Protein AF-A0A7I7KTQ0-F1 (afdb_monomer)

pLDDT: mean 82.55, std 17.94, range [18.66, 97.69]

Nearest PDB structures (foldseek):
  4uv2-assembly2_O  TM=4.092E-01  e=7.998E+00  Escherichia coli str. K-12 substr. MC4100

Secondary structure (DSSP, 8-state):
------------HHHHEEEEE-TT---EEEEEE-SS--TTS-TTEEEEEEEEEEEETTTTEEEEEEEEEEEEEE-TTS-EEEEEEEEEEEES-BSSSTTPBPPTT-EEEEEE-STT-EEEEEEE--TT--EEEEEEEETTEEEEEE-S--TTTT-STT-S----EE-TTSEEEEEPTT---EEEEEES-TTSEEEEEEEEEEEEEETTTTEEEEEEEEEEEEEEETTS-EEEEEEEEEEEES-BSSSTTPBPPTT-EEEEEE-SSTTSEEEEEEE--TTS-EEEEEEE-TT--EE------GGGGG----EE-TTT--EEEEEEEEEEEEEES-TTS--EEEEEEEEEEE-TTS-EEEEEEEEEEEEEPTTS-S--EEEEEEEEEEESSBSSSTTSBPPTT-EEEEEEETTTEEEEEEEE--SSS--EEEEEEE-TT--EEEP----STHHHHT-S-S---S-----S---

Organism: NCBI:txid1775

Radius of gyration: 23.76 Å; Cα contacts (8 Å, |Δi|>4): 1286; chains: 1; bounding box: 65×55×83 Å

Mean predicted aligned error: 8.61 Å

Solvent-accessible surface area (backbone atoms only — not comparable to full-atom values): 24990 Å² total; per-residue (Å²): 136,84,85,83,80,82,71,78,80,77,59,57,50,79,86,41,36,44,81,41,74,31,93,87,57,65,74,45,76,66,47,54,33,37,60,74,62,41,59,50,52,47,61,48,22,38,19,20,37,38,43,32,25,38,32,31,68,81,79,71,43,76,57,24,33,30,37,26,27,24,22,41,27,73,42,99,78,59,25,34,37,41,33,36,36,29,71,38,79,73,44,60,51,70,33,78,52,68,84,32,31,68,22,56,25,13,30,38,26,40,39,38,59,41,92,55,32,32,38,38,33,34,16,29,37,46,99,90,58,63,53,34,35,32,36,44,38,36,84,90,49,73,48,76,45,80,44,90,50,54,71,25,68,48,40,44,101,67,48,56,77,68,69,62,50,77,45,98,73,54,25,29,38,30,61,31,88,95,54,77,70,48,73,69,35,36,42,36,57,58,67,55,26,37,31,41,28,27,37,38,50,32,28,32,26,40,62,89,75,75,41,76,56,22,25,34,34,25,32,33,22,42,34,41,37,62,80,53,34,36,35,43,34,35,38,28,73,38,75,72,43,58,50,69,48,87,55,80,70,36,25,69,34,60,65,18,37,36,21,39,40,29,43,73,50,80,69,34,31,37,44,29,36,40,38,66,48,102,89,49,71,48,63,49,35,32,41,40,36,94,87,53,74,43,78,49,97,59,92,61,62,61,71,60,22,74,63,84,70,67,51,64,44,88,88,74,46,33,31,47,33,74,54,87,75,70,48,75,67,45,48,47,42,52,53,83,36,22,22,29,38,26,27,40,39,40,30,31,39,20,42,78,85,73,48,73,73,44,48,34,33,24,43,32,20,21,17,27,34,85,63,52,69,76,58,34,34,26,43,17,37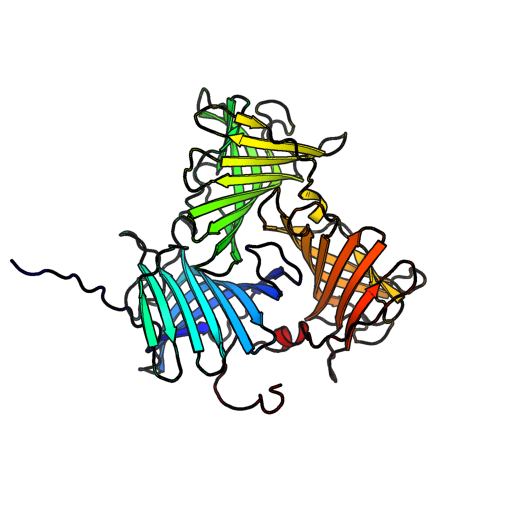,39,29,69,41,64,58,80,62,63,33,75,51,90,90,34,43,60,28,62,50,12,35,37,26,32,37,43,37,60,91,65,29,33,38,42,38,38,26,28,37,42,98,87,61,76,58,54,65,49,32,30,42,40,39,88,86,56,72,42,80,47,95,71,88,75,66,73,37,64,67,66,74,51,89,52,82,86,71,88,78,71,90,85,88,85,82,81,81,95,127

Sequence (471 aa):
MLVAACLPTAVSVADSYQILPEPGSVEQITGFFGSPVTPPAVVNSFQGQQVFELFDKTTGQVVGTFDADESTNSSLYGAANQLLLVTNDLTGTAGTGSGDVPPVGSIINIADFGHGYQTIYAALASTDGDVVTKYLTTPFGTSSSPGYFDAALGHGILSADTQPVQLADGYYWAPATGIDENITSVGGLPPADIAIEGNQLFNVYDAANDHATGAFQALVTNTSDLVFNTTEEIYVTQDISGTAGTAAGDTPPVGTLMNVFYFADPQIYNLYEVTPTSSGNVISDTLVTPYGDFNIPLPYDATSAMDVHSFTLPTNGESIVPVGTEVLAGVNGVPPVDSSFHGYQEFALEDASGHTIGTFDGDVATTTGLFGNFGNSSEAILVTADSGNVGTAAGELPPVGSEFDVVYHPFGFETIYSDIVSTTGANVISETLVTPWGDFSMPTSMDLAAHLADSVLLVPGGLGELISNLF

Foldseek 3Di:
DDDDDPDPDPQPCPPFKDKFFDVPKFWAFQAFADPDDFPQFDHGKTWTKGKIFIAGPVVRDTQAIFIWTKIKHQDPQRKIKIKTQTAGGDDHADDPHHSHDADHLKIWMWIGNDPFWIKIWIFGDDPVHTFTKIWTTHPVGIDIDGDDARQSVLGGQNHVQQDWADDPLQKTKGFDPPWTWAWDTKGGHPPAKIKTKTKTKMFMARNVPRDTQFIFIWIWIWMAGPQGKIKIKTATQGGDDHADDDDRRHDQDHGKIWMWIAHNPNQWIWIWIWGQDPVGTDTWIWTGHPVGIDTDDDPFDQSCLLDDDWDADPVARKIKAWDDHFDWSHKDHHPPQKIKTKGKTKIFIAHNVRHTLAIFIWIKMKMQDGRRPQPKIKIKTATQGGDDAAADDPSHHQDHLKMWMWIDGPPGWIWIWTWGDHPPDHTDTWIWIDDPVGIDTDDDPDRSSVVVVCSPDDDCPDDDDDDDDDD

Structure (mmCIF, N/CA/C/O backbone):
data_AF-A0A7I7KTQ0-F1
#
_entry.id   AF-A0A7I7KTQ0-F1
#
loop_
_atom_site.group_PDB
_atom_site.id
_atom_site.type_symbol
_atom_site.label_atom_id
_atom_site.label_alt_id
_atom_site.label_comp_id
_atom_site.label_asym_id
_atom_site.label_entity_id
_atom_site.label_seq_id
_atom_site.pdbx_PDB_ins_code
_atom_site.Cartn_x
_atom_site.Cartn_y
_atom_site.Cartn_z
_atom_site.occupancy
_atom_site.B_iso_or_equiv
_atom_site.auth_seq_id
_atom_site.auth_comp_id
_atom_site.auth_asym_id
_atom_site.auth_atom_id
_atom_site.pdbx_PDB_model_num
ATOM 1 N N . MET A 1 1 ? -20.240 -7.163 -50.492 1.00 25.62 1 MET A N 1
ATOM 2 C CA . MET A 1 1 ? -20.286 -8.575 -50.049 1.00 25.62 1 MET A CA 1
ATOM 3 C C . MET A 1 1 ? -19.777 -8.568 -48.622 1.00 25.62 1 MET A C 1
ATOM 5 O O . MET A 1 1 ? -18.613 -8.277 -48.431 1.00 25.62 1 MET A O 1
ATOM 9 N N . LEU A 1 2 ? -20.663 -8.369 -47.651 1.00 18.66 2 LEU A N 1
ATOM 10 C CA . LEU A 1 2 ? -21.432 -9.395 -46.935 1.00 18.66 2 LEU A CA 1
ATOM 11 C C . LEU A 1 2 ? -20.542 -10.288 -46.043 1.00 18.66 2 LEU A C 1
ATOM 13 O O . LEU A 1 2 ? -20.050 -11.311 -46.496 1.00 18.66 2 LEU A O 1
ATOM 17 N N . VAL A 1 3 ? -20.444 -9.837 -44.784 1.00 21.47 3 VAL A N 1
ATOM 18 C CA . VAL A 1 3 ? -20.531 -10.597 -43.521 1.00 21.47 3 VAL A CA 1
ATOM 19 C C . VAL A 1 3 ? -19.391 -11.556 -43.164 1.00 21.47 3 VAL A C 1
ATOM 21 O O . VAL A 1 3 ? -19.311 -12.665 -43.673 1.00 21.47 3 VAL A O 1
ATOM 24 N N . ALA A 1 4 ? -18.648 -11.169 -42.125 1.00 19.64 4 ALA A N 1
ATOM 25 C CA . ALA A 1 4 ? -18.563 -11.944 -40.888 1.00 19.64 4 ALA A CA 1
ATOM 26 C C . ALA A 1 4 ? -18.383 -10.953 -39.727 1.00 19.64 4 ALA A C 1
ATOM 28 O O . ALA A 1 4 ? -17.303 -10.413 -39.512 1.00 19.64 4 ALA A O 1
ATOM 29 N N . ALA A 1 5 ? -19.487 -10.642 -39.048 1.00 21.38 5 ALA A N 1
ATOM 30 C CA . ALA A 1 5 ? -19.444 -10.058 -37.720 1.00 21.38 5 ALA A CA 1
ATOM 31 C C . ALA A 1 5 ? -19.053 -11.191 -36.766 1.00 21.38 5 ALA A C 1
ATOM 33 O O . ALA A 1 5 ? -19.834 -12.127 -36.591 1.00 21.38 5 ALA A O 1
ATOM 34 N N . CYS A 1 6 ? -17.856 -11.132 -36.186 1.00 20.50 6 CYS A N 1
ATOM 35 C CA . CYS A 1 6 ? -17.601 -11.855 -34.949 1.00 20.50 6 CYS A CA 1
ATOM 36 C C . CYS A 1 6 ? -18.302 -11.063 -33.847 1.00 20.50 6 CYS A C 1
ATOM 38 O O . CYS A 1 6 ? -17.839 -10.008 -33.425 1.00 20.50 6 CYS A O 1
ATOM 40 N N . LEU A 1 7 ? -19.491 -11.535 -33.479 1.00 19.56 7 LEU A N 1
ATOM 41 C CA . LEU A 1 7 ? -20.137 -11.178 -32.225 1.00 19.56 7 LEU A CA 1
ATOM 42 C C . LEU A 1 7 ? -19.191 -11.618 -31.098 1.00 19.56 7 LEU A C 1
ATOM 44 O O . LEU A 1 7 ? -18.823 -12.795 -31.097 1.00 19.56 7 LEU A O 1
ATOM 48 N N . PRO A 1 8 ? -18.801 -10.750 -30.153 1.00 22.62 8 PRO A N 1
ATOM 49 C CA . PRO A 1 8 ? -18.236 -11.249 -28.915 1.00 22.62 8 PRO A CA 1
ATOM 50 C C . PRO A 1 8 ? -19.346 -12.021 -28.197 1.00 22.62 8 PRO A C 1
ATOM 52 O O . PRO A 1 8 ? -20.457 -11.520 -28.001 1.00 22.62 8 PRO A O 1
ATOM 55 N N . THR A 1 9 ? -19.068 -13.280 -27.880 1.00 23.34 9 THR A N 1
ATOM 56 C CA . THR A 1 9 ? -19.845 -14.053 -26.918 1.00 23.34 9 THR A CA 1
ATOM 57 C C . THR A 1 9 ? -19.865 -13.262 -25.620 1.00 23.34 9 THR A C 1
ATOM 59 O O . THR A 1 9 ? -18.828 -13.074 -24.994 1.00 23.34 9 THR A O 1
ATOM 62 N N . ALA A 1 10 ? -21.037 -12.746 -25.255 1.00 26.39 10 ALA A N 1
ATOM 63 C CA . ALA A 1 10 ? -21.260 -12.181 -23.939 1.00 26.39 10 ALA A CA 1
ATOM 64 C C . ALA A 1 10 ? -20.951 -13.273 -22.909 1.00 26.39 10 ALA A C 1
ATOM 66 O O . ALA A 1 10 ? -21.632 -14.299 -22.881 1.00 26.39 10 ALA A O 1
ATOM 67 N N . VAL A 1 11 ? -19.914 -13.075 -22.102 1.00 31.36 11 VAL A N 1
ATOM 68 C CA . VAL A 1 11 ? -19.717 -13.868 -20.893 1.00 31.36 11 VAL A CA 1
ATOM 69 C C . VAL A 1 11 ? -20.801 -13.388 -19.930 1.00 31.36 11 VAL A C 1
ATOM 71 O O . VAL A 1 11 ? -20.840 -12.224 -19.552 1.00 31.36 11 VAL A O 1
ATOM 74 N N . SER A 1 12 ? -21.788 -14.223 -19.615 1.00 30.86 12 SER A N 1
ATOM 75 C CA . SER A 1 12 ? -22.864 -13.843 -18.694 1.00 30.86 12 SER A CA 1
ATOM 76 C C . SER A 1 12 ? -22.416 -14.076 -17.252 1.00 30.86 12 SER A C 1
ATOM 78 O O . SER A 1 12 ? -22.997 -14.908 -16.559 1.00 30.86 12 SER A O 1
ATOM 80 N N . VAL A 1 13 ? -21.368 -13.388 -16.793 1.00 47.91 13 VAL A N 1
ATOM 81 C CA . VAL A 1 13 ? -20.944 -13.525 -15.387 1.00 47.91 13 VAL A CA 1
ATOM 82 C C . VAL A 1 13 ? -22.004 -12.914 -14.465 1.00 47.91 13 VAL A C 1
ATOM 84 O O . VAL A 1 13 ? -22.374 -13.523 -13.474 1.00 47.91 13 VAL A O 1
ATOM 87 N N . ALA A 1 14 ? -22.602 -11.779 -14.838 1.00 50.62 14 ALA A N 1
ATOM 88 C CA . ALA A 1 14 ? -23.425 -11.003 -13.908 1.00 50.62 14 ALA A CA 1
ATOM 89 C C . ALA A 1 14 ? -24.837 -11.573 -13.615 1.00 50.62 14 ALA A C 1
ATOM 91 O O . ALA A 1 14 ? -25.316 -11.479 -12.484 1.00 50.62 14 ALA A O 1
ATOM 92 N N . ASP A 1 15 ? -25.518 -12.209 -14.578 1.00 59.28 15 ASP A N 1
ATOM 93 C CA . ASP A 1 15 ? -26.901 -12.682 -14.352 1.00 59.28 15 ASP A CA 1
ATOM 94 C C . ASP A 1 15 ? -26.978 -14.097 -13.761 1.00 59.28 15 ASP A C 1
ATOM 96 O O . ASP A 1 15 ? -27.865 -14.367 -12.950 1.00 59.28 15 ASP A O 1
ATOM 100 N N . SER A 1 16 ? -26.045 -14.985 -14.116 1.00 76.06 16 SER A N 1
ATOM 101 C CA . SER A 1 16 ? -26.091 -16.405 -13.732 1.00 76.06 16 SER A CA 1
ATOM 102 C C . SER A 1 16 ? -25.059 -16.803 -12.688 1.00 76.06 16 SER A C 1
ATOM 104 O O . SER A 1 16 ? -25.304 -17.778 -11.985 1.00 76.06 16 SER A O 1
ATOM 106 N N . TYR A 1 17 ? -23.965 -16.056 -12.542 1.00 82.69 17 TYR A N 1
ATOM 107 C CA . TYR A 1 17 ? -22.909 -16.362 -11.584 1.00 82.69 17 TYR A CA 1
ATOM 108 C C . TYR A 1 17 ? -22.744 -15.234 -10.565 1.00 82.69 17 TYR A C 1
ATOM 110 O O . TYR A 1 17 ? -23.240 -14.120 -10.751 1.00 82.69 17 TYR A O 1
ATOM 118 N N . GLN A 1 18 ? -22.121 -15.554 -9.442 1.00 83.31 18 GLN A N 1
ATOM 119 C CA . GLN A 1 18 ? -21.783 -14.614 -8.386 1.00 83.31 18 GLN A CA 1
ATOM 120 C C . GLN A 1 18 ? -20.453 -15.040 -7.773 1.00 83.31 18 GLN A C 1
ATOM 122 O O . GLN A 1 18 ? -20.225 -16.234 -7.600 1.00 83.31 18 GLN A O 1
ATOM 127 N N . ILE A 1 19 ? -19.593 -14.072 -7.471 1.00 87.12 19 ILE A N 1
ATOM 128 C CA . ILE A 1 19 ? -18.395 -14.295 -6.665 1.00 87.12 19 ILE A CA 1
ATOM 129 C C . ILE A 1 19 ? -18.791 -14.052 -5.211 1.00 87.12 19 ILE A C 1
ATOM 131 O O . ILE A 1 19 ? -19.467 -13.063 -4.918 1.00 87.12 19 ILE A O 1
ATOM 135 N N . LEU A 1 20 ? -18.445 -14.988 -4.337 1.00 84.00 20 LEU A N 1
ATOM 136 C CA . LEU A 1 20 ? -18.746 -14.953 -2.909 1.00 84.00 20 LEU A CA 1
ATOM 137 C C . LEU A 1 20 ? -17.504 -15.379 -2.126 1.00 84.00 20 LEU A C 1
ATOM 139 O O . LEU A 1 20 ? -16.760 -16.216 -2.631 1.00 84.00 20 LEU A O 1
ATOM 143 N N . PRO A 1 21 ? -17.300 -14.892 -0.896 1.00 84.06 21 PRO A N 1
ATOM 144 C CA . PRO A 1 21 ? -16.368 -15.524 0.031 1.00 84.06 21 PRO A CA 1
ATOM 145 C C . PRO A 1 21 ? -16.696 -17.013 0.199 1.00 84.06 21 PRO A C 1
ATOM 147 O O . PRO A 1 21 ? -17.864 -17.374 0.388 1.00 84.06 21 PRO A O 1
ATOM 150 N N . GLU A 1 22 ? -15.690 -17.889 0.144 1.00 83.25 22 GLU A N 1
ATOM 151 C CA . GLU A 1 22 ? -15.900 -19.315 0.406 1.00 83.25 22 GLU A CA 1
ATOM 152 C C . GLU A 1 22 ? -16.385 -19.505 1.860 1.00 83.25 22 GLU A C 1
ATOM 154 O O . GLU A 1 22 ? -15.807 -18.938 2.793 1.00 83.25 22 GLU A O 1
ATOM 159 N N . PRO A 1 23 ? -17.430 -20.315 2.117 1.00 81.88 23 PRO A N 1
ATOM 160 C CA . PRO A 1 23 ? -17.918 -20.553 3.469 1.00 81.88 23 PRO A CA 1
ATOM 161 C C . PRO A 1 23 ? -16.828 -21.043 4.438 1.00 81.88 23 PRO A C 1
ATOM 163 O O . PRO A 1 23 ? -16.339 -22.168 4.337 1.00 81.88 23 PRO A O 1
ATOM 166 N N . GLY A 1 24 ? -16.522 -20.228 5.452 1.00 76.38 24 GLY A N 1
ATOM 167 C CA . GLY A 1 24 ? -15.494 -20.518 6.460 1.00 76.38 24 GLY A CA 1
ATOM 168 C C . GLY A 1 24 ? -14.112 -19.945 6.139 1.00 76.38 24 GLY A C 1
ATOM 169 O O . GLY A 1 24 ? -13.218 -20.064 6.976 1.00 76.38 24 GLY A O 1
ATOM 170 N N . SER A 1 25 ? -13.959 -19.310 4.978 1.00 79.81 25 SER A N 1
ATOM 171 C CA . SER A 1 25 ? -12.850 -18.413 4.674 1.00 79.81 25 SER A CA 1
ATOM 172 C C . SER A 1 25 ? -12.981 -17.149 5.523 1.00 79.81 25 SER A C 1
ATOM 174 O O . SER A 1 25 ? -14.078 -16.615 5.693 1.00 79.81 25 SER A O 1
ATOM 176 N N . VAL A 1 26 ? -11.873 -16.712 6.111 1.00 77.31 26 VAL A N 1
ATOM 177 C CA . VAL A 1 26 ? -11.782 -15.474 6.890 1.00 77.31 26 VAL A CA 1
ATOM 178 C C . VAL A 1 26 ? -10.808 -14.586 6.141 1.00 77.31 26 VAL A C 1
ATOM 180 O O . VAL A 1 26 ? -9.730 -15.057 5.788 1.00 77.31 26 VAL A O 1
ATOM 183 N N . GLU A 1 27 ? -11.207 -13.345 5.875 1.00 80.56 27 GLU A N 1
ATOM 184 C CA . GLU A 1 27 ? -10.309 -12.355 5.285 1.00 80.56 27 GLU A CA 1
ATOM 185 C C . GLU A 1 27 ? -9.135 -12.115 6.238 1.00 80.56 27 GLU A C 1
ATOM 187 O O . GLU A 1 27 ? -9.319 -11.847 7.430 1.00 80.56 27 GLU A O 1
ATOM 192 N N . GLN A 1 28 ? -7.922 -12.265 5.720 1.00 82.38 28 GLN A N 1
ATOM 193 C CA . GLN A 1 28 ? -6.720 -11.853 6.421 1.00 82.38 28 GLN A CA 1
ATOM 194 C C . GLN A 1 28 ? -6.386 -10.432 5.984 1.00 82.38 28 GLN A C 1
ATOM 196 O O . GLN A 1 28 ? -5.909 -10.247 4.870 1.00 82.38 28 GLN A O 1
ATOM 201 N N . ILE A 1 29 ? -6.611 -9.456 6.863 1.00 81.25 29 ILE A N 1
ATOM 202 C CA . ILE A 1 29 ? -6.255 -8.058 6.608 1.00 81.25 29 ILE A CA 1
ATOM 203 C C . ILE A 1 29 ? -4.730 -7.927 6.536 1.00 81.25 29 ILE A C 1
ATOM 205 O O . ILE A 1 29 ? -4.010 -8.441 7.397 1.00 81.25 29 ILE A O 1
ATOM 209 N N . THR A 1 30 ? -4.254 -7.286 5.474 1.00 77.88 30 THR A N 1
ATOM 210 C CA . THR A 1 30 ? -2.836 -7.034 5.185 1.00 77.88 30 THR A CA 1
ATOM 211 C C . THR A 1 30 ? -2.513 -5.548 5.057 1.00 77.88 30 THR A C 1
ATOM 213 O O . THR A 1 30 ? -1.340 -5.192 5.134 1.00 77.88 30 THR A O 1
ATOM 216 N N . GLY A 1 31 ? -3.529 -4.693 4.915 1.00 81.00 31 GLY A N 1
ATOM 217 C CA . GLY A 1 31 ? -3.370 -3.247 4.832 1.00 81.00 31 GLY A CA 1
ATOM 218 C C . GLY A 1 31 ? -4.673 -2.504 5.111 1.00 81.00 31 GLY A C 1
ATOM 219 O O . GLY A 1 31 ? -5.769 -3.068 5.066 1.00 81.00 31 GLY A O 1
ATOM 220 N N . PHE A 1 32 ? -4.545 -1.217 5.408 1.00 85.38 32 PHE A N 1
ATOM 221 C CA . PHE A 1 32 ? -5.650 -0.317 5.715 1.00 85.38 32 PHE A CA 1
ATOM 222 C C . PHE A 1 32 ? -5.323 1.069 5.168 1.00 85.38 32 PHE A C 1
ATOM 224 O O . PHE A 1 32 ? -4.178 1.495 5.232 1.00 85.38 32 PHE A O 1
ATOM 231 N N . PHE A 1 33 ? -6.326 1.785 4.669 1.00 83.62 33 PHE A N 1
ATOM 232 C CA . PHE A 1 33 ? -6.227 3.196 4.321 1.00 83.62 33 PHE A CA 1
ATOM 233 C C . PHE A 1 33 ? -7.436 3.945 4.885 1.00 83.62 33 PHE A C 1
ATOM 235 O O . PHE A 1 33 ? -8.561 3.697 4.454 1.00 83.62 33 PHE A O 1
ATOM 242 N N . GLY A 1 34 ? -7.207 4.877 5.813 1.00 78.94 34 GLY A N 1
ATOM 243 C CA . GLY A 1 34 ? -8.257 5.713 6.413 1.00 78.94 34 GLY A CA 1
ATOM 244 C C . GLY A 1 34 ? -8.660 6.904 5.543 1.00 78.94 34 GLY A C 1
ATOM 245 O O . GLY A 1 34 ? -8.850 6.772 4.332 1.00 78.94 34 GLY A O 1
ATOM 246 N N . SER A 1 35 ? -8.801 8.088 6.141 1.00 77.31 35 SER A N 1
ATOM 247 C CA . SER A 1 35 ? -9.168 9.319 5.437 1.00 77.31 35 SER A CA 1
ATOM 248 C C . SER A 1 35 ? -8.389 10.548 5.937 1.00 77.31 35 SER A C 1
ATOM 250 O O . SER A 1 35 ? -8.386 10.842 7.130 1.00 77.31 35 SER A O 1
ATOM 252 N N . PRO A 1 36 ? -7.837 11.395 5.042 1.00 75.81 36 PRO A N 1
ATOM 253 C CA . PRO A 1 36 ? -7.770 11.267 3.586 1.00 75.81 36 PRO A CA 1
ATOM 254 C C . PRO A 1 36 ? -6.695 10.268 3.134 1.00 75.81 36 PRO A C 1
ATOM 256 O O . PRO A 1 36 ? -5.813 9.902 3.906 1.00 75.81 36 PRO A O 1
ATOM 259 N N . VAL A 1 37 ? -6.741 9.907 1.848 1.00 77.50 37 VAL A N 1
ATOM 260 C CA . VAL A 1 37 ? -5.762 9.027 1.186 1.00 77.50 37 VAL A CA 1
ATOM 261 C C . VAL A 1 37 ? -5.199 9.664 -0.079 1.00 77.50 37 VAL A C 1
ATOM 263 O O . VAL A 1 37 ? -5.774 10.616 -0.623 1.00 77.50 37 VAL A O 1
ATOM 266 N N . THR A 1 38 ? -4.108 9.093 -0.576 1.00 78.38 38 THR A N 1
ATOM 267 C CA . THR A 1 38 ? -3.472 9.450 -1.845 1.00 78.38 38 THR A CA 1
ATOM 268 C C . THR A 1 38 ? -3.838 8.422 -2.913 1.00 78.38 38 THR A C 1
ATOM 270 O O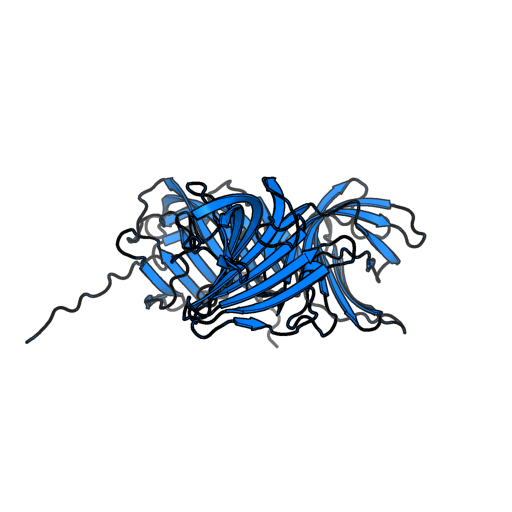 . THR A 1 38 ? -3.556 7.240 -2.724 1.00 78.38 38 THR A O 1
ATOM 273 N N . PRO A 1 39 ? -4.481 8.823 -4.026 1.00 78.19 39 PRO A N 1
ATOM 274 C CA . PRO A 1 39 ? -4.771 7.900 -5.116 1.00 78.19 39 PRO A CA 1
ATOM 275 C C . PRO A 1 39 ? -3.492 7.218 -5.628 1.00 78.19 39 PRO A C 1
ATOM 277 O O . PRO A 1 39 ? -2.449 7.869 -5.672 1.00 78.19 39 PRO A O 1
ATOM 280 N N . PRO A 1 40 ? -3.566 5.956 -6.073 1.00 77.25 40 PRO A N 1
ATOM 281 C CA . PRO A 1 40 ? -4.773 5.144 -6.266 1.00 77.25 40 PRO A CA 1
ATOM 282 C C . PRO A 1 40 ? -5.337 4.479 -4.998 1.00 77.25 40 PRO A C 1
ATOM 284 O O . PRO A 1 40 ? -6.335 3.769 -5.104 1.00 77.25 40 PRO A O 1
ATOM 287 N N . ALA A 1 41 ? -4.773 4.700 -3.804 1.00 83.00 41 ALA A N 1
ATOM 288 C CA . ALA A 1 41 ? -5.402 4.207 -2.580 1.00 83.00 41 ALA A CA 1
ATOM 289 C C . ALA A 1 41 ? -6.838 4.749 -2.443 1.00 83.00 41 ALA A C 1
ATOM 291 O O . ALA A 1 41 ? -7.157 5.872 -2.857 1.00 83.00 41 ALA A O 1
ATOM 292 N N . VAL A 1 42 ? -7.723 3.933 -1.870 1.00 81.00 42 VAL A N 1
ATOM 293 C CA . VAL A 1 42 ? -9.149 4.247 -1.742 1.00 81.00 42 VAL A CA 1
ATOM 294 C C . VAL A 1 42 ? -9.465 4.574 -0.289 1.00 81.00 42 VAL A C 1
ATOM 296 O O . VAL A 1 42 ? -9.007 3.899 0.626 1.00 81.00 42 VAL A O 1
ATOM 299 N N . VAL A 1 43 ? -10.243 5.636 -0.077 1.00 79.75 43 VAL A N 1
ATOM 300 C CA . VAL A 1 43 ? -10.619 6.097 1.267 1.00 79.75 43 VAL A CA 1
ATOM 301 C C . VAL A 1 43 ? -11.380 5.001 2.007 1.00 79.75 43 VAL A C 1
ATOM 303 O O . VAL A 1 43 ? -12.339 4.454 1.451 1.00 79.75 43 VAL A O 1
ATOM 306 N N . ASN A 1 44 ? -11.002 4.763 3.264 1.00 77.56 44 ASN A N 1
ATOM 307 C CA . ASN A 1 44 ? -11.583 3.750 4.150 1.00 77.56 44 ASN A CA 1
ATOM 308 C C . ASN A 1 44 ? -11.591 2.366 3.496 1.00 77.56 44 ASN A C 1
ATOM 310 O O . ASN A 1 44 ? -12.627 1.692 3.459 1.00 77.56 44 ASN A O 1
ATOM 314 N N . SER A 1 45 ? -10.459 2.004 2.893 1.00 81.81 45 SER A N 1
ATOM 315 C CA . SER A 1 45 ? -10.284 0.694 2.285 1.00 81.81 45 SER A CA 1
ATOM 316 C C . SER A 1 45 ? -9.458 -0.223 3.169 1.00 81.81 45 SER A C 1
ATOM 318 O O . SER A 1 45 ? -8.503 0.199 3.817 1.00 81.81 45 SER A O 1
ATOM 320 N N . PHE A 1 46 ? -9.836 -1.491 3.171 1.00 84.44 46 PHE A N 1
ATOM 321 C CA . PHE A 1 46 ? -9.071 -2.576 3.756 1.00 84.44 46 PHE A CA 1
ATOM 322 C C . PHE A 1 46 ? -8.497 -3.394 2.619 1.00 84.44 46 PHE A C 1
ATOM 324 O O . PHE A 1 46 ? -9.177 -3.629 1.620 1.00 84.44 46 PHE A O 1
ATOM 331 N N . GLN A 1 47 ? -7.246 -3.792 2.757 1.00 87.81 47 GLN A N 1
ATOM 332 C CA . GLN A 1 47 ? -6.611 -4.755 1.878 1.00 87.81 47 GLN A CA 1
ATOM 333 C C . GLN A 1 47 ? -6.486 -6.068 2.626 1.00 87.81 47 GLN A C 1
ATOM 335 O O . GLN A 1 47 ? -6.201 -6.087 3.827 1.00 87.81 47 GLN A O 1
ATOM 340 N N . GLY A 1 48 ? -6.669 -7.167 1.914 1.00 87.06 48 GLY A N 1
ATOM 341 C CA . GLY A 1 48 ? -6.595 -8.473 2.527 1.00 87.06 48 GLY A CA 1
ATOM 342 C C . GLY A 1 48 ? -6.486 -9.603 1.530 1.00 87.06 48 GLY A C 1
ATOM 343 O O . GLY A 1 48 ? -6.318 -9.408 0.328 1.00 87.06 48 GLY A O 1
ATOM 344 N N . GLN A 1 49 ? -6.557 -10.813 2.068 1.00 89.31 49 GLN A N 1
ATOM 345 C CA . GLN A 1 49 ? -6.496 -12.050 1.306 1.00 89.31 49 GLN A CA 1
ATOM 346 C C . GLN A 1 49 ? -7.631 -12.964 1.730 1.00 89.31 49 GLN A C 1
ATOM 348 O O . GLN A 1 49 ? -7.848 -13.195 2.926 1.00 89.31 49 GLN A O 1
ATOM 353 N N . GLN A 1 50 ? -8.329 -13.525 0.748 1.00 88.25 50 GLN A N 1
ATOM 354 C CA . GLN A 1 50 ? -9.447 -14.417 1.009 1.00 88.25 50 GLN A CA 1
ATOM 355 C C . GLN A 1 50 ? -9.635 -15.440 -0.116 1.00 88.25 50 GLN A C 1
ATOM 357 O O . GLN A 1 50 ? -9.324 -15.213 -1.285 1.00 88.25 50 GLN A O 1
ATOM 362 N N . VAL A 1 51 ? -10.176 -16.602 0.257 1.00 91.12 51 VAL A N 1
ATOM 363 C CA . VAL A 1 51 ? -10.679 -17.597 -0.699 1.00 91.12 51 VAL A CA 1
ATOM 364 C C . VAL A 1 51 ? -12.092 -17.242 -1.147 1.00 91.12 51 VAL A C 1
ATOM 366 O O . VAL A 1 51 ? -12.982 -17.073 -0.309 1.00 91.12 51 VAL A O 1
ATOM 369 N N . PHE A 1 52 ? -12.316 -17.241 -2.458 1.00 90.19 52 PHE A N 1
ATOM 370 C CA . PHE A 1 52 ? -13.605 -16.989 -3.089 1.00 90.19 52 PHE A CA 1
ATOM 371 C C . PHE A 1 52 ? -14.154 -18.224 -3.803 1.00 90.19 52 PHE A C 1
ATOM 373 O O . PHE A 1 52 ? -13.418 -19.066 -4.322 1.00 90.19 52 PHE A O 1
ATOM 380 N N . GLU A 1 53 ? -15.479 -18.306 -3.886 1.00 91.62 53 GLU A N 1
ATOM 381 C CA . GLU A 1 53 ? -16.222 -19.261 -4.695 1.00 91.62 53 GLU A CA 1
ATOM 382 C C . GLU A 1 53 ? -16.947 -18.572 -5.859 1.00 91.62 53 GLU A C 1
ATOM 384 O O . GLU A 1 53 ? -17.509 -17.482 -5.731 1.00 91.62 53 GLU A O 1
ATOM 389 N N . LEU A 1 54 ? -16.983 -19.250 -7.008 1.00 91.44 54 LEU A N 1
ATOM 390 C CA . LEU A 1 54 ? -17.866 -18.898 -8.113 1.00 91.44 54 LEU A CA 1
ATOM 391 C C . LEU A 1 54 ? -19.164 -19.702 -7.992 1.00 91.44 54 LEU A C 1
ATOM 393 O O . LEU A 1 54 ? -19.188 -20.914 -8.220 1.00 91.44 54 LEU A O 1
ATOM 397 N N . PHE A 1 55 ? -20.260 -19.027 -7.668 1.00 87.12 55 PHE A N 1
ATOM 398 C CA . PHE A 1 55 ? -21.565 -19.632 -7.424 1.00 87.12 55 PHE A CA 1
ATOM 399 C C . PHE A 1 55 ? -22.509 -19.469 -8.621 1.00 87.12 55 PHE A C 1
ATOM 401 O O . PHE A 1 55 ? -22.795 -18.354 -9.055 1.00 87.12 55 PHE A O 1
ATOM 408 N N . ASP A 1 56 ? -23.051 -20.571 -9.144 1.00 88.56 56 ASP A N 1
ATOM 409 C CA . ASP A 1 56 ? -24.080 -20.560 -10.188 1.00 88.56 56 ASP A CA 1
ATOM 410 C C . ASP A 1 56 ? -25.472 -20.383 -9.561 1.00 88.56 56 ASP A C 1
ATOM 412 O O . ASP A 1 56 ? -26.053 -21.314 -8.997 1.00 88.56 56 ASP A O 1
ATOM 416 N N . LYS A 1 57 ? -26.057 -19.193 -9.721 1.00 84.06 57 LYS A N 1
ATOM 417 C CA . LYS A 1 57 ? -27.397 -18.829 -9.229 1.00 84.06 57 LYS A CA 1
ATOM 418 C C . LYS A 1 57 ? -28.525 -19.629 -9.885 1.00 84.06 57 LYS A C 1
ATOM 420 O O . LYS A 1 57 ? -29.611 -19.743 -9.317 1.00 84.06 57 LYS A O 1
ATOM 425 N N . THR A 1 58 ? -28.301 -20.171 -11.080 1.00 86.94 58 THR A N 1
ATOM 426 C CA . THR A 1 58 ? -29.304 -20.939 -11.834 1.00 86.94 58 THR A CA 1
ATOM 427 C C . THR A 1 58 ? -29.445 -22.347 -11.273 1.00 86.94 58 THR A C 1
ATOM 429 O O . THR A 1 58 ? -30.554 -22.875 -11.168 1.00 86.94 58 THR A O 1
ATOM 432 N N . THR A 1 59 ? -28.317 -22.966 -10.928 1.00 89.81 59 THR A N 1
ATOM 433 C CA . THR A 1 59 ? -28.277 -24.329 -10.379 1.00 89.81 59 THR A CA 1
ATOM 434 C C . THR A 1 59 ? -28.249 -24.361 -8.851 1.00 89.81 59 THR A C 1
ATOM 436 O O . THR A 1 59 ? -28.617 -25.376 -8.258 1.00 89.81 59 THR A O 1
ATOM 439 N N . GLY A 1 60 ? -27.853 -23.257 -8.215 1.00 88.06 60 GLY A N 1
ATOM 440 C CA . GLY A 1 60 ? -27.621 -23.153 -6.780 1.00 88.06 60 GLY A CA 1
ATOM 441 C C . GLY A 1 60 ? -26.412 -23.967 -6.320 1.00 88.06 60 GLY A C 1
ATOM 442 O O . GLY A 1 60 ? -26.505 -24.631 -5.287 1.00 88.06 60 GLY A O 1
ATOM 443 N N . GLN A 1 61 ? -25.339 -24.019 -7.116 1.00 91.81 61 GLN A N 1
ATOM 444 C CA . GLN A 1 61 ? -24.140 -24.823 -6.849 1.00 91.81 61 GLN A CA 1
ATOM 445 C C . GLN A 1 61 ? -22.859 -24.014 -7.059 1.00 91.81 61 GLN A C 1
ATOM 447 O O . GLN A 1 61 ? -22.806 -23.138 -7.921 1.00 91.81 61 GLN A O 1
ATOM 452 N N . VAL A 1 62 ? -21.815 -24.373 -6.313 1.00 92.81 62 VAL A N 1
ATOM 453 C CA . VAL A 1 62 ? -20.454 -23.862 -6.510 1.00 92.81 62 VAL A CA 1
ATOM 454 C C . VAL A 1 62 ? -19.833 -24.518 -7.740 1.00 92.81 62 VAL A C 1
ATOM 456 O O . VAL A 1 62 ? -19.915 -25.736 -7.918 1.00 92.81 62 VAL A O 1
ATOM 459 N N . VAL A 1 63 ? -19.225 -23.699 -8.590 1.00 93.12 63 VAL A N 1
ATOM 460 C CA . VAL A 1 63 ? -18.577 -24.110 -9.840 1.00 93.12 63 VAL A CA 1
ATOM 461 C C . VAL A 1 63 ? -17.082 -24.349 -9.642 1.00 93.12 63 VAL A C 1
ATOM 463 O O . VAL A 1 63 ? -16.515 -25.270 -10.233 1.00 93.12 63 VAL A O 1
ATOM 466 N N . GLY A 1 64 ? -16.463 -23.547 -8.781 1.00 95.44 64 GLY A N 1
ATOM 467 C CA . GLY A 1 64 ? -15.062 -23.644 -8.404 1.00 95.44 64 GLY A CA 1
ATOM 468 C C . GLY A 1 64 ? -14.681 -22.564 -7.396 1.00 95.44 64 GLY A C 1
ATOM 469 O O . GLY A 1 64 ? -15.529 -21.761 -7.001 1.00 95.44 64 GLY A O 1
ATOM 470 N N . THR A 1 65 ? -13.417 -22.571 -6.989 1.00 95.88 65 THR A N 1
ATOM 471 C CA . THR A 1 65 ? -12.855 -21.692 -5.956 1.00 95.88 65 THR A CA 1
ATOM 472 C C . THR A 1 65 ? -11.472 -21.191 -6.363 1.00 95.88 65 THR A C 1
ATOM 474 O O . THR A 1 65 ? -10.782 -21.856 -7.145 1.00 95.88 65 THR A O 1
ATOM 477 N N . PHE A 1 66 ? -11.076 -20.032 -5.842 1.00 95.56 66 PHE A N 1
ATOM 478 C CA . PHE A 1 66 ? -9.796 -19.374 -6.120 1.00 95.56 66 PHE A CA 1
ATOM 479 C C . PHE A 1 66 ? -9.347 -18.514 -4.934 1.00 95.56 66 PHE A C 1
ATOM 481 O O . PHE A 1 66 ? -10.188 -18.039 -4.171 1.00 95.56 66 PHE A O 1
ATOM 488 N N . ASP A 1 67 ? -8.037 -18.317 -4.794 1.00 94.62 67 ASP A N 1
ATOM 489 C CA . ASP A 1 67 ? -7.471 -17.326 -3.875 1.00 94.62 67 ASP A CA 1
ATOM 490 C C . ASP A 1 67 ? -7.410 -15.965 -4.580 1.00 94.62 67 ASP A C 1
ATOM 492 O O . ASP A 1 67 ? -7.100 -15.892 -5.778 1.00 94.62 67 ASP A O 1
ATOM 496 N N . ALA A 1 68 ? -7.684 -14.893 -3.841 1.00 92.25 68 ALA A N 1
ATOM 497 C CA . ALA A 1 68 ? -7.466 -13.538 -4.318 1.00 92.25 68 ALA A CA 1
ATOM 498 C C . ALA A 1 68 ? -6.915 -12.632 -3.216 1.00 92.25 68 ALA A C 1
ATOM 500 O O . ALA A 1 68 ? -7.303 -12.752 -2.050 1.00 92.25 68 ALA A O 1
ATOM 501 N N . ASP A 1 69 ? -6.049 -11.706 -3.626 1.00 92.94 69 ASP A N 1
ATOM 502 C CA . ASP A 1 69 ? -5.863 -10.466 -2.880 1.00 92.94 69 ASP A CA 1
ATOM 503 C C . ASP A 1 69 ? -7.093 -9.593 -3.143 1.00 92.94 69 ASP A C 1
ATOM 505 O O . ASP A 1 69 ? -7.594 -9.530 -4.274 1.00 92.94 69 ASP A O 1
ATOM 509 N N . GLU A 1 70 ? -7.592 -8.929 -2.110 1.00 89.75 70 GLU A N 1
ATOM 510 C CA . GLU A 1 70 ? -8.750 -8.059 -2.199 1.00 89.75 70 GLU A CA 1
ATOM 511 C C . GLU A 1 70 ? -8.492 -6.679 -1.611 1.00 89.75 70 GLU A C 1
ATOM 513 O O . GLU A 1 70 ? -7.669 -6.502 -0.715 1.00 89.75 70 GLU A O 1
ATOM 518 N N . SER A 1 71 ? -9.230 -5.698 -2.123 1.00 88.44 71 SER A N 1
ATOM 519 C CA . SER A 1 71 ? -9.439 -4.433 -1.441 1.00 88.44 71 SER A CA 1
ATOM 520 C C . SER A 1 71 ? -10.923 -4.143 -1.360 1.00 88.44 71 SER A C 1
ATOM 522 O O . SER A 1 71 ? -11.639 -4.219 -2.363 1.00 88.44 71 SER A O 1
ATOM 524 N N . THR A 1 72 ? -11.392 -3.826 -0.162 1.00 83.56 72 THR A N 1
ATOM 525 C CA . THR A 1 72 ? -12.788 -3.510 0.099 1.00 83.56 72 THR A CA 1
ATOM 526 C C . THR A 1 72 ? -12.906 -2.118 0.669 1.00 83.56 72 THR A C 1
ATOM 528 O O . THR A 1 72 ? -12.142 -1.725 1.540 1.00 83.56 72 THR A O 1
ATOM 531 N N . ASN A 1 73 ? -13.885 -1.356 0.198 1.00 76.31 73 ASN A N 1
ATOM 532 C CA . ASN A 1 73 ? -14.240 -0.092 0.818 1.00 76.31 73 ASN A CA 1
ATOM 533 C C . ASN A 1 73 ? -15.754 0.050 0.878 1.00 76.31 73 ASN A C 1
ATOM 535 O O . ASN A 1 73 ? -16.486 0.012 -0.118 1.00 76.31 73 ASN A O 1
ATOM 539 N N . SER A 1 74 ? -16.240 0.234 2.088 1.00 64.25 74 SER A N 1
ATOM 540 C CA . SER A 1 74 ? -17.636 0.482 2.380 1.00 64.25 74 SER A CA 1
ATOM 541 C C . SER A 1 74 ? -17.902 1.985 2.351 1.00 64.25 74 SER A C 1
ATOM 543 O O . SER A 1 74 ? -17.256 2.778 3.031 1.00 64.25 74 SER A O 1
ATOM 545 N N . SER A 1 75 ? -18.854 2.423 1.529 1.00 53.94 75 SER A N 1
ATOM 546 C CA . SER A 1 75 ? -19.273 3.822 1.512 1.00 53.94 75 SER A CA 1
ATOM 547 C C . SER A 1 75 ? -20.363 4.070 2.546 1.00 53.94 75 SER A C 1
ATOM 549 O O . SER A 1 75 ? -21.353 3.341 2.633 1.00 53.94 75 SER A O 1
ATOM 551 N N . LEU A 1 76 ? -20.257 5.232 3.192 1.00 43.28 76 LEU A N 1
ATOM 552 C CA . LEU A 1 76 ? -21.214 5.831 4.128 1.00 43.28 76 LEU A CA 1
ATOM 553 C C . LEU A 1 76 ? -22.659 5.973 3.585 1.00 43.28 76 LEU A C 1
ATOM 555 O O . LEU A 1 76 ? -23.581 6.306 4.326 1.00 43.28 76 LEU A O 1
ATOM 559 N N . TYR A 1 77 ? -22.877 5.739 2.286 1.00 45.03 77 TYR A N 1
ATOM 560 C CA . TYR A 1 77 ? -24.170 5.882 1.605 1.00 45.03 77 TYR A CA 1
ATOM 561 C C . TYR A 1 77 ? -24.754 4.560 1.083 1.00 45.03 77 TYR A C 1
ATOM 563 O O . TYR A 1 77 ? -25.664 4.582 0.252 1.00 45.03 77 TYR A O 1
ATOM 571 N N . GLY A 1 78 ? -24.242 3.412 1.541 1.00 49.53 78 GLY A N 1
ATOM 572 C CA . GLY A 1 78 ? -24.692 2.088 1.095 1.00 49.53 78 GLY A CA 1
ATOM 573 C C . GLY A 1 78 ? -24.196 1.699 -0.301 1.00 49.53 78 GLY A C 1
ATOM 574 O O . GLY A 1 78 ? -24.661 0.706 -0.858 1.00 49.53 78 GLY A O 1
ATOM 575 N N . ALA A 1 79 ? -23.272 2.485 -0.863 1.00 56.06 79 ALA A N 1
ATOM 576 C CA . ALA A 1 79 ? -22.419 2.029 -1.946 1.00 56.06 79 ALA A CA 1
ATOM 577 C C . ALA A 1 79 ? -21.225 1.287 -1.340 1.00 56.06 79 ALA A C 1
ATOM 579 O O . ALA A 1 79 ? -20.790 1.619 -0.248 1.00 56.06 79 ALA A O 1
ATOM 580 N N . ALA A 1 80 ? -20.682 0.292 -2.008 1.00 73.31 80 ALA A N 1
ATOM 581 C CA . ALA A 1 80 ? -19.482 -0.368 -1.542 1.00 73.31 80 ALA A CA 1
ATOM 582 C C . ALA A 1 80 ? -18.748 -0.969 -2.724 1.00 73.31 80 ALA A C 1
ATOM 584 O O . ALA A 1 80 ? -19.345 -1.242 -3.771 1.00 73.31 80 ALA A O 1
ATOM 585 N N . ASN A 1 81 ? -17.445 -1.115 -2.576 1.00 80.25 81 ASN A N 1
ATOM 586 C CA . ASN A 1 81 ? -16.604 -1.578 -3.647 1.00 80.25 81 ASN A CA 1
ATOM 587 C C . ASN A 1 81 ? -15.670 -2.685 -3.162 1.00 80.25 81 ASN A C 1
ATOM 589 O O . ASN A 1 81 ? -15.236 -2.686 -2.015 1.00 80.25 81 ASN A O 1
ATOM 593 N N . GLN A 1 82 ? -15.483 -3.673 -4.030 1.00 86.50 82 GLN A N 1
ATOM 594 C CA . GLN A 1 82 ? -14.614 -4.814 -3.824 1.00 86.50 82 GLN A CA 1
ATOM 595 C C . GLN A 1 82 ? -13.807 -5.027 -5.096 1.00 86.50 82 GLN A C 1
ATOM 597 O O . GLN A 1 82 ? -14.363 -5.291 -6.167 1.00 86.50 82 GLN A O 1
ATOM 602 N N . LEU A 1 83 ? -12.502 -4.926 -4.951 1.00 90.56 83 LEU A N 1
ATOM 603 C CA . LEU A 1 83 ? -11.513 -5.198 -5.967 1.00 90.56 83 LEU A CA 1
ATOM 604 C C . LEU A 1 83 ? -10.831 -6.519 -5.642 1.00 90.56 83 LEU A C 1
ATOM 606 O O . LEU A 1 83 ? -10.470 -6.748 -4.499 1.00 90.56 83 LEU A O 1
ATOM 610 N N . LEU A 1 84 ? -10.651 -7.369 -6.647 1.00 92.62 84 LEU A N 1
ATOM 611 C CA . LEU A 1 84 ? -10.026 -8.678 -6.534 1.00 92.62 84 LEU A CA 1
ATOM 612 C C . LEU A 1 84 ? -8.901 -8.799 -7.558 1.00 92.62 84 LEU A C 1
ATOM 614 O O . LEU A 1 84 ? -9.122 -8.528 -8.744 1.00 92.62 84 LEU A O 1
ATOM 618 N N . LEU A 1 85 ? -7.749 -9.290 -7.114 1.00 93.56 85 LEU A N 1
ATOM 619 C CA . LEU A 1 85 ? -6.686 -9.839 -7.946 1.00 93.56 85 LEU A CA 1
ATOM 620 C C . LEU A 1 85 ? -6.612 -11.342 -7.697 1.00 93.56 85 LEU A C 1
ATOM 622 O O . LEU A 1 85 ? -6.276 -11.776 -6.600 1.00 93.56 85 LEU A O 1
ATOM 626 N N . VAL A 1 86 ? -6.906 -12.152 -8.713 1.00 93.56 86 VAL A N 1
ATOM 627 C CA . VAL A 1 86 ? -6.822 -13.611 -8.568 1.00 93.56 86 VAL A CA 1
ATOM 628 C C . VAL A 1 86 ? -5.366 -14.047 -8.506 1.00 93.56 86 VAL A C 1
ATOM 630 O O . VAL A 1 86 ? -4.616 -13.844 -9.462 1.00 93.56 86 VAL A O 1
ATOM 633 N N . THR A 1 87 ? -4.983 -14.694 -7.409 1.00 92.31 87 THR A N 1
ATOM 634 C CA . THR A 1 87 ? -3.600 -15.101 -7.128 1.00 92.31 87 THR A CA 1
ATOM 635 C C . THR A 1 87 ? -3.372 -16.594 -7.320 1.00 92.31 87 THR A C 1
ATOM 637 O O . THR A 1 87 ? -2.251 -17.006 -7.629 1.00 92.31 87 THR A O 1
ATOM 640 N N . ASN A 1 88 ? -4.415 -17.423 -7.202 1.00 92.62 88 ASN A N 1
ATOM 641 C CA . ASN A 1 88 ? -4.282 -18.866 -7.374 1.00 92.62 88 ASN A CA 1
ATOM 642 C C . ASN A 1 88 ? -5.611 -19.559 -7.719 1.00 92.62 88 ASN A C 1
ATOM 644 O O . ASN A 1 88 ? -6.656 -19.274 -7.138 1.00 92.62 88 ASN A O 1
ATOM 648 N N . ASP A 1 89 ? -5.552 -20.543 -8.617 1.00 92.25 89 ASP A N 1
ATOM 649 C CA . ASP A 1 89 ? -6.695 -21.388 -8.966 1.00 92.25 89 ASP A CA 1
ATOM 650 C C . ASP A 1 89 ? -6.754 -22.604 -8.026 1.00 92.25 89 ASP A C 1
ATOM 652 O O . ASP A 1 89 ? -5.818 -23.409 -7.977 1.00 92.25 89 ASP A O 1
ATOM 656 N N . LEU A 1 90 ? -7.870 -22.805 -7.318 1.00 95.00 90 LEU A N 1
ATOM 657 C CA . LEU A 1 90 ? -8.017 -23.936 -6.393 1.00 95.00 90 LEU A CA 1
ATOM 658 C C . LEU A 1 90 ? -8.817 -25.084 -7.007 1.00 95.00 90 LEU A C 1
ATOM 660 O O . LEU A 1 90 ? -8.364 -26.234 -7.045 1.00 95.00 90 LEU A O 1
ATOM 664 N N . THR A 1 91 ? -10.034 -24.795 -7.470 1.00 96.44 91 THR A N 1
ATOM 665 C CA . THR A 1 91 ? -10.946 -25.794 -8.040 1.00 96.44 91 THR A CA 1
ATOM 666 C C . THR A 1 91 ? -11.767 -25.220 -9.191 1.00 96.44 91 THR A C 1
ATOM 668 O O . THR A 1 91 ? -11.916 -24.013 -9.323 1.00 96.44 91 THR A O 1
ATOM 671 N N . GLY A 1 92 ? -12.346 -26.093 -10.019 1.00 93.75 92 GLY A N 1
ATOM 672 C CA . GLY A 1 92 ? -13.092 -25.687 -11.212 1.00 93.75 92 GLY A CA 1
ATOM 673 C C . GLY A 1 92 ? -12.217 -25.668 -12.465 1.00 93.75 92 GLY A C 1
ATOM 674 O O . GLY A 1 92 ? -11.148 -26.275 -12.505 1.00 93.75 92 GLY A O 1
ATOM 675 N N . THR A 1 93 ? -12.718 -25.043 -13.529 1.00 94.81 93 THR A N 1
ATOM 676 C CA . THR A 1 93 ? -11.959 -24.824 -14.770 1.00 94.81 93 THR A CA 1
ATOM 677 C C . THR A 1 93 ? -11.614 -23.348 -14.848 1.00 94.81 93 THR A C 1
ATOM 679 O O . THR A 1 93 ? -12.531 -22.537 -14.913 1.00 94.81 93 THR A O 1
ATOM 682 N N . ALA A 1 94 ? -10.325 -23.012 -14.822 1.00 93.00 94 ALA A N 1
ATOM 683 C CA . ALA A 1 94 ? -9.870 -21.642 -15.017 1.00 93.00 94 ALA A CA 1
ATOM 684 C C . ALA A 1 94 ? -10.027 -21.234 -16.488 1.00 93.00 94 ALA A C 1
ATOM 686 O O . ALA A 1 94 ? -9.640 -21.984 -17.392 1.00 93.00 94 ALA A O 1
ATOM 687 N N . GLY A 1 95 ? -10.599 -20.060 -16.737 1.00 91.44 95 GLY A N 1
ATOM 688 C CA . GLY A 1 95 ? -10.819 -19.566 -18.091 1.00 91.44 95 GLY A CA 1
ATOM 689 C C . GLY A 1 95 ? -11.636 -18.281 -18.155 1.00 91.44 95 GLY A C 1
ATOM 690 O O . GLY A 1 95 ? -12.172 -17.792 -17.169 1.00 91.44 95 GLY A O 1
ATOM 691 N N . THR A 1 96 ? -11.748 -17.727 -19.359 1.00 89.75 96 THR A N 1
ATOM 692 C CA . THR A 1 96 ? -12.524 -16.503 -19.620 1.00 89.75 96 THR A CA 1
ATOM 693 C C . THR A 1 96 ? -13.960 -16.795 -20.073 1.00 89.75 96 THR A C 1
ATOM 695 O O . THR A 1 96 ? -14.711 -15.884 -20.431 1.00 89.75 96 THR A O 1
ATOM 698 N N . GLY A 1 97 ? -14.355 -18.072 -20.106 1.00 87.81 97 GLY A N 1
ATOM 699 C CA . GLY A 1 97 ? -15.680 -18.521 -20.504 1.00 87.81 97 GLY A CA 1
ATOM 700 C C . GLY A 1 97 ? -16.729 -18.369 -19.403 1.00 87.81 97 GLY A C 1
ATOM 701 O O . GLY A 1 97 ? -16.453 -18.147 -18.230 1.00 87.81 97 GLY A O 1
ATOM 702 N N . SER A 1 98 ? -17.999 -18.492 -19.791 1.00 84.25 98 SER A N 1
ATOM 703 C CA . SER A 1 98 ? -19.104 -18.472 -18.830 1.00 84.25 98 SER A CA 1
ATOM 704 C C . SER A 1 98 ? -19.065 -19.719 -17.947 1.00 84.25 98 SER A C 1
ATOM 706 O O . SER A 1 98 ? -19.160 -20.829 -18.470 1.00 84.25 98 SER A O 1
ATOM 708 N N . GLY A 1 99 ? -19.036 -19.525 -16.628 1.00 85.81 99 GLY A N 1
ATOM 709 C CA . GLY A 1 99 ? -18.927 -20.616 -15.657 1.00 85.81 99 GLY A CA 1
ATOM 710 C C . GLY A 1 99 ? -17.501 -21.140 -15.478 1.00 85.81 99 GLY A C 1
ATOM 711 O O . GLY A 1 99 ? -17.315 -22.127 -14.777 1.00 85.81 99 GLY A O 1
ATOM 712 N N . ASP A 1 100 ? -16.508 -20.497 -16.085 1.00 92.19 100 ASP A N 1
ATOM 713 C CA . ASP A 1 100 ? -15.117 -20.726 -15.723 1.00 92.19 100 ASP A CA 1
ATOM 714 C C . ASP A 1 100 ? -14.770 -19.865 -14.501 1.00 92.19 100 ASP A C 1
ATOM 716 O O . ASP A 1 100 ? -15.302 -18.764 -14.326 1.00 92.19 100 ASP A O 1
ATOM 720 N N . VAL A 1 101 ? -13.888 -20.377 -13.646 1.00 93.50 101 VAL A N 1
ATOM 721 C CA . VAL A 1 101 ? -13.269 -19.591 -12.575 1.00 93.50 101 VAL A CA 1
ATOM 722 C C . VAL A 1 101 ? -12.296 -18.593 -13.219 1.00 93.50 101 VAL A C 1
ATOM 724 O O . VAL A 1 101 ? -11.618 -18.972 -14.181 1.00 93.50 101 VAL A O 1
ATOM 727 N N . PRO A 1 102 ? -12.228 -17.330 -12.757 1.00 92.56 102 PRO A N 1
ATOM 728 C CA . PRO A 1 102 ? -11.299 -16.361 -13.327 1.00 92.56 102 PRO A CA 1
ATOM 729 C C . PRO A 1 102 ? -9.850 -16.868 -13.211 1.00 92.56 102 PRO A C 1
ATOM 731 O O . PRO A 1 102 ? -9.481 -17.312 -12.130 1.00 92.56 102 PRO A O 1
ATOM 734 N N . PRO A 1 103 ? -9.033 -16.822 -14.279 1.00 92.38 103 PRO A N 1
ATOM 735 C CA . PRO A 1 103 ? -7.641 -17.264 -14.219 1.00 92.38 103 PRO A CA 1
ATOM 736 C C . PRO A 1 103 ? -6.781 -16.381 -13.315 1.00 92.38 103 PRO A C 1
ATOM 738 O O . PRO A 1 103 ? -7.051 -15.185 -13.179 1.00 92.38 103 PRO A O 1
ATOM 741 N N . VAL A 1 104 ? -5.681 -16.933 -12.804 1.00 91.75 104 VAL A N 1
ATOM 742 C CA . VAL A 1 104 ? -4.651 -16.161 -12.092 1.00 91.75 104 VAL A CA 1
ATOM 743 C C . VAL A 1 104 ? -4.167 -14.953 -12.908 1.00 91.75 104 VAL A C 1
ATOM 745 O O . VAL A 1 104 ? -3.917 -15.065 -14.109 1.00 91.75 104 VAL A O 1
ATOM 748 N N . GLY A 1 105 ? -4.033 -13.804 -12.241 1.00 89.94 105 GLY A N 1
ATOM 749 C CA . GLY A 1 105 ? -3.731 -12.502 -12.841 1.00 89.94 105 GLY A CA 1
ATOM 750 C C . GLY A 1 105 ? -4.970 -11.719 -13.286 1.00 89.94 105 GLY A C 1
ATOM 751 O O . GLY A 1 105 ? -4.842 -10.600 -13.765 1.00 89.94 105 GLY A O 1
ATOM 752 N N . SER A 1 106 ? -6.175 -12.280 -13.148 1.00 92.44 106 SER A N 1
ATOM 753 C CA . SER A 1 106 ? -7.405 -11.546 -13.462 1.00 92.44 106 SER A CA 1
ATOM 754 C C . SER A 1 106 ? -7.706 -10.481 -12.411 1.00 92.44 106 SER A C 1
ATOM 756 O O . SER A 1 106 ? -7.641 -10.759 -11.214 1.00 92.44 106 SER A O 1
ATOM 758 N N . ILE A 1 107 ? -8.145 -9.308 -12.872 1.00 92.94 107 ILE A N 1
ATOM 759 C CA . ILE A 1 107 ? -8.632 -8.208 -12.036 1.00 92.94 107 ILE A CA 1
ATOM 760 C C . ILE A 1 107 ? -10.148 -8.097 -12.163 1.00 92.94 107 ILE A C 1
ATOM 762 O O . ILE A 1 107 ? -10.691 -7.993 -13.269 1.00 92.94 107 ILE A O 1
ATOM 766 N N . ILE A 1 108 ? -10.849 -8.076 -11.032 1.00 92.38 108 ILE A N 1
ATOM 767 C CA . ILE A 1 108 ? -12.306 -7.940 -10.984 1.00 92.38 108 ILE A CA 1
ATOM 768 C C . ILE A 1 108 ? -12.660 -6.848 -9.992 1.00 92.38 108 ILE A C 1
ATOM 770 O O . ILE A 1 108 ? -12.297 -6.926 -8.830 1.00 92.38 108 ILE A O 1
ATOM 774 N N . ASN A 1 109 ? -13.410 -5.849 -10.443 1.00 90.00 109 ASN A N 1
ATOM 775 C CA . ASN A 1 109 ? -13.892 -4.775 -9.593 1.00 90.00 109 ASN A CA 1
ATOM 776 C C . ASN A 1 109 ? -15.421 -4.762 -9.553 1.00 90.00 109 ASN A C 1
ATOM 778 O O . ASN A 1 109 ? -16.082 -4.656 -10.589 1.00 90.00 109 ASN A O 1
ATOM 782 N N . ILE A 1 110 ? -15.987 -4.839 -8.358 1.00 87.12 110 ILE A N 1
ATOM 783 C CA . ILE A 1 110 ? -17.419 -4.859 -8.091 1.00 87.12 110 ILE A CA 1
ATOM 784 C C . ILE A 1 110 ? -17.755 -3.588 -7.320 1.00 87.12 110 ILE A C 1
ATOM 786 O O . ILE A 1 110 ? -17.334 -3.423 -6.187 1.00 87.12 110 ILE A O 1
ATOM 790 N N . ALA A 1 111 ? -18.528 -2.680 -7.910 1.00 82.56 111 ALA A N 1
ATOM 791 C CA . ALA A 1 111 ? -19.070 -1.517 -7.209 1.00 82.56 111 ALA A CA 1
ATOM 792 C C . ALA A 1 111 ? -20.587 -1.660 -7.086 1.00 82.56 111 ALA A C 1
ATOM 794 O O . ALA A 1 111 ? -21.302 -1.587 -8.088 1.00 82.56 111 ALA A O 1
ATOM 795 N N . ASP A 1 112 ? -21.073 -1.891 -5.872 1.00 79.25 112 ASP A N 1
ATOM 796 C CA . ASP A 1 112 ? -22.489 -1.862 -5.516 1.00 79.25 112 ASP A CA 1
ATOM 797 C C . ASP A 1 112 ? -22.865 -0.430 -5.121 1.00 79.25 112 ASP A C 1
ATOM 799 O O . ASP A 1 112 ? -22.153 0.219 -4.367 1.00 79.25 112 ASP A O 1
ATOM 803 N N . PHE A 1 113 ? -23.968 0.092 -5.646 1.00 74.69 113 PHE A N 1
ATOM 804 C CA . PHE A 1 113 ? -24.502 1.418 -5.314 1.00 74.69 113 PHE A CA 1
ATOM 805 C C . PHE A 1 113 ? -25.795 1.322 -4.491 1.00 74.69 113 PHE A C 1
ATOM 807 O O . PHE A 1 113 ? -26.500 2.318 -4.307 1.00 74.69 113 PHE A O 1
ATOM 814 N N . GLY A 1 114 ? -26.148 0.116 -4.050 1.00 70.56 114 GLY A N 1
ATOM 815 C CA . GLY A 1 114 ? -27.383 -0.191 -3.361 1.00 70.56 114 GLY A CA 1
ATOM 816 C C . GLY A 1 114 ? -28.583 -0.308 -4.302 1.00 70.56 114 GLY A C 1
ATOM 817 O O . GLY A 1 114 ? -28.554 -0.005 -5.498 1.00 70.56 114 GLY A O 1
ATOM 818 N N . HIS A 1 115 ? -29.701 -0.780 -3.744 1.00 72.19 115 HIS A N 1
ATOM 819 C CA . HIS A 1 115 ? -30.995 -0.884 -4.436 1.00 72.19 115 HIS A CA 1
ATOM 820 C C . HIS A 1 115 ? -30.967 -1.664 -5.766 1.00 72.19 115 HIS A C 1
ATOM 822 O O . HIS A 1 115 ? -31.809 -1.428 -6.634 1.00 72.19 115 HIS A O 1
ATOM 828 N N . GLY A 1 116 ? -30.033 -2.607 -5.915 1.00 73.25 116 GLY A N 1
ATOM 829 C CA . GLY A 1 116 ? -29.876 -3.427 -7.118 1.00 73.25 116 GLY A CA 1
ATOM 830 C C . GLY A 1 116 ? -29.155 -2.729 -8.273 1.00 73.25 116 GLY A C 1
ATOM 831 O O . GLY A 1 116 ? -29.279 -3.191 -9.408 1.00 73.25 116 GLY A O 1
ATOM 832 N N . TYR A 1 117 ? -28.449 -1.625 -8.014 1.00 79.62 117 TYR A N 1
ATOM 833 C CA . TYR A 1 117 ? -27.543 -0.990 -8.968 1.00 79.62 117 TYR A CA 1
ATOM 834 C C . TYR A 1 117 ? -26.108 -1.400 -8.668 1.00 79.62 117 TYR A C 1
ATOM 836 O O . TYR A 1 117 ? -25.607 -1.118 -7.591 1.00 79.62 117 TYR A O 1
ATOM 844 N N . GLN A 1 118 ? -25.435 -2.014 -9.634 1.00 83.44 118 GLN A N 1
ATOM 845 C CA . GLN A 1 118 ? -24.050 -2.451 -9.481 1.00 83.44 118 GLN A CA 1
ATOM 846 C C . GLN A 1 118 ? -23.315 -2.318 -10.813 1.00 83.44 118 GLN A C 1
ATOM 848 O O . GLN A 1 118 ? -23.895 -2.540 -11.879 1.00 83.44 118 GLN A O 1
ATOM 853 N N . THR A 1 119 ? -22.030 -1.987 -10.770 1.00 84.69 119 THR A N 1
ATOM 854 C CA . THR A 1 119 ? -21.128 -2.174 -11.906 1.00 84.69 119 THR A CA 1
ATOM 855 C C . THR A 1 119 ? -20.100 -3.239 -11.594 1.00 84.69 119 THR A C 1
ATOM 857 O O . THR A 1 119 ? -19.522 -3.230 -10.516 1.00 84.69 119 THR A O 1
ATOM 860 N N . ILE A 1 120 ? -19.852 -4.120 -12.558 1.00 88.25 120 ILE A N 1
ATOM 861 C CA . ILE A 1 120 ? -18.778 -5.109 -12.479 1.00 88.25 120 ILE A CA 1
ATOM 862 C C . ILE A 1 120 ? -17.833 -4.831 -13.635 1.00 88.25 120 ILE A C 1
ATOM 864 O O . ILE A 1 120 ? -18.243 -4.875 -14.794 1.00 88.25 120 ILE A O 1
ATOM 868 N N . TYR A 1 121 ? -16.587 -4.519 -13.337 1.00 90.75 121 TYR A N 1
ATOM 869 C CA . TYR A 1 121 ? -15.501 -4.502 -14.301 1.00 90.75 121 TYR A CA 1
ATOM 870 C C . TYR A 1 121 ? -14.694 -5.792 -14.139 1.00 90.75 121 TYR A C 1
ATOM 872 O O . TYR A 1 121 ? -14.471 -6.239 -13.021 1.00 90.75 121 TYR A O 1
ATOM 880 N N . ALA A 1 122 ? -14.289 -6.406 -15.246 1.00 91.69 122 ALA A N 1
ATOM 881 C CA . ALA A 1 122 ? -13.452 -7.596 -15.227 1.00 91.69 122 ALA A CA 1
ATOM 882 C C . ALA A 1 122 ? -12.448 -7.546 -16.378 1.00 91.69 122 ALA A C 1
ATOM 884 O O . ALA A 1 122 ? -12.860 -7.443 -17.537 1.00 91.69 122 ALA A O 1
ATOM 885 N N . ALA A 1 123 ? -11.165 -7.652 -16.052 1.00 92.50 123 ALA A N 1
ATOM 886 C CA . ALA A 1 123 ? -10.071 -7.937 -16.968 1.00 92.50 123 ALA A CA 1
ATOM 887 C C . ALA A 1 123 ? -9.590 -9.361 -16.677 1.00 92.50 123 ALA A C 1
ATOM 889 O O . ALA A 1 123 ? -8.924 -9.608 -15.676 1.00 92.50 123 ALA A O 1
ATOM 890 N N . LEU A 1 124 ? -10.034 -10.317 -17.496 1.00 92.12 124 LEU A N 1
ATOM 891 C CA . LEU A 1 124 ? -9.736 -11.732 -17.282 1.00 92.12 124 LEU A CA 1
ATOM 892 C C . LEU A 1 124 ? -8.481 -12.133 -18.056 1.00 92.12 124 LEU A C 1
ATOM 894 O O . LEU A 1 124 ? -8.485 -12.061 -19.290 1.00 92.12 124 LEU A O 1
ATOM 898 N N . ALA A 1 125 ? -7.463 -12.597 -17.331 1.00 89.69 125 ALA A N 1
ATOM 899 C CA . ALA A 1 125 ? -6.162 -12.952 -17.882 1.00 89.69 125 ALA A CA 1
ATOM 900 C C . ALA A 1 125 ? -6.256 -14.113 -18.889 1.00 89.69 125 ALA A C 1
ATOM 902 O O . ALA A 1 125 ? -6.974 -15.095 -18.673 1.00 89.69 125 ALA A O 1
ATOM 903 N N . SER A 1 126 ? -5.541 -14.025 -20.015 1.00 86.62 126 SER A N 1
ATOM 904 C CA . SER A 1 126 ? -5.557 -15.055 -21.061 1.00 86.62 126 SER A CA 1
ATOM 905 C C . SER A 1 126 ? -4.309 -15.036 -21.950 1.00 86.62 126 SER A C 1
ATOM 907 O O . SER A 1 126 ? -3.821 -13.996 -22.382 1.00 86.62 126 SER A O 1
ATOM 909 N N . THR A 1 127 ? -3.827 -16.224 -22.334 1.00 81.12 127 THR A N 1
ATOM 910 C CA . THR A 1 127 ? -2.640 -16.372 -23.198 1.00 81.12 127 THR A CA 1
ATOM 911 C C . THR A 1 127 ? -2.819 -15.811 -24.609 1.00 81.12 127 THR A C 1
ATOM 913 O O . THR A 1 127 ? -1.831 -15.520 -25.280 1.00 81.12 127 THR A O 1
ATOM 916 N N . ASP A 1 128 ? -4.064 -15.692 -25.077 1.00 80.88 128 ASP A N 1
ATOM 917 C CA . ASP A 1 128 ? -4.401 -15.158 -26.403 1.00 80.88 128 ASP A CA 1
ATOM 918 C C . ASP A 1 128 ? -4.743 -13.651 -26.362 1.00 80.88 128 ASP A C 1
ATOM 920 O O . ASP A 1 128 ? -5.184 -13.085 -27.368 1.00 80.88 128 ASP A O 1
ATOM 924 N N . GLY A 1 129 ? -4.527 -13.005 -25.210 1.00 82.94 129 GLY A N 1
ATOM 925 C CA . GLY A 1 129 ? -4.956 -11.647 -24.888 1.00 82.94 129 GLY A CA 1
ATOM 926 C C . GLY A 1 129 ? -6.143 -11.650 -23.927 1.00 82.94 129 GLY A C 1
ATOM 927 O O . GLY A 1 129 ? -7.012 -12.529 -24.008 1.00 82.94 129 GLY A O 1
ATOM 928 N N . ASP A 1 130 ? -6.162 -10.669 -23.031 1.00 88.69 130 ASP A N 1
ATOM 929 C CA . ASP A 1 130 ? -7.111 -10.608 -21.925 1.00 88.69 130 ASP A CA 1
ATOM 930 C C . ASP A 1 130 ? -8.517 -10.222 -22.395 1.00 88.69 130 ASP A C 1
ATOM 932 O O . ASP A 1 130 ? -8.735 -9.556 -23.417 1.00 88.69 130 ASP A O 1
ATOM 936 N N . VAL A 1 131 ? -9.517 -10.691 -21.649 1.00 91.06 131 VAL A N 1
ATOM 937 C CA . VAL A 1 131 ? -10.929 -10.429 -21.935 1.00 91.06 131 VAL A CA 1
ATOM 938 C C . VAL A 1 131 ? -11.438 -9.361 -20.983 1.00 91.06 131 VAL A C 1
ATOM 940 O O . VAL A 1 131 ? -11.775 -9.638 -19.834 1.00 91.06 131 VAL A O 1
ATOM 943 N N . VAL A 1 132 ? -11.551 -8.137 -21.500 1.00 91.56 132 VAL A N 1
ATOM 944 C CA . VAL A 1 132 ? -11.990 -6.981 -20.716 1.00 91.56 132 VAL A CA 1
ATOM 945 C C . VAL A 1 132 ? -13.472 -6.685 -20.935 1.00 91.56 132 VAL A C 1
ATOM 947 O O . VAL A 1 132 ? -13.930 -6.384 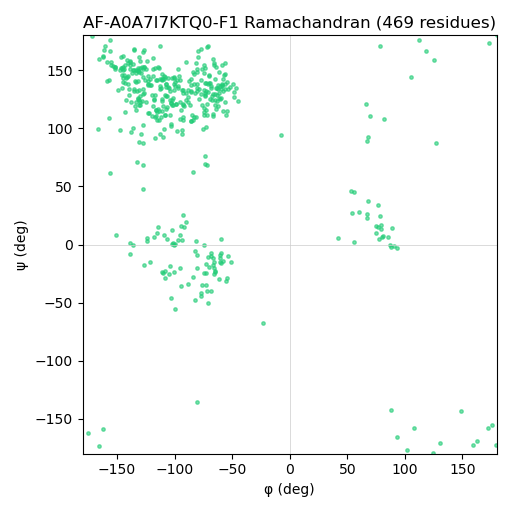-22.044 1.00 91.56 132 VAL A O 1
ATOM 950 N N . THR A 1 133 ? -14.246 -6.711 -19.855 1.00 91.31 133 THR A N 1
ATOM 951 C CA . THR A 1 133 ? -15.692 -6.484 -19.871 1.00 91.31 133 THR A CA 1
ATOM 952 C C . THR A 1 133 ? -16.143 -5.551 -18.756 1.00 91.31 133 THR A C 1
ATOM 954 O O . THR A 1 133 ? -15.554 -5.485 -17.682 1.00 91.31 133 THR A O 1
ATOM 957 N N . LYS A 1 134 ? -17.225 -4.817 -19.022 1.00 89.56 134 LYS A N 1
ATOM 958 C CA . LYS A 1 134 ? -17.951 -4.036 -18.024 1.00 89.56 134 LYS A CA 1
ATOM 959 C C . LYS A 1 134 ? -19.424 -4.415 -18.056 1.00 89.56 134 LYS A C 1
ATOM 961 O O . LYS A 1 134 ? -20.039 -4.392 -19.123 1.00 89.56 134 LYS A O 1
ATOM 966 N N . TYR A 1 135 ? -19.991 -4.701 -16.893 1.00 87.44 135 TYR A N 1
ATOM 967 C CA . TYR A 1 135 ? -21.406 -4.954 -16.669 1.00 87.44 135 TYR A CA 1
ATOM 968 C C . TYR A 1 135 ? -22.015 -3.807 -15.869 1.00 87.44 135 TYR A C 1
ATOM 970 O O . TYR A 1 135 ? -21.394 -3.272 -14.952 1.00 87.44 135 TYR A O 1
ATOM 978 N N . LEU A 1 136 ? -23.243 -3.444 -16.220 1.00 87.69 136 LEU A N 1
ATOM 979 C CA . LEU A 1 136 ? -24.118 -2.600 -15.419 1.00 87.69 136 LEU A CA 1
ATOM 980 C C . LEU A 1 136 ? -25.368 -3.411 -15.091 1.00 87.69 136 LEU A C 1
ATOM 982 O O . LEU A 1 136 ? -26.177 -3.690 -15.984 1.00 87.69 136 LEU A O 1
ATOM 986 N N . THR A 1 137 ? -25.505 -3.759 -13.820 1.00 84.12 137 THR A N 1
ATOM 987 C CA . THR A 1 137 ? -26.664 -4.425 -13.234 1.00 84.12 137 THR A CA 1
ATOM 988 C C . THR A 1 137 ? -27.610 -3.366 -12.686 1.00 84.12 137 THR A C 1
ATOM 990 O O . THR A 1 137 ? -27.194 -2.422 -12.015 1.00 84.12 137 THR A O 1
ATOM 993 N N . THR A 1 138 ? -28.896 -3.505 -12.995 1.00 84.31 138 THR A N 1
ATOM 994 C CA . THR A 1 138 ? -29.968 -2.649 -12.473 1.00 84.31 138 THR A CA 1
ATOM 995 C C . THR A 1 138 ? -31.153 -3.516 -12.044 1.00 84.31 138 THR A C 1
ATOM 997 O O . THR A 1 138 ? -31.259 -4.662 -12.494 1.00 84.31 138 THR A O 1
ATOM 1000 N N . PRO A 1 139 ? -32.147 -2.971 -11.315 1.00 82.69 139 PRO A N 1
ATOM 1001 C CA . PRO A 1 139 ? -33.389 -3.695 -11.023 1.00 82.69 139 PRO A CA 1
ATOM 1002 C C . PRO A 1 139 ? -34.173 -4.165 -12.261 1.00 82.69 139 PRO A C 1
ATOM 1004 O O . PRO A 1 139 ? -35.095 -4.970 -12.141 1.00 82.69 139 PRO A O 1
ATOM 1007 N N . PHE A 1 140 ? -33.848 -3.648 -13.450 1.00 84.25 140 PHE A N 1
ATOM 1008 C CA . PHE A 1 140 ? -34.512 -3.983 -14.710 1.00 84.25 140 PHE A CA 1
ATOM 1009 C C . PHE A 1 140 ? -33.732 -4.997 -15.559 1.00 84.25 140 PHE A C 1
ATOM 1011 O O . PHE A 1 140 ? -34.201 -5.366 -16.637 1.00 84.25 140 PHE A O 1
ATOM 1018 N N . GLY A 1 141 ? -32.571 -5.448 -15.080 1.00 80.69 141 GLY A N 1
ATOM 1019 C CA . GLY A 1 141 ? -31.691 -6.398 -15.752 1.00 80.69 141 GLY A CA 1
ATOM 1020 C C . GLY A 1 141 ? -30.270 -5.872 -15.925 1.00 80.69 141 GLY A C 1
ATOM 1021 O O . GLY A 1 141 ? -29.951 -4.740 -15.539 1.00 80.69 141 GLY A O 1
ATOM 1022 N N . THR A 1 142 ? -29.441 -6.711 -16.540 1.00 83.19 142 THR A N 1
ATOM 1023 C CA . THR A 1 142 ? -28.012 -6.464 -16.724 1.00 83.19 142 THR A CA 1
ATOM 1024 C C . THR A 1 142 ? -27.671 -6.207 -18.185 1.00 83.19 142 THR A C 1
ATOM 1026 O O . THR A 1 142 ? -28.225 -6.811 -19.105 1.00 83.19 142 THR A O 1
ATOM 1029 N N . SER A 1 143 ? -26.738 -5.290 -18.408 1.00 85.00 143 SER A N 1
ATOM 1030 C CA . SER A 1 143 ? -26.170 -4.999 -19.724 1.00 85.00 143 SER A CA 1
ATOM 1031 C C . SER A 1 143 ? -24.651 -5.066 -19.661 1.00 85.00 143 SER A C 1
ATOM 1033 O O . SER A 1 143 ? -24.075 -4.802 -18.609 1.00 85.00 143 SER A O 1
ATOM 1035 N N . SER A 1 144 ? -24.007 -5.413 -20.775 1.00 86.88 144 SER A N 1
ATOM 1036 C CA . SER A 1 144 ? -22.550 -5.454 -20.872 1.00 86.88 144 SER A CA 1
ATOM 1037 C C . SER A 1 144 ? -22.024 -4.627 -22.038 1.00 86.88 144 SER A C 1
ATOM 1039 O O . SER A 1 144 ? -22.698 -4.421 -23.052 1.00 86.88 144 SER A O 1
ATOM 1041 N N . SER A 1 145 ? -20.793 -4.157 -21.887 1.00 84.75 145 SER A N 1
ATOM 1042 C CA . SER A 1 145 ? -20.004 -3.508 -22.928 1.00 84.75 145 SER A CA 1
ATOM 1043 C C . SER A 1 145 ? -18.553 -3.988 -22.849 1.00 84.75 145 SER A C 1
ATOM 1045 O O . SER A 1 145 ? -18.088 -4.295 -21.748 1.00 84.75 145 SER A O 1
ATOM 1047 N N . PRO A 1 146 ? -17.811 -4.014 -23.969 1.00 86.44 146 PRO A N 1
ATOM 1048 C CA . PRO A 1 146 ? -16.360 -4.173 -23.918 1.00 86.44 146 PRO A CA 1
ATOM 1049 C C . PRO A 1 146 ? -15.729 -3.105 -23.013 1.00 86.44 146 PRO A C 1
ATOM 1051 O O . PRO A 1 146 ? -16.168 -1.949 -23.036 1.00 86.44 146 PRO A O 1
ATOM 1054 N N . GLY A 1 147 ? -14.735 -3.494 -22.215 1.00 80.19 147 GLY A N 1
ATOM 1055 C CA . GLY A 1 147 ? -13.870 -2.542 -21.520 1.00 80.19 147 GLY A CA 1
ATOM 1056 C C . GLY A 1 147 ? -12.765 -2.028 -22.445 1.00 80.19 147 GLY A C 1
ATOM 1057 O O . GLY A 1 147 ? -12.445 -2.664 -23.447 1.00 80.19 147 GLY A O 1
ATOM 1058 N N . TYR A 1 148 ? -12.222 -0.850 -22.135 1.00 80.88 148 TYR A N 1
ATOM 1059 C CA . TYR A 1 148 ? -11.156 -0.213 -22.927 1.00 80.88 148 TYR A CA 1
ATOM 1060 C C . TYR A 1 148 ? -9.808 -0.170 -22.206 1.00 80.88 148 TYR A C 1
ATOM 1062 O O . TYR A 1 148 ? -8.782 -0.059 -22.867 1.00 80.88 148 TYR A O 1
ATOM 1070 N N . PHE A 1 149 ? -9.833 -0.233 -20.877 1.00 86.19 149 PHE A N 1
ATOM 1071 C CA . PHE A 1 149 ? -8.659 -0.325 -20.021 1.00 86.19 149 PHE A CA 1
ATOM 1072 C C . PHE A 1 149 ? -8.554 -1.753 -19.526 1.00 86.19 149 PHE A C 1
ATOM 1074 O O . PHE A 1 149 ? -9.568 -2.307 -19.099 1.00 86.19 149 PHE A O 1
ATOM 1081 N N . ASP A 1 150 ? -7.368 -2.325 -19.626 1.00 87.62 150 ASP A N 1
ATOM 1082 C CA . ASP A 1 150 ? -7.066 -3.700 -19.273 1.00 87.62 150 ASP A CA 1
ATOM 1083 C C . ASP A 1 150 ? -6.199 -3.697 -18.016 1.00 87.62 150 ASP A C 1
ATOM 1085 O O . ASP A 1 150 ? -4.990 -3.537 -18.104 1.00 87.62 150 ASP A O 1
ATOM 1089 N N . ALA A 1 151 ? -6.827 -3.782 -16.845 1.00 86.31 151 ALA A N 1
ATOM 1090 C CA . ALA A 1 151 ? -6.128 -3.699 -15.565 1.00 86.31 151 ALA A CA 1
ATOM 1091 C C . ALA A 1 151 ? -5.304 -4.959 -15.259 1.00 86.31 151 ALA A C 1
ATOM 1093 O O . ALA A 1 151 ? -4.455 -4.914 -14.381 1.00 86.31 151 ALA A O 1
ATOM 1094 N N . ALA A 1 152 ? -5.561 -6.071 -15.960 1.00 86.06 152 ALA A N 1
ATOM 1095 C CA . ALA A 1 152 ? -4.740 -7.279 -15.878 1.00 86.06 152 ALA A CA 1
ATOM 1096 C C . ALA A 1 152 ? -3.477 -7.167 -16.754 1.00 86.06 152 ALA A C 1
ATOM 1098 O O . ALA A 1 152 ? -2.483 -7.862 -16.526 1.00 86.06 152 ALA A O 1
ATOM 1099 N N . LEU A 1 153 ? -3.481 -6.259 -17.740 1.00 78.81 153 LEU A N 1
ATOM 1100 C CA . LEU A 1 153 ? -2.338 -6.051 -18.614 1.00 78.81 153 LEU A CA 1
ATOM 1101 C C . LEU A 1 153 ? -1.170 -5.474 -17.818 1.00 78.81 153 LEU A C 1
ATOM 1103 O O . LEU A 1 153 ? -1.178 -4.319 -17.405 1.00 78.81 153 LEU A O 1
ATOM 1107 N N . GLY A 1 154 ? -0.128 -6.285 -17.679 1.00 60.06 154 GLY A N 1
ATOM 1108 C CA . GLY A 1 154 ? 1.105 -5.891 -17.010 1.00 60.06 154 GLY A CA 1
ATOM 1109 C C . GLY A 1 154 ? 1.071 -5.956 -15.489 1.00 60.06 154 GLY A C 1
ATOM 1110 O O . GLY A 1 154 ? 2.055 -5.584 -14.857 1.00 60.06 154 GLY A O 1
ATOM 1111 N N . HIS A 1 155 ? 0.001 -6.501 -14.919 1.00 62.12 155 HIS A N 1
ATOM 1112 C CA . HIS A 1 155 ? -0.264 -6.507 -13.489 1.00 62.12 155 HIS A CA 1
ATOM 1113 C C . HIS A 1 155 ? -0.769 -7.912 -13.091 1.00 62.12 155 HIS A C 1
ATOM 1115 O O . HIS A 1 155 ? -1.906 -8.284 -13.366 1.00 62.12 155 HIS A O 1
ATOM 1121 N N . GLY A 1 156 ? 0.129 -8.739 -12.531 1.00 47.62 156 GLY A N 1
ATOM 1122 C CA . GLY A 1 156 ? -0.072 -10.158 -12.172 1.00 47.62 156 GLY A CA 1
ATOM 1123 C C . GLY A 1 156 ? 1.267 -10.918 -12.051 1.00 47.62 156 GLY A C 1
ATOM 1124 O O . GLY A 1 156 ? 2.319 -10.307 -12.193 1.00 47.62 156 GLY A O 1
ATOM 1125 N N . ILE A 1 157 ? 1.268 -12.256 -11.885 1.00 43.56 157 ILE A N 1
ATOM 1126 C CA . ILE A 1 157 ? 2.487 -13.132 -11.877 1.00 43.56 157 ILE A CA 1
ATOM 1127 C C . ILE A 1 157 ? 3.334 -13.090 -13.175 1.00 43.56 157 ILE A C 1
ATOM 1129 O O . ILE A 1 157 ? 4.292 -13.841 -13.347 1.00 43.56 157 ILE A O 1
ATOM 1133 N N . LEU A 1 158 ? 2.967 -12.223 -14.114 1.00 41.19 158 LEU A N 1
ATOM 1134 C CA . LEU A 1 158 ? 3.707 -11.870 -15.318 1.00 41.19 158 LEU A CA 1
ATOM 1135 C C . LEU A 1 158 ? 3.842 -10.341 -15.380 1.00 41.19 158 LEU A C 1
ATOM 1137 O O . LEU A 1 158 ? 3.491 -9.752 -16.406 1.00 41.19 158 LEU A O 1
ATOM 1141 N N . SER A 1 159 ? 4.247 -9.699 -14.276 1.00 44.44 159 SER A N 1
ATOM 1142 C CA . SER A 1 159 ? 4.326 -8.240 -14.183 1.00 44.44 159 SER A CA 1
ATOM 1143 C C . SER A 1 159 ? 5.052 -7.674 -15.409 1.00 44.44 159 SER A C 1
ATOM 1145 O O . SER A 1 159 ? 6.095 -8.171 -15.847 1.00 44.44 159 SER A O 1
ATOM 1147 N N . ALA A 1 160 ? 4.448 -6.660 -16.033 1.00 43.34 160 ALA A N 1
ATOM 1148 C CA . ALA A 1 160 ? 5.088 -5.926 -17.121 1.00 43.34 160 ALA A CA 1
ATOM 1149 C C . ALA A 1 160 ? 6.274 -5.094 -16.617 1.00 43.34 160 ALA A C 1
ATOM 1151 O O . ALA A 1 160 ? 7.038 -4.598 -17.453 1.00 43.34 160 ALA A O 1
ATOM 1152 N N . ASP A 1 161 ? 6.480 -5.012 -15.297 1.00 54.53 161 ASP A N 1
ATOM 1153 C CA . ASP A 1 161 ? 7.673 -4.440 -14.686 1.00 54.53 161 ASP A CA 1
ATOM 1154 C C . ASP A 1 161 ? 8.874 -5.354 -14.827 1.00 54.53 161 ASP A C 1
ATOM 1156 O O . ASP A 1 161 ? 9.330 -6.067 -13.941 1.00 54.53 161 ASP A O 1
ATOM 1160 N N . THR A 1 162 ? 9.386 -5.327 -16.046 1.00 54.00 162 THR A N 1
ATOM 1161 C CA . THR A 1 162 ? 10.711 -5.812 -16.412 1.00 54.00 162 THR A CA 1
ATOM 1162 C C . THR A 1 162 ? 11.519 -4.709 -17.087 1.00 54.00 162 THR A C 1
ATOM 1164 O O . THR A 1 162 ? 12.608 -4.987 -17.593 1.00 54.00 162 THR A O 1
ATOM 1167 N N . GLN A 1 163 ? 11.000 -3.471 -17.146 1.00 73.25 163 GLN A N 1
ATOM 1168 C CA . GLN A 1 163 ? 11.686 -2.378 -17.827 1.00 73.25 163 GLN A CA 1
ATOM 1169 C C . GLN A 1 163 ? 12.841 -1.877 -16.959 1.00 73.25 163 GLN A C 1
ATOM 1171 O O . GLN A 1 163 ? 12.621 -1.419 -15.844 1.00 73.25 163 GLN A O 1
ATOM 1176 N N . PRO A 1 164 ? 14.089 -1.943 -17.448 1.00 86.50 164 PRO A N 1
ATOM 1177 C CA . PRO A 1 164 ? 15.213 -1.418 -16.695 1.00 86.50 164 PRO A CA 1
ATOM 1178 C C . PRO A 1 164 ? 15.147 0.108 -16.621 1.00 86.50 164 PRO A C 1
ATOM 1180 O O . PRO A 1 164 ? 15.145 0.780 -17.660 1.00 86.50 164 PRO A O 1
ATOM 1183 N N . VAL A 1 165 ? 15.188 0.661 -15.415 1.00 89.00 165 VAL A N 1
ATOM 1184 C CA . VAL A 1 165 ? 15.141 2.107 -15.197 1.00 89.00 165 VAL A CA 1
ATOM 1185 C C . VAL A 1 165 ? 16.528 2.692 -15.352 1.00 89.00 165 VAL A C 1
ATOM 1187 O O . VAL A 1 165 ? 17.429 2.461 -14.545 1.00 89.00 165 VAL A O 1
ATOM 1190 N N . GLN A 1 166 ? 16.707 3.439 -16.440 1.00 88.38 166 GLN A N 1
ATOM 1191 C CA . GLN A 1 166 ? 17.990 4.041 -16.774 1.00 88.38 166 GLN A CA 1
ATOM 1192 C C . GLN A 1 166 ? 18.278 5.225 -15.855 1.00 88.38 166 GLN A C 1
ATOM 1194 O O . GLN A 1 166 ? 17.460 6.140 -15.724 1.00 88.38 166 GLN A O 1
ATOM 1199 N N . LEU A 1 167 ? 19.476 5.222 -15.278 1.00 86.25 167 LEU A N 1
ATOM 1200 C CA . LEU A 1 167 ? 20.015 6.314 -14.485 1.00 86.25 167 LEU A CA 1
ATOM 1201 C C . LEU A 1 167 ? 20.920 7.194 -15.357 1.00 86.25 167 LEU A C 1
ATOM 1203 O O . LEU A 1 167 ? 21.564 6.743 -16.310 1.00 86.25 167 LEU A O 1
ATOM 1207 N N . ALA A 1 168 ? 21.013 8.479 -15.014 1.00 80.25 168 ALA A N 1
ATOM 1208 C CA . ALA A 1 168 ? 21.785 9.460 -15.785 1.00 80.25 168 ALA A CA 1
ATOM 1209 C C . ALA A 1 168 ? 23.316 9.244 -15.732 1.00 80.25 168 ALA A C 1
ATOM 1211 O O . ALA A 1 168 ? 24.077 9.890 -16.456 1.00 80.25 168 ALA A O 1
ATOM 1212 N N . ASP A 1 169 ? 23.790 8.358 -14.860 1.00 85.00 169 ASP A N 1
ATOM 1213 C CA . ASP A 1 169 ? 25.200 8.112 -14.557 1.00 85.00 169 ASP A CA 1
ATOM 1214 C C . ASP A 1 169 ? 25.807 6.919 -15.324 1.00 85.00 169 ASP A C 1
ATOM 1216 O O . ASP A 1 169 ? 26.986 6.600 -15.139 1.00 85.00 169 ASP A O 1
ATOM 1220 N N . GLY A 1 170 ? 25.036 6.304 -16.227 1.00 89.94 170 GLY A N 1
ATOM 1221 C CA . GLY A 1 170 ? 25.458 5.146 -17.016 1.00 89.94 170 GLY A CA 1
ATOM 1222 C C . GLY A 1 170 ? 25.175 3.798 -16.353 1.00 89.94 170 GLY A C 1
ATOM 1223 O O . GLY A 1 170 ? 25.706 2.786 -16.812 1.00 89.94 170 GLY A O 1
ATOM 1224 N N . TYR A 1 171 ? 24.348 3.783 -15.311 1.00 94.44 171 TYR A N 1
ATOM 1225 C CA . TYR A 1 171 ? 23.823 2.576 -14.686 1.00 94.44 171 TYR A CA 1
ATOM 1226 C C . TYR A 1 171 ? 22.312 2.469 -14.907 1.00 94.44 171 TYR A C 1
ATOM 1228 O O . TYR A 1 171 ? 21.662 3.384 -15.410 1.00 94.44 171 TYR A O 1
ATOM 1236 N N . TYR A 1 172 ? 21.749 1.324 -14.557 1.00 93.50 172 TYR A N 1
ATOM 1237 C CA . TYR A 1 172 ? 20.309 1.153 -14.416 1.00 93.50 172 TYR A CA 1
ATOM 1238 C C . TYR A 1 172 ? 20.026 0.165 -13.300 1.00 93.50 172 TYR A C 1
ATOM 1240 O O . TYR A 1 172 ? 20.890 -0.639 -12.942 1.00 93.50 172 TYR A O 1
ATOM 1248 N N . TRP A 1 173 ? 18.808 0.181 -12.788 1.00 92.75 173 TRP A N 1
ATOM 1249 C CA . TRP A 1 173 ? 18.307 -0.905 -11.962 1.00 92.75 173 TRP A CA 1
ATOM 1250 C C . TRP A 1 173 ? 17.152 -1.608 -12.661 1.00 92.75 173 TRP A C 1
ATOM 1252 O O . TRP A 1 173 ? 16.499 -1.058 -13.546 1.00 92.75 173 TRP A O 1
ATOM 1262 N N . ALA A 1 174 ? 16.980 -2.879 -12.334 1.00 91.94 174 ALA A N 1
ATOM 1263 C CA . ALA A 1 174 ? 15.909 -3.709 -12.855 1.00 91.94 174 ALA A CA 1
ATOM 1264 C C . ALA A 1 174 ? 15.626 -4.840 -11.865 1.00 91.94 174 ALA A C 1
ATOM 1266 O O . ALA A 1 174 ? 16.533 -5.225 -11.108 1.00 91.94 174 ALA A O 1
ATOM 1267 N N . PRO A 1 175 ? 14.420 -5.421 -11.903 1.00 90.81 175 PRO A N 1
ATOM 1268 C CA . PRO A 1 175 ? 14.122 -6.642 -11.177 1.00 90.81 175 PRO A CA 1
ATOM 1269 C C . PRO A 1 175 ? 15.174 -7.726 -11.401 1.00 90.81 175 PRO A C 1
ATOM 1271 O O . PRO A 1 175 ? 15.673 -7.945 -12.513 1.00 90.81 175 PRO A O 1
ATOM 1274 N N . ALA A 1 176 ? 15.544 -8.412 -10.324 1.00 89.56 176 ALA A N 1
ATOM 1275 C CA . ALA A 1 176 ? 16.548 -9.454 -10.373 1.00 89.56 176 ALA A CA 1
ATOM 1276 C C . ALA A 1 176 ? 16.084 -10.606 -11.273 1.00 89.56 176 ALA A C 1
ATOM 1278 O O . ALA A 1 176 ? 15.005 -11.170 -11.119 1.00 89.56 176 ALA A O 1
ATOM 1279 N N . THR A 1 177 ? 16.937 -10.991 -12.224 1.00 85.12 177 THR A N 1
ATOM 1280 C CA . THR A 1 177 ? 16.587 -11.991 -13.237 1.00 85.12 177 THR A CA 1
ATOM 1281 C C . THR A 1 177 ? 16.131 -13.316 -12.616 1.00 85.12 177 THR A C 1
ATOM 1283 O O . THR A 1 177 ? 16.903 -13.982 -11.924 1.00 85.12 177 THR A O 1
ATOM 1286 N N . GLY A 1 178 ? 14.912 -13.744 -12.956 1.00 82.44 178 GLY A N 1
ATOM 1287 C CA . GLY A 1 178 ? 14.333 -15.016 -12.512 1.00 82.44 178 GLY A CA 1
ATOM 1288 C C . GLY A 1 178 ? 13.772 -14.999 -11.089 1.00 82.44 178 GLY A C 1
ATOM 1289 O O . GLY A 1 178 ? 13.537 -16.076 -10.541 1.00 82.44 178 GLY A O 1
ATOM 1290 N N . ILE A 1 179 ? 13.605 -13.813 -10.501 1.00 85.00 179 ILE A N 1
ATOM 1291 C CA . ILE A 1 179 ? 12.912 -13.591 -9.235 1.00 85.00 179 ILE A CA 1
ATOM 1292 C C . ILE A 1 179 ? 11.695 -12.722 -9.540 1.00 85.00 179 ILE A C 1
ATOM 1294 O O . ILE A 1 179 ? 11.847 -11.558 -9.907 1.00 85.00 179 ILE A O 1
ATOM 1298 N N . ASP A 1 180 ? 10.511 -13.310 -9.419 1.00 82.06 180 ASP A N 1
ATOM 1299 C CA . ASP A 1 180 ? 9.257 -12.590 -9.620 1.00 82.06 180 ASP A CA 1
ATOM 1300 C C . ASP A 1 180 ? 8.974 -11.682 -8.413 1.00 82.06 180 ASP A C 1
ATOM 1302 O O . ASP A 1 180 ? 9.452 -11.935 -7.300 1.00 82.06 180 ASP A O 1
ATOM 1306 N N . GLU A 1 181 ? 8.207 -10.617 -8.640 1.00 86.38 181 GLU A N 1
ATOM 1307 C CA . GLU A 1 181 ? 7.641 -9.816 -7.557 1.00 86.38 181 GLU A CA 1
ATOM 1308 C C . GLU A 1 181 ? 6.761 -10.698 -6.664 1.00 86.38 181 GLU A C 1
ATOM 1310 O O . GLU A 1 181 ? 5.982 -11.528 -7.141 1.00 86.38 181 GLU A O 1
ATOM 1315 N N . ASN A 1 182 ? 6.890 -10.522 -5.355 1.00 88.88 182 ASN A N 1
ATOM 1316 C CA . ASN A 1 182 ? 5.997 -11.140 -4.392 1.00 88.88 182 ASN A CA 1
ATOM 1317 C C . ASN A 1 182 ? 4.878 -10.150 -4.064 1.00 88.88 182 ASN A C 1
ATOM 1319 O O . ASN A 1 182 ? 5.060 -9.274 -3.216 1.00 88.88 182 ASN A O 1
ATOM 1323 N N . ILE A 1 183 ? 3.761 -10.300 -4.772 1.00 88.12 183 ILE A N 1
ATOM 1324 C CA . ILE A 1 183 ? 2.553 -9.487 -4.615 1.00 88.12 183 ILE A CA 1
ATOM 1325 C C . ILE A 1 183 ? 1.907 -9.786 -3.258 1.00 88.12 183 ILE A C 1
ATOM 1327 O O . ILE A 1 183 ? 1.819 -10.947 -2.849 1.00 88.12 183 ILE A O 1
ATOM 1331 N N . THR A 1 184 ? 1.485 -8.737 -2.558 1.00 89.19 184 THR A N 1
ATOM 1332 C CA . THR A 1 184 ? 0.891 -8.828 -1.216 1.00 89.19 184 THR A CA 1
ATOM 1333 C C . THR A 1 184 ? -0.462 -8.140 -1.088 1.00 89.19 184 THR A C 1
ATOM 1335 O O . THR A 1 184 ? -1.176 -8.406 -0.120 1.00 89.19 184 THR A O 1
ATOM 1338 N N . SER A 1 185 ? -0.808 -7.253 -2.019 1.00 89.81 185 SER A N 1
ATOM 1339 C CA . SER A 1 185 ? -2.043 -6.473 -1.958 1.00 89.81 185 SER A CA 1
ATOM 1340 C C . SER A 1 185 ? -2.411 -5.883 -3.320 1.00 89.81 185 SER A C 1
ATOM 1342 O O . SER A 1 185 ? -1.602 -5.764 -4.245 1.00 89.81 185 SER A O 1
ATOM 1344 N N . VAL A 1 186 ? -3.681 -5.502 -3.431 1.00 90.81 186 VAL A N 1
ATOM 1345 C CA . VAL A 1 186 ? -4.261 -4.812 -4.583 1.00 90.81 186 VAL A CA 1
ATOM 1346 C C . VAL A 1 186 ? -5.041 -3.591 -4.087 1.00 90.81 186 VAL A C 1
ATOM 1348 O O . VAL A 1 186 ? -5.519 -3.579 -2.958 1.00 90.81 186 VAL A O 1
ATOM 1351 N N . GLY A 1 187 ? -5.168 -2.546 -4.900 1.00 89.12 187 GLY A N 1
ATOM 1352 C CA . GLY A 1 187 ? -5.919 -1.328 -4.584 1.00 89.12 187 GLY A CA 1
ATOM 1353 C C . GLY A 1 187 ? -6.385 -0.587 -5.841 1.00 89.12 187 GLY A C 1
ATOM 1354 O O . GLY A 1 187 ? -6.069 -0.983 -6.964 1.00 89.12 187 GLY A O 1
ATOM 1355 N N . GLY A 1 188 ? -7.142 0.496 -5.666 1.00 87.50 188 GLY A N 1
ATOM 1356 C CA . GLY A 1 188 ? -7.659 1.322 -6.767 1.00 87.50 188 GLY A CA 1
ATOM 1357 C C . GLY A 1 188 ? -9.127 1.089 -7.116 1.00 87.50 188 GLY A C 1
ATOM 1358 O O . GLY A 1 188 ? -9.844 0.322 -6.477 1.00 87.50 188 GLY A O 1
ATOM 1359 N N . LEU A 1 189 ? -9.595 1.782 -8.154 1.00 86.00 189 LEU A N 1
ATOM 1360 C CA . LEU A 1 189 ? -10.983 1.760 -8.622 1.00 86.00 189 LEU A CA 1
ATOM 1361 C C . LEU A 1 189 ? -11.086 1.448 -10.127 1.00 86.00 189 LEU A C 1
ATOM 1363 O O . LEU A 1 189 ? -11.536 2.301 -10.910 1.00 86.00 189 LEU A O 1
ATOM 1367 N N . PRO A 1 190 ? -10.763 0.223 -10.589 1.00 85.56 190 PRO A N 1
ATOM 1368 C CA . PRO A 1 190 ? -10.849 -0.105 -12.007 1.00 85.56 190 PRO A CA 1
ATOM 1369 C C . PRO A 1 190 ? -12.254 0.142 -12.588 1.00 85.56 190 PRO A C 1
ATOM 1371 O O . PRO A 1 190 ? -13.269 -0.198 -11.970 1.00 85.56 190 PRO A O 1
ATOM 1374 N N . PRO A 1 191 ? -12.374 0.709 -13.803 1.00 80.38 191 PRO A N 1
ATOM 1375 C CA . PRO A 1 191 ? -11.304 0.935 -14.772 1.00 80.38 191 PRO A CA 1
ATOM 1376 C C . PRO A 1 191 ? -10.613 2.306 -14.669 1.00 80.38 191 PRO A C 1
ATOM 1378 O O . PRO A 1 191 ? -10.029 2.724 -15.661 1.00 80.38 191 PRO A O 1
ATOM 1381 N N . ALA A 1 192 ? -10.776 3.065 -13.579 1.00 84.69 192 ALA A N 1
ATOM 1382 C CA . ALA A 1 192 ? -10.135 4.376 -13.455 1.00 84.69 192 ALA A CA 1
ATOM 1383 C C . ALA A 1 192 ? -8.622 4.233 -13.252 1.00 84.69 192 ALA A C 1
ATOM 1385 O O . ALA A 1 192 ? -7.853 4.835 -14.002 1.00 84.69 192 ALA A O 1
ATOM 1386 N N . ASP A 1 193 ? -8.248 3.394 -12.292 1.00 86.06 193 ASP A N 1
ATOM 1387 C CA . ASP A 1 193 ? -6.882 3.101 -11.883 1.00 86.06 193 ASP A CA 1
ATOM 1388 C C . ASP A 1 193 ? -6.810 1.721 -11.205 1.00 86.06 193 ASP A C 1
ATOM 1390 O O . ASP A 1 193 ? -7.840 1.109 -10.902 1.00 86.06 193 ASP A O 1
ATOM 1394 N N . ILE A 1 194 ? -5.592 1.220 -11.032 1.00 88.69 194 ILE A N 1
ATOM 1395 C CA . ILE A 1 194 ? -5.245 0.026 -10.260 1.00 88.69 194 ILE A CA 1
ATOM 1396 C C . ILE A 1 194 ? -3.897 0.277 -9.576 1.00 88.69 194 ILE A C 1
ATOM 1398 O O . ILE A 1 194 ? -3.035 0.934 -10.159 1.00 88.69 194 ILE A O 1
ATOM 1402 N N . ALA A 1 195 ? -3.719 -0.260 -8.374 1.00 89.62 195 ALA A N 1
ATOM 1403 C CA . ALA A 1 195 ? -2.428 -0.453 -7.725 1.00 89.62 195 ALA A CA 1
ATOM 1404 C C . ALA A 1 195 ? -2.244 -1.928 -7.377 1.00 89.62 195 ALA A C 1
ATOM 1406 O O . ALA A 1 195 ? -3.169 -2.574 -6.884 1.00 89.62 195 ALA A O 1
ATOM 1407 N N . ILE A 1 196 ? -1.046 -2.443 -7.617 1.00 90.19 196 ILE A N 1
ATOM 1408 C CA . ILE A 1 196 ? -0.577 -3.721 -7.090 1.00 90.19 196 ILE A CA 1
ATOM 1409 C C . ILE A 1 196 ? 0.645 -3.427 -6.248 1.00 90.19 196 ILE A C 1
ATOM 1411 O O . ILE A 1 196 ? 1.557 -2.757 -6.729 1.00 90.19 196 ILE A O 1
ATOM 1415 N N . GLU A 1 197 ? 0.652 -3.932 -5.024 1.00 90.56 197 GLU A N 1
ATOM 1416 C CA . GLU A 1 197 ? 1.749 -3.718 -4.093 1.00 90.56 197 GLU A CA 1
ATOM 1417 C C . GLU A 1 197 ? 2.386 -5.054 -3.720 1.00 90.56 197 GLU A C 1
ATOM 1419 O O . GLU A 1 197 ? 1.753 -6.121 -3.718 1.00 90.56 197 GLU A O 1
ATOM 1424 N N . GLY A 1 198 ? 3.669 -4.991 -3.402 1.00 90.94 198 GLY A N 1
ATOM 1425 C CA . GLY A 1 198 ? 4.462 -6.170 -3.145 1.00 90.94 198 GLY A CA 1
ATOM 1426 C C . GLY A 1 198 ? 5.870 -5.847 -2.690 1.00 90.94 198 GLY A C 1
ATOM 1427 O O . GLY A 1 198 ? 6.208 -4.754 -2.231 1.00 90.94 198 GLY A O 1
ATOM 1428 N N . ASN A 1 199 ? 6.727 -6.852 -2.804 1.00 92.38 199 ASN A N 1
ATOM 1429 C CA . ASN A 1 199 ? 8.152 -6.723 -2.552 1.00 92.38 199 ASN A CA 1
ATOM 1430 C C . ASN A 1 199 ? 8.953 -7.381 -3.669 1.00 92.38 199 ASN A C 1
ATOM 1432 O O . ASN A 1 199 ? 8.628 -8.469 -4.149 1.00 92.38 199 ASN A O 1
ATOM 1436 N N . GLN A 1 200 ? 10.048 -6.729 -4.053 1.00 92.38 200 GLN A N 1
ATOM 1437 C CA . GLN A 1 200 ? 10.866 -7.167 -5.173 1.00 92.38 200 GLN A CA 1
ATOM 1438 C C . GLN A 1 200 ? 12.357 -6.951 -4.906 1.00 92.38 200 GLN A C 1
ATOM 1440 O O . GLN A 1 200 ? 12.782 -5.989 -4.257 1.00 92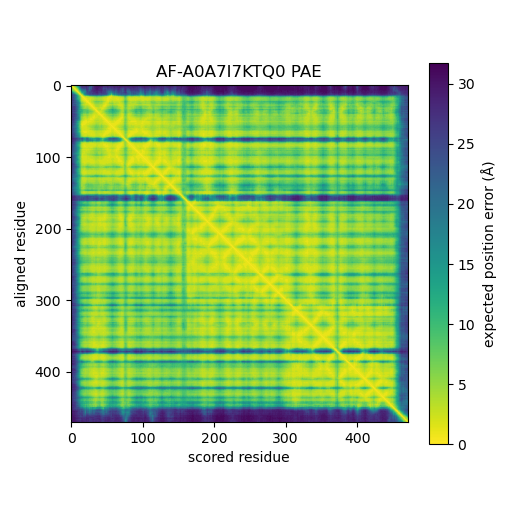.38 200 GLN A O 1
ATOM 1445 N N . LEU A 1 201 ? 13.157 -7.905 -5.384 1.00 94.62 201 LEU A N 1
ATOM 1446 C CA . LEU A 1 201 ? 14.610 -7.808 -5.392 1.00 94.62 201 LEU A CA 1
ATOM 1447 C C . LEU A 1 201 ? 15.042 -7.125 -6.688 1.00 94.62 201 LEU A C 1
ATOM 1449 O O . LEU A 1 201 ? 14.730 -7.617 -7.771 1.00 94.62 201 LEU A O 1
ATOM 1453 N N . PHE A 1 202 ? 15.835 -6.068 -6.576 1.00 95.00 202 PHE A N 1
ATOM 1454 C CA . PHE A 1 202 ? 16.420 -5.362 -7.710 1.00 95.00 202 PHE A CA 1
ATOM 1455 C C . PHE A 1 202 ? 17.929 -5.569 -7.760 1.00 95.00 202 PHE A C 1
ATOM 1457 O O . PHE A 1 202 ? 18.608 -5.640 -6.734 1.00 95.00 202 PHE A O 1
ATOM 1464 N N . ASN A 1 203 ? 18.464 -5.616 -8.976 1.00 95.31 203 ASN A N 1
ATOM 1465 C CA . ASN A 1 203 ? 19.894 -5.535 -9.242 1.00 95.31 203 ASN A CA 1
ATOM 1466 C C . ASN A 1 203 ? 20.214 -4.176 -9.879 1.00 95.31 203 ASN A C 1
ATOM 1468 O O . ASN A 1 203 ? 19.458 -3.685 -10.716 1.00 95.31 203 ASN A O 1
ATOM 1472 N N . VAL A 1 204 ? 21.371 -3.614 -9.534 1.00 95.69 204 VAL A N 1
ATOM 1473 C CA . VAL A 1 204 ? 21.964 -2.450 -10.208 1.00 95.69 204 VAL A CA 1
ATOM 1474 C C . VAL A 1 204 ? 22.988 -2.951 -11.216 1.00 95.69 204 VAL A C 1
ATOM 1476 O O . VAL A 1 204 ? 23.791 -3.821 -10.880 1.00 95.69 204 VAL A O 1
ATOM 1479 N N . TYR A 1 205 ? 22.976 -2.419 -12.435 1.00 95.31 205 TYR A N 1
ATOM 1480 C CA . TYR A 1 205 ? 23.810 -2.856 -13.552 1.00 95.31 205 TYR A CA 1
ATOM 1481 C C . TYR A 1 205 ? 24.615 -1.705 -14.148 1.00 95.31 205 TYR A C 1
ATOM 1483 O O . TYR A 1 205 ? 24.106 -0.601 -14.330 1.00 95.31 205 TYR A O 1
ATOM 1491 N N . ASP A 1 206 ? 25.858 -1.990 -14.538 1.00 95.06 206 ASP A N 1
ATOM 1492 C CA . ASP A 1 206 ? 26.628 -1.138 -15.451 1.00 95.06 206 ASP A CA 1
ATOM 1493 C C . ASP A 1 206 ? 26.062 -1.275 -16.875 1.00 95.06 206 ASP A C 1
ATOM 1495 O O . ASP A 1 206 ? 26.147 -2.342 -17.499 1.00 95.06 206 ASP A O 1
ATOM 1499 N N . ALA A 1 207 ? 25.511 -0.185 -17.420 1.00 92.88 207 ALA A N 1
ATOM 1500 C CA . ALA A 1 207 ? 24.842 -0.200 -18.719 1.00 92.88 207 ALA A CA 1
ATOM 1501 C C . ALA A 1 207 ? 25.791 -0.496 -19.893 1.00 92.88 207 ALA A C 1
ATOM 1503 O O . ALA A 1 207 ? 25.351 -0.913 -20.966 1.00 92.88 207 ALA A O 1
ATOM 1504 N N . ALA A 1 208 ? 27.105 -0.303 -19.728 1.00 93.38 208 ALA A N 1
ATOM 1505 C CA . ALA A 1 208 ? 28.071 -0.534 -20.798 1.00 93.38 208 ALA A CA 1
ATOM 1506 C C . ALA A 1 208 ? 28.301 -2.025 -21.090 1.00 93.38 208 ALA A C 1
ATOM 1508 O O . ALA A 1 208 ? 28.754 -2.374 -22.186 1.00 93.38 208 ALA A O 1
ATOM 1509 N N . ASN A 1 209 ? 28.054 -2.898 -20.112 1.00 92.50 209 ASN A N 1
ATOM 1510 C CA . ASN A 1 209 ? 28.370 -4.323 -20.202 1.00 92.50 209 ASN A CA 1
ATOM 1511 C C . ASN A 1 209 ? 27.294 -5.258 -19.623 1.00 92.50 209 ASN A C 1
ATOM 1513 O O . ASN A 1 209 ? 27.504 -6.470 -19.701 1.00 92.50 209 ASN A O 1
ATOM 1517 N N . ASP A 1 210 ? 26.176 -4.722 -19.115 1.00 91.12 210 ASP A N 1
ATOM 1518 C CA . ASP A 1 210 ? 25.066 -5.488 -18.527 1.00 91.12 210 ASP A CA 1
ATOM 1519 C C . ASP A 1 210 ? 25.556 -6.392 -17.377 1.00 91.12 210 ASP A C 1
ATOM 1521 O O . ASP A 1 210 ? 25.288 -7.593 -17.297 1.00 91.12 210 ASP A O 1
ATOM 1525 N N . HIS A 1 211 ? 26.390 -5.819 -16.504 1.00 91.88 211 HIS A N 1
ATOM 1526 C CA . HIS A 1 211 ? 26.951 -6.508 -15.347 1.00 91.88 211 HIS A CA 1
ATOM 1527 C C . HIS A 1 211 ? 26.371 -5.959 -14.050 1.00 91.88 211 HIS A C 1
ATOM 1529 O O . HIS A 1 211 ? 26.517 -4.772 -13.767 1.00 91.88 211 HIS A O 1
ATOM 1535 N N . ALA A 1 212 ? 25.786 -6.843 -13.239 1.00 93.50 212 ALA A N 1
ATOM 1536 C CA . ALA A 1 212 ? 25.287 -6.487 -11.918 1.00 93.50 212 ALA A CA 1
ATOM 1537 C C . ALA A 1 212 ? 26.435 -6.029 -10.997 1.00 93.50 212 ALA A C 1
ATOM 1539 O O . ALA A 1 212 ? 27.399 -6.769 -10.780 1.00 93.50 212 ALA A O 1
ATOM 1540 N N . THR A 1 213 ? 26.323 -4.823 -10.448 1.00 94.88 213 THR A N 1
ATOM 1541 C CA . THR A 1 213 ? 27.286 -4.195 -9.530 1.00 94.88 213 THR A CA 1
ATOM 1542 C C . THR A 1 213 ? 26.824 -4.209 -8.074 1.00 94.88 213 THR A C 1
ATOM 1544 O O . THR A 1 213 ? 27.657 -4.098 -7.172 1.00 94.88 213 THR A O 1
ATOM 1547 N N . GLY A 1 214 ? 25.527 -4.406 -7.837 1.00 96.62 214 GLY A N 1
ATOM 1548 C CA . GLY A 1 214 ? 24.922 -4.506 -6.513 1.00 96.62 214 GLY A CA 1
ATOM 1549 C C . GLY A 1 214 ? 23.454 -4.926 -6.580 1.00 96.62 214 GLY A C 1
ATOM 1550 O O . GLY A 1 214 ? 22.923 -5.157 -7.666 1.00 96.62 214 GLY A O 1
ATOM 1551 N N . ALA A 1 215 ? 22.814 -5.049 -5.419 1.00 97.00 215 ALA A N 1
ATOM 1552 C CA . ALA A 1 215 ? 21.411 -5.432 -5.296 1.00 97.00 215 ALA A CA 1
ATOM 1553 C C . ALA A 1 215 ? 20.775 -4.851 -4.026 1.00 97.00 215 ALA A C 1
ATOM 1555 O O . ALA A 1 215 ? 21.467 -4.658 -3.022 1.00 97.00 215 ALA A O 1
ATOM 1556 N N . PHE A 1 216 ? 19.460 -4.641 -4.056 1.00 97.69 216 PHE A N 1
ATOM 1557 C CA . PHE A 1 216 ? 18.663 -4.166 -2.924 1.00 97.69 216 PHE A CA 1
ATOM 1558 C C . PHE A 1 216 ? 17.255 -4.777 -2.947 1.00 97.69 216 PHE A C 1
ATOM 1560 O O . PHE A 1 216 ? 16.739 -5.124 -4.007 1.00 97.69 216 PHE A O 1
ATOM 1567 N N . GLN A 1 217 ? 16.645 -4.925 -1.772 1.00 97.25 217 GLN A N 1
ATOM 1568 C CA . GLN A 1 217 ? 15.240 -5.309 -1.625 1.00 97.25 217 GLN A CA 1
ATOM 1569 C C . GLN A 1 217 ? 14.402 -4.053 -1.406 1.00 97.25 217 GLN A C 1
ATOM 1571 O O . GLN A 1 217 ? 14.822 -3.152 -0.669 1.00 97.25 217 GLN A O 1
ATOM 1576 N N . ALA A 1 218 ? 13.213 -4.023 -1.996 1.00 96.50 218 ALA A N 1
ATOM 1577 C CA . ALA A 1 218 ? 12.276 -2.931 -1.815 1.00 96.50 218 ALA A CA 1
ATOM 1578 C C . ALA A 1 218 ? 10.830 -3.411 -1.651 1.00 96.50 218 ALA A C 1
ATOM 1580 O O . ALA A 1 218 ? 10.489 -4.524 -2.068 1.00 96.50 218 ALA A O 1
ATOM 1581 N N . LEU A 1 219 ? 10.019 -2.555 -1.027 1.00 95.62 219 LEU A N 1
ATOM 1582 C CA . LEU A 1 219 ? 8.572 -2.516 -1.241 1.00 95.62 219 LEU A CA 1
ATOM 1583 C C . LEU A 1 219 ? 8.321 -1.815 -2.574 1.00 95.62 219 LEU A C 1
ATOM 1585 O O . LEU A 1 219 ? 9.042 -0.866 -2.894 1.00 95.62 219 LEU A O 1
ATOM 1589 N N . VAL A 1 220 ? 7.344 -2.294 -3.333 1.00 92.75 220 VAL A N 1
ATOM 1590 C CA . VAL A 1 220 ? 7.020 -1.774 -4.662 1.00 92.75 220 VAL A CA 1
ATOM 1591 C C . VAL A 1 220 ? 5.518 -1.606 -4.780 1.00 92.75 220 VAL A C 1
ATOM 1593 O O . VAL A 1 220 ? 4.783 -2.477 -4.318 1.00 92.75 220 VAL A O 1
ATOM 1596 N N . THR A 1 221 ? 5.095 -0.522 -5.424 1.00 91.62 221 THR A N 1
ATOM 1597 C CA . THR A 1 221 ? 3.718 -0.340 -5.872 1.00 91.62 221 THR A CA 1
ATOM 1598 C C . THR A 1 221 ? 3.672 0.085 -7.319 1.00 91.62 221 THR A C 1
ATOM 1600 O O . THR A 1 221 ? 4.162 1.148 -7.704 1.00 91.62 221 THR A O 1
ATOM 1603 N N . ASN A 1 222 ? 3.018 -0.762 -8.101 1.00 89.31 222 ASN A N 1
ATOM 1604 C CA . ASN A 1 222 ? 2.845 -0.609 -9.528 1.00 89.31 222 ASN A CA 1
ATOM 1605 C C . ASN A 1 222 ? 1.430 -0.133 -9.808 1.00 89.31 222 ASN A C 1
ATOM 1607 O O . ASN A 1 222 ? 0.459 -0.809 -9.457 1.00 89.31 222 ASN A O 1
ATOM 1611 N N . THR A 1 223 ? 1.304 1.019 -10.459 1.00 88.44 223 THR A N 1
ATOM 1612 C CA . THR A 1 223 ? 0.005 1.602 -10.792 1.00 88.44 223 THR A CA 1
ATOM 1613 C C . THR A 1 223 ? -0.195 1.710 -12.293 1.00 88.44 223 THR A C 1
ATOM 1615 O O . THR A 1 223 ? 0.761 1.864 -13.057 1.00 88.44 223 THR A O 1
ATOM 1618 N N . SER A 1 224 ? -1.452 1.657 -12.729 1.00 86.31 224 SER A N 1
ATOM 1619 C CA . SER A 1 224 ? -1.834 2.059 -14.082 1.00 86.31 224 SER A CA 1
ATOM 1620 C C . SER A 1 224 ? -3.207 2.713 -14.116 1.00 86.31 224 SER A C 1
ATOM 1622 O O . SER A 1 224 ? -4.053 2.452 -13.262 1.00 86.31 224 SER A O 1
ATOM 1624 N N . ASP A 1 225 ? -3.429 3.585 -15.103 1.00 83.94 225 ASP A N 1
ATOM 1625 C CA . ASP A 1 225 ? -4.662 4.366 -15.224 1.00 83.94 225 ASP A CA 1
ATOM 1626 C C . ASP A 1 225 ? -5.353 4.249 -16.598 1.00 83.94 225 ASP A C 1
ATOM 1628 O O . ASP A 1 225 ? -4.800 3.790 -17.604 1.00 83.94 225 ASP A O 1
ATOM 1632 N N . LEU A 1 226 ? -6.600 4.728 -16.663 1.00 83.75 226 LEU A N 1
ATOM 1633 C CA . LEU A 1 226 ? -7.430 4.748 -17.877 1.00 83.75 226 LEU A CA 1
ATOM 1634 C C . LEU A 1 226 ? -6.830 5.560 -19.042 1.00 83.75 226 LEU A C 1
ATOM 1636 O O . LEU A 1 226 ? -7.311 5.455 -20.176 1.00 83.75 226 LEU A O 1
ATOM 1640 N N . VAL A 1 227 ? -5.839 6.416 -18.783 1.00 81.06 227 VAL A N 1
ATOM 1641 C CA . VAL A 1 227 ? -5.144 7.205 -19.810 1.00 81.06 227 VAL A CA 1
ATOM 1642 C C . VAL A 1 227 ? -3.767 6.631 -20.164 1.00 81.06 227 VAL A C 1
ATOM 1644 O O . VAL A 1 227 ? -3.042 7.259 -20.939 1.00 81.06 227 VAL A O 1
ATOM 1647 N N . PHE A 1 228 ? -3.492 5.398 -19.724 1.00 79.38 228 PHE A N 1
ATOM 1648 C CA . PHE A 1 228 ? -2.311 4.591 -20.029 1.00 79.38 228 PHE A CA 1
ATOM 1649 C C . PHE A 1 228 ? -1.000 5.134 -19.453 1.00 79.38 228 PHE A C 1
ATOM 1651 O O . PHE A 1 228 ? 0.060 4.870 -20.022 1.00 79.38 228 PHE A O 1
ATOM 1658 N N . ASN A 1 229 ? -1.055 5.896 -18.360 1.00 83.62 229 ASN A N 1
ATOM 1659 C CA . ASN A 1 229 ? 0.145 6.111 -17.555 1.00 83.62 229 ASN A CA 1
ATOM 1660 C C . ASN A 1 229 ? 0.366 4.898 -16.652 1.00 83.62 229 ASN A C 1
ATOM 1662 O O . ASN A 1 229 ? -0.602 4.250 -16.243 1.00 83.62 229 ASN A O 1
ATOM 1666 N N . THR A 1 230 ? 1.627 4.628 -16.328 1.00 87.31 230 THR A N 1
ATOM 1667 C CA . THR A 1 230 ? 1.998 3.649 -15.305 1.00 87.31 230 THR A CA 1
ATOM 1668 C C . THR A 1 230 ? 3.022 4.249 -14.358 1.00 87.31 230 THR A C 1
ATOM 1670 O O . THR A 1 230 ? 3.814 5.105 -14.763 1.00 87.31 230 THR A O 1
ATOM 1673 N N . THR A 1 231 ? 3.010 3.822 -13.100 1.00 88.50 231 THR A N 1
ATOM 1674 C CA . THR A 1 231 ? 4.026 4.231 -12.125 1.00 88.50 231 THR A CA 1
ATOM 1675 C C . THR A 1 231 ? 4.576 3.036 -11.380 1.00 88.50 231 THR A C 1
ATOM 1677 O O . THR A 1 231 ? 3.853 2.070 -11.176 1.00 88.50 231 THR A O 1
ATOM 1680 N N . GLU A 1 232 ? 5.830 3.138 -10.963 1.00 90.25 232 GLU A N 1
ATOM 1681 C CA . GLU A 1 232 ? 6.490 2.188 -10.071 1.00 90.25 232 GLU A CA 1
ATOM 1682 C C . GLU A 1 232 ? 7.090 2.999 -8.917 1.00 90.25 232 GLU A C 1
ATOM 1684 O O . GLU A 1 232 ? 8.093 3.701 -9.090 1.00 90.25 232 GLU A O 1
ATOM 1689 N N . GLU A 1 233 ? 6.432 2.962 -7.759 1.00 92.31 233 GLU A N 1
ATOM 1690 C CA . GLU A 1 233 ? 6.950 3.541 -6.521 1.00 92.31 233 GLU A CA 1
ATOM 1691 C C . GLU A 1 233 ? 7.713 2.470 -5.744 1.00 92.31 233 GLU A C 1
ATOM 1693 O O . GLU A 1 233 ? 7.222 1.364 -5.545 1.00 92.31 233 GLU A O 1
ATOM 1698 N N . ILE A 1 234 ? 8.930 2.789 -5.310 1.00 94.00 234 ILE A N 1
ATOM 1699 C CA . ILE A 1 234 ? 9.877 1.842 -4.727 1.00 94.00 234 ILE A CA 1
ATOM 1700 C C . ILE A 1 234 ? 10.429 2.421 -3.436 1.00 94.00 234 ILE A C 1
ATOM 1702 O O . ILE A 1 234 ? 11.051 3.484 -3.440 1.00 94.00 234 ILE A O 1
ATOM 1706 N N . TYR A 1 235 ? 10.303 1.678 -2.341 1.00 96.38 235 TYR A N 1
ATOM 1707 C CA . TYR A 1 235 ? 10.931 2.016 -1.069 1.00 96.38 235 TYR A CA 1
ATOM 1708 C C . TYR A 1 235 ? 11.959 0.961 -0.662 1.00 96.38 235 TYR A C 1
ATOM 1710 O O . TYR A 1 235 ? 11.624 -0.197 -0.403 1.00 96.38 235 TYR A O 1
ATOM 1718 N N . VAL A 1 236 ? 13.233 1.351 -0.584 1.00 97.44 236 VAL A N 1
ATOM 1719 C CA . VAL A 1 236 ? 14.338 0.431 -0.286 1.00 97.44 236 VAL A CA 1
ATOM 1720 C C . VAL A 1 236 ? 14.350 0.046 1.188 1.00 97.44 236 VAL A C 1
ATOM 1722 O O . VAL A 1 236 ? 14.656 0.857 2.063 1.00 97.44 236 VAL A O 1
ATOM 1725 N N . THR A 1 237 ? 14.105 -1.233 1.459 1.00 96.81 237 THR A N 1
ATOM 1726 C CA . THR A 1 237 ? 14.031 -1.793 2.815 1.00 96.81 237 THR A CA 1
ATOM 1727 C C . THR A 1 237 ? 15.303 -2.519 3.234 1.00 96.81 237 THR A C 1
ATOM 1729 O O . THR A 1 237 ? 15.587 -2.623 4.430 1.00 96.81 237 THR A O 1
ATOM 1732 N N . GLN A 1 238 ? 16.108 -3.007 2.282 1.00 97.19 238 GLN A N 1
ATOM 1733 C CA . GLN A 1 238 ? 17.331 -3.740 2.604 1.00 97.19 238 GLN A CA 1
ATOM 1734 C C . GLN A 1 238 ? 18.434 -3.575 1.552 1.00 97.19 238 GLN A C 1
ATOM 1736 O O . GLN A 1 238 ? 18.219 -3.797 0.363 1.00 97.19 238 GLN A O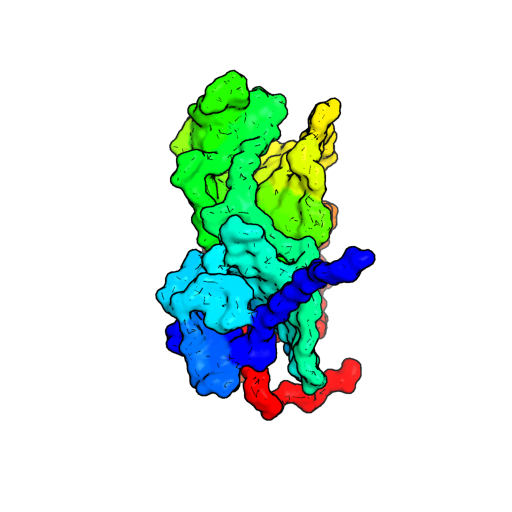 1
ATOM 1741 N N . ASP A 1 239 ? 19.656 -3.301 2.015 1.00 96.50 239 ASP A N 1
ATOM 1742 C CA . ASP A 1 239 ? 20.874 -3.446 1.210 1.00 96.50 239 ASP A CA 1
ATOM 1743 C C . ASP A 1 239 ? 21.288 -4.927 1.146 1.00 96.50 239 ASP A C 1
ATOM 1745 O O . ASP A 1 239 ? 21.441 -5.591 2.180 1.00 96.50 239 ASP A O 1
ATOM 1749 N N . ILE A 1 240 ? 21.455 -5.459 -0.067 1.00 97.56 240 ILE A N 1
ATOM 1750 C CA . ILE A 1 240 ? 21.797 -6.868 -0.298 1.00 97.56 240 ILE A CA 1
ATOM 1751 C C . ILE A 1 240 ? 23.274 -7.016 -0.661 1.00 97.56 240 ILE A C 1
ATOM 1753 O O . ILE A 1 240 ? 23.958 -7.904 -0.141 1.00 97.56 240 ILE A O 1
ATOM 1757 N N . SER A 1 241 ? 23.779 -6.181 -1.572 1.00 97.06 241 SER A N 1
ATOM 1758 C CA . SER A 1 241 ? 25.184 -6.191 -1.987 1.00 97.06 241 SER A CA 1
ATOM 1759 C C . SER A 1 241 ? 25.557 -4.933 -2.765 1.00 97.06 241 SER A C 1
ATOM 1761 O O . SER A 1 241 ? 24.703 -4.310 -3.381 1.00 97.06 241 SER A O 1
ATOM 1763 N N . GLY A 1 242 ? 26.852 -4.626 -2.831 1.00 95.25 242 GLY A N 1
ATOM 1764 C CA . GLY A 1 242 ? 27.358 -3.427 -3.498 1.00 95.25 242 GLY A CA 1
ATOM 1765 C C . GLY A 1 242 ? 27.850 -2.406 -2.480 1.00 95.25 242 GLY A C 1
ATOM 1766 O O . GLY A 1 242 ? 28.245 -2.767 -1.370 1.00 95.25 242 GLY A O 1
ATOM 1767 N N . THR A 1 243 ? 27.899 -1.140 -2.884 1.00 95.81 243 THR A N 1
ATOM 1768 C CA . THR A 1 243 ? 28.147 -0.015 -1.976 1.00 95.81 243 THR A CA 1
ATOM 1769 C C . THR A 1 243 ? 26.888 0.831 -1.951 1.00 95.81 243 THR A C 1
ATOM 1771 O O . THR A 1 243 ? 26.531 1.374 -2.987 1.00 95.81 243 THR A O 1
ATOM 1774 N N . ALA A 1 244 ? 26.234 0.935 -0.796 1.00 95.56 244 ALA A N 1
ATOM 1775 C CA . ALA A 1 244 ? 25.072 1.799 -0.637 1.00 95.56 244 ALA A CA 1
ATOM 1776 C C . ALA A 1 244 ? 25.491 3.278 -0.589 1.00 95.56 244 ALA A C 1
ATOM 1778 O O . ALA A 1 244 ? 26.363 3.650 0.209 1.00 95.56 244 ALA A O 1
ATOM 1779 N N . GLY A 1 245 ? 24.871 4.130 -1.405 1.00 93.25 245 GLY A N 1
ATOM 1780 C CA . GLY A 1 245 ? 25.257 5.534 -1.488 1.00 93.25 245 GLY A CA 1
ATOM 1781 C C . GLY A 1 245 ? 24.576 6.333 -2.597 1.00 93.25 245 GLY A C 1
ATOM 1782 O O . GLY A 1 245 ? 23.483 6.021 -3.041 1.00 93.25 245 GLY A O 1
ATOM 1783 N N . THR A 1 246 ? 25.228 7.429 -2.982 1.00 91.25 246 THR A N 1
ATOM 1784 C CA . THR A 1 246 ? 24.763 8.384 -4.012 1.00 91.25 246 THR A CA 1
ATOM 1785 C C . THR A 1 246 ? 25.789 8.560 -5.132 1.00 91.25 246 THR A C 1
ATOM 1787 O O . THR A 1 246 ? 25.630 9.424 -5.995 1.00 91.25 246 THR A O 1
ATOM 1790 N N . ALA A 1 247 ? 26.901 7.817 -5.096 1.00 91.38 247 ALA A N 1
ATOM 1791 C CA . ALA A 1 247 ? 27.875 7.853 -6.173 1.00 91.38 247 ALA A CA 1
ATOM 1792 C C . ALA A 1 247 ? 27.406 6.979 -7.339 1.00 91.38 247 ALA A C 1
ATOM 1794 O O . ALA A 1 247 ? 26.556 6.108 -7.189 1.00 91.38 247 ALA A O 1
ATOM 1795 N N . ALA A 1 248 ? 27.988 7.213 -8.514 1.00 90.69 248 ALA A N 1
ATOM 1796 C CA . ALA A 1 248 ? 27.584 6.490 -9.707 1.00 90.69 248 ALA A CA 1
ATOM 1797 C C . ALA A 1 248 ? 27.800 4.975 -9.565 1.00 90.69 248 ALA A C 1
ATOM 1799 O O . ALA A 1 248 ? 28.929 4.542 -9.304 1.00 90.69 248 ALA A O 1
ATOM 1800 N N . GLY A 1 249 ? 26.737 4.199 -9.779 1.00 89.19 249 GLY A N 1
ATOM 1801 C CA . GLY A 1 249 ? 26.732 2.738 -9.641 1.00 89.19 249 GLY A CA 1
ATOM 1802 C C . GLY A 1 249 ? 26.670 2.198 -8.210 1.00 89.19 249 GLY A C 1
ATOM 1803 O O . GLY A 1 249 ? 26.768 0.978 -8.033 1.00 89.19 249 GLY A O 1
ATOM 1804 N N . ASP A 1 250 ? 26.525 3.072 -7.210 1.00 94.31 250 ASP A N 1
ATOM 1805 C CA . ASP A 1 250 ? 26.142 2.664 -5.859 1.00 94.31 250 ASP A CA 1
ATOM 1806 C C . ASP A 1 250 ? 24.722 2.068 -5.879 1.00 94.31 250 ASP A C 1
ATOM 1808 O O . ASP A 1 250 ? 23.888 2.416 -6.716 1.00 94.31 250 ASP A O 1
ATOM 1812 N N . THR A 1 251 ? 24.430 1.170 -4.940 1.00 95.75 251 THR A N 1
ATOM 1813 C CA . THR A 1 251 ? 23.042 0.797 -4.650 1.00 95.75 251 THR A CA 1
ATOM 1814 C C . THR A 1 251 ? 22.362 1.920 -3.868 1.00 95.75 251 THR A C 1
ATOM 1816 O O . THR A 1 251 ? 23.022 2.584 -3.059 1.00 95.75 251 THR A O 1
ATOM 1819 N N . PRO A 1 252 ? 21.050 2.146 -4.048 1.00 95.69 252 PRO A N 1
ATOM 1820 C CA . PRO A 1 252 ? 20.349 3.091 -3.199 1.00 95.69 252 PRO A CA 1
ATOM 1821 C C . PRO A 1 252 ? 20.370 2.597 -1.738 1.00 95.69 252 PRO A C 1
ATOM 1823 O O . PRO A 1 252 ? 20.169 1.403 -1.491 1.00 95.69 252 PRO A O 1
ATOM 1826 N N . PRO A 1 253 ? 20.668 3.463 -0.755 1.00 96.69 253 PRO A N 1
ATOM 1827 C CA . PRO A 1 253 ? 20.652 3.083 0.653 1.00 96.69 253 PRO A CA 1
ATOM 1828 C C . PRO A 1 253 ? 19.237 2.759 1.156 1.00 96.69 253 PRO A C 1
ATOM 1830 O O . PRO A 1 253 ? 18.235 3.198 0.599 1.00 96.69 253 PRO A O 1
ATOM 1833 N N . VAL A 1 254 ? 19.160 2.019 2.268 1.00 96.62 254 VAL A N 1
ATOM 1834 C CA . VAL A 1 254 ? 17.890 1.778 2.977 1.00 96.62 254 VAL A CA 1
ATOM 1835 C C . VAL A 1 254 ? 17.242 3.109 3.353 1.00 96.62 254 VAL A C 1
ATOM 1837 O O . VAL A 1 254 ? 17.912 3.996 3.887 1.00 96.62 254 VAL A O 1
ATOM 1840 N N . GLY A 1 255 ? 15.942 3.219 3.087 1.00 95.25 255 GLY A N 1
ATOM 1841 C CA . GLY A 1 255 ? 15.167 4.444 3.237 1.00 95.25 255 GLY A CA 1
ATOM 1842 C C . GLY A 1 255 ? 15.120 5.317 1.985 1.00 95.25 255 GLY A C 1
ATOM 1843 O O . GLY A 1 255 ? 14.479 6.363 2.027 1.00 95.25 255 GLY A O 1
ATOM 1844 N N . THR A 1 256 ? 15.781 4.928 0.886 1.00 96.88 256 THR A N 1
ATOM 1845 C CA . THR A 1 256 ? 15.563 5.590 -0.402 1.00 96.88 256 THR A CA 1
ATOM 1846 C C . THR A 1 256 ? 14.150 5.307 -0.903 1.00 96.88 256 THR A C 1
ATOM 1848 O O . THR A 1 256 ? 13.765 4.143 -1.017 1.00 96.88 256 THR A O 1
ATOM 1851 N N . LEU A 1 257 ? 13.420 6.365 -1.255 1.00 96.06 257 LEU A N 1
ATOM 1852 C CA . LEU A 1 257 ? 12.170 6.289 -2.007 1.00 96.06 257 LEU A CA 1
ATOM 1853 C C . LEU A 1 257 ? 12.421 6.729 -3.447 1.00 96.06 257 LEU A C 1
ATOM 1855 O O . LEU A 1 257 ? 13.080 7.742 -3.677 1.00 96.06 257 LEU A O 1
ATOM 1859 N N . MET A 1 258 ? 11.901 5.980 -4.409 1.00 94.38 258 MET A N 1
ATOM 1860 C CA . MET A 1 258 ? 11.959 6.295 -5.833 1.00 94.38 258 MET A CA 1
ATOM 1861 C C . MET A 1 258 ? 10.556 6.193 -6.413 1.00 94.38 258 MET A C 1
ATOM 1863 O O . MET A 1 258 ? 9.773 5.360 -5.976 1.00 94.38 258 MET A O 1
ATOM 1867 N N . ASN A 1 259 ? 10.247 7.010 -7.410 1.00 93.50 259 ASN A N 1
ATOM 1868 C CA . ASN A 1 259 ? 9.067 6.820 -8.236 1.00 93.50 259 ASN A CA 1
ATOM 1869 C C . ASN A 1 259 ? 9.430 7.014 -9.700 1.00 93.50 259 ASN A C 1
ATOM 1871 O O . ASN A 1 259 ? 10.094 7.992 -10.064 1.00 93.50 259 ASN A O 1
ATOM 1875 N N . VAL A 1 260 ? 8.966 6.091 -10.532 1.00 91.75 260 VAL A N 1
ATOM 1876 C CA . VAL A 1 260 ? 9.123 6.166 -11.980 1.00 91.75 260 VAL A CA 1
ATOM 1877 C C . VAL A 1 260 ? 7.753 6.312 -12.601 1.00 91.75 260 VAL A C 1
ATOM 1879 O O . VAL A 1 260 ? 6.979 5.367 -12.638 1.00 91.75 260 VAL A O 1
ATOM 1882 N N . PHE A 1 261 ? 7.446 7.505 -13.099 1.00 90.12 261 PHE A N 1
ATOM 1883 C CA . PHE A 1 261 ? 6.200 7.779 -13.802 1.00 90.12 261 PHE A CA 1
ATOM 1884 C C . PHE A 1 261 ? 6.421 7.648 -15.306 1.00 90.12 261 PHE A C 1
ATOM 1886 O O . PHE A 1 261 ? 7.037 8.523 -15.925 1.00 90.12 261 PHE A O 1
ATOM 1893 N N . TYR A 1 262 ? 5.884 6.596 -15.911 1.00 87.38 262 TYR A N 1
ATOM 1894 C CA . TYR A 1 262 ? 5.836 6.443 -17.357 1.00 87.38 262 TYR A CA 1
ATOM 1895 C C . TYR A 1 262 ? 4.586 7.121 -17.901 1.00 87.38 262 TYR A C 1
ATOM 1897 O O . TYR A 1 262 ? 3.448 6.774 -17.582 1.00 87.38 262 TYR A O 1
ATOM 1905 N N . PHE A 1 263 ? 4.805 8.095 -18.779 1.00 85.06 263 PHE A N 1
ATOM 1906 C CA . PHE A 1 263 ? 3.717 8.629 -19.583 1.00 85.06 263 PHE A CA 1
ATOM 1907 C C . PHE A 1 263 ? 3.315 7.585 -20.635 1.00 85.06 263 PHE A C 1
ATOM 1909 O O . PHE A 1 263 ? 4.049 6.637 -20.903 1.00 85.06 263 PHE A O 1
ATOM 1916 N N . ALA A 1 264 ? 2.200 7.814 -21.330 1.00 77.75 264 ALA A N 1
ATOM 1917 C CA . ALA A 1 264 ? 1.749 6.945 -22.426 1.00 77.75 264 ALA A CA 1
ATOM 1918 C C . ALA A 1 264 ? 2.812 6.635 -23.521 1.00 77.75 264 ALA A C 1
ATOM 1920 O O . ALA A 1 264 ? 2.607 5.737 -24.339 1.00 77.75 264 ALA A O 1
ATOM 1921 N N . ASP A 1 265 ? 3.924 7.382 -23.577 1.00 81.94 265 ASP A N 1
ATOM 1922 C CA . ASP A 1 265 ? 5.146 6.998 -24.292 1.00 81.94 265 ASP A CA 1
ATOM 1923 C C . ASP A 1 265 ? 6.209 6.527 -23.278 1.00 81.94 265 ASP A C 1
ATOM 1925 O O . ASP A 1 265 ? 6.757 7.371 -22.569 1.00 81.94 265 ASP A O 1
ATOM 1929 N N . PRO A 1 266 ? 6.572 5.229 -23.239 1.00 76.38 266 PRO A N 1
ATOM 1930 C CA . PRO A 1 266 ? 7.508 4.693 -22.248 1.00 76.38 266 PRO A CA 1
ATOM 1931 C C . PRO A 1 266 ? 8.942 5.222 -22.408 1.00 76.38 266 PRO A C 1
ATOM 1933 O O . PRO A 1 266 ? 9.779 5.015 -21.536 1.00 76.38 266 PRO A O 1
ATOM 1936 N N . GLN A 1 267 ? 9.264 5.900 -23.518 1.00 82.69 267 GLN A N 1
ATOM 1937 C CA . GLN A 1 267 ? 10.562 6.565 -23.683 1.00 82.69 267 GLN A CA 1
ATOM 1938 C C . GLN A 1 267 ? 10.631 7.924 -22.973 1.00 82.69 267 GLN A C 1
ATOM 1940 O O . GLN A 1 267 ? 11.700 8.538 -22.935 1.00 82.69 267 GLN A O 1
ATOM 1945 N N . ILE A 1 268 ? 9.497 8.417 -22.472 1.00 87.56 268 ILE A N 1
ATOM 1946 C CA . ILE A 1 268 ? 9.385 9.636 -21.683 1.00 87.56 268 ILE A CA 1
ATOM 1947 C C . ILE A 1 268 ? 8.894 9.222 -20.302 1.00 87.56 268 ILE A C 1
ATOM 1949 O O . ILE A 1 268 ? 7.770 8.746 -20.156 1.00 87.56 268 ILE A O 1
ATOM 1953 N N . TYR A 1 269 ? 9.720 9.437 -19.288 1.00 90.44 269 TYR A N 1
ATOM 1954 C CA . TYR A 1 269 ? 9.352 9.133 -17.913 1.00 90.44 269 TYR A CA 1
ATOM 1955 C C . TYR A 1 269 ? 9.922 10.167 -16.955 1.00 90.44 269 TYR A C 1
ATOM 1957 O O . TYR A 1 269 ? 10.909 10.844 -17.250 1.00 90.44 269 TYR A O 1
ATOM 1965 N N . ASN A 1 270 ? 9.267 10.323 -15.816 1.00 92.25 270 ASN A N 1
ATOM 1966 C CA . ASN A 1 270 ? 9.770 11.119 -14.714 1.00 92.25 270 ASN A CA 1
ATOM 1967 C C . ASN A 1 270 ? 10.358 10.182 -13.660 1.00 92.25 270 ASN A C 1
ATOM 1969 O O . ASN A 1 270 ? 9.686 9.250 -13.239 1.00 92.25 270 ASN A O 1
ATOM 1973 N N . LEU A 1 271 ? 11.611 10.415 -13.285 1.00 93.38 271 LEU A N 1
ATOM 1974 C CA . LEU A 1 271 ? 12.297 9.711 -12.211 1.00 93.38 271 LEU A CA 1
ATOM 1975 C C . LEU A 1 271 ? 12.452 10.676 -11.039 1.00 93.38 271 LEU A C 1
ATOM 1977 O O . LEU A 1 271 ? 13.210 11.648 -11.129 1.00 93.38 271 LEU A O 1
ATOM 1981 N N . TYR A 1 272 ? 11.728 10.397 -9.966 1.00 94.50 272 TYR A N 1
ATOM 1982 C CA . TYR A 1 272 ? 11.824 11.102 -8.699 1.00 94.50 272 TYR A CA 1
ATOM 1983 C C . TYR A 1 272 ? 12.511 10.214 -7.665 1.00 94.50 272 TYR A C 1
ATOM 1985 O O . TYR A 1 272 ? 12.224 9.023 -7.593 1.00 94.50 272 TYR A O 1
ATOM 1993 N N . GLU A 1 273 ? 13.406 10.782 -6.860 1.00 94.62 273 GLU A N 1
ATOM 1994 C CA . GLU A 1 273 ? 14.124 10.045 -5.823 1.00 94.62 273 GLU A CA 1
ATOM 1995 C C . GLU A 1 273 ? 14.329 10.908 -4.573 1.00 94.62 273 GLU A C 1
ATOM 1997 O O . GLU A 1 273 ? 14.722 12.076 -4.649 1.00 94.62 273 GLU A O 1
ATOM 2002 N N . VAL A 1 274 ? 14.146 10.297 -3.406 1.00 95.56 274 VAL A N 1
ATOM 2003 C CA . VAL A 1 274 ? 14.568 10.807 -2.101 1.00 95.56 274 VAL A CA 1
ATOM 2004 C C . VAL A 1 274 ? 15.579 9.832 -1.532 1.00 95.56 274 VAL A C 1
ATOM 2006 O O . VAL A 1 274 ? 15.227 8.728 -1.136 1.00 95.56 274 VAL A O 1
ATOM 2009 N N . THR A 1 275 ? 16.845 10.233 -1.471 1.00 95.44 275 THR A N 1
ATOM 2010 C CA . THR A 1 275 ? 17.925 9.384 -0.962 1.00 95.44 275 THR A CA 1
ATOM 2011 C C . THR A 1 275 ? 18.441 9.889 0.388 1.00 95.44 275 THR A C 1
ATOM 2013 O O . THR A 1 275 ? 18.977 11.005 0.454 1.00 95.44 275 THR A O 1
ATOM 2016 N N . PRO A 1 276 ? 18.353 9.097 1.472 1.00 95.50 276 PRO A N 1
ATOM 2017 C CA . PRO A 1 276 ? 18.869 9.496 2.772 1.00 95.50 276 PRO A CA 1
ATOM 2018 C C . PRO A 1 276 ? 20.399 9.542 2.788 1.00 95.50 276 PRO A C 1
ATOM 2020 O O . PRO A 1 276 ? 21.098 8.663 2.282 1.00 95.50 276 PRO A O 1
ATOM 2023 N N . THR A 1 277 ? 20.950 10.572 3.435 1.00 93.75 277 THR A N 1
ATOM 2024 C CA . THR A 1 277 ? 22.394 10.700 3.679 1.00 93.75 277 THR A CA 1
ATOM 2025 C C . THR A 1 277 ? 22.670 11.143 5.111 1.00 93.75 277 THR A C 1
ATOM 2027 O O . THR A 1 277 ? 21.798 11.661 5.807 1.00 93.75 277 THR A O 1
ATOM 2030 N N . SER A 1 278 ? 23.929 11.053 5.552 1.00 90.94 278 SER A N 1
ATOM 2031 C CA . SER A 1 278 ? 24.337 11.544 6.880 1.00 90.94 278 SER A CA 1
ATOM 2032 C C . SER A 1 278 ? 24.110 13.049 7.107 1.00 90.94 278 SER A C 1
ATOM 2034 O O . SER A 1 278 ? 24.213 13.518 8.238 1.00 90.94 278 SER A O 1
ATOM 2036 N N . SER A 1 279 ? 23.868 13.817 6.040 1.00 91.56 279 SER A N 1
ATOM 2037 C CA . SER A 1 279 ? 23.628 15.266 6.080 1.00 91.56 279 SER A CA 1
ATOM 2038 C C . SER A 1 279 ? 22.165 15.665 5.845 1.00 91.56 279 SER A C 1
ATOM 2040 O O . SER A 1 279 ? 21.889 16.862 5.786 1.00 91.56 279 SER A O 1
ATOM 2042 N N . GLY A 1 280 ? 21.253 14.696 5.725 1.00 90.94 280 GLY A N 1
ATOM 2043 C CA . GLY A 1 280 ? 19.854 14.895 5.329 1.00 90.94 280 GLY A CA 1
ATOM 2044 C C . GLY A 1 280 ? 19.543 14.289 3.959 1.00 90.94 280 GLY A C 1
ATOM 2045 O O . GLY A 1 280 ? 20.440 13.771 3.287 1.00 90.94 280 GLY A O 1
ATOM 2046 N N . ASN A 1 281 ? 18.278 14.348 3.554 1.00 93.56 281 ASN A N 1
ATOM 2047 C CA . ASN A 1 281 ? 17.812 13.762 2.301 1.00 93.56 281 ASN A CA 1
ATOM 2048 C C . ASN A 1 281 ? 18.321 14.547 1.082 1.00 93.56 281 ASN A C 1
ATOM 2050 O O . ASN A 1 281 ? 18.353 15.781 1.074 1.00 93.56 281 ASN A O 1
ATOM 2054 N N . VAL A 1 282 ? 18.746 13.815 0.053 1.00 93.25 282 VAL A N 1
ATOM 2055 C CA . VAL A 1 282 ? 19.046 14.339 -1.281 1.00 93.25 282 VAL A CA 1
ATOM 2056 C C . VAL A 1 282 ? 17.855 14.014 -2.167 1.00 93.25 282 VAL A C 1
ATOM 2058 O O . VAL A 1 282 ? 17.521 12.847 -2.326 1.00 93.25 282 VAL A O 1
ATOM 2061 N N . ILE A 1 283 ? 17.230 15.049 -2.721 1.00 93.31 283 ILE A N 1
ATOM 2062 C CA . ILE A 1 283 ? 16.038 14.922 -3.561 1.00 93.31 283 ILE A CA 1
ATOM 2063 C C . ILE A 1 283 ? 16.427 15.216 -5.012 1.00 93.31 283 ILE A C 1
ATOM 2065 O O . ILE A 1 283 ? 17.037 16.258 -5.290 1.00 93.31 283 ILE A O 1
ATOM 2069 N N . SER A 1 284 ? 16.068 14.315 -5.922 1.00 92.69 284 SER A N 1
ATOM 2070 C CA . SER A 1 284 ? 16.164 14.486 -7.374 1.00 92.69 284 SER A CA 1
ATOM 2071 C C . SER A 1 284 ? 14.801 14.289 -8.025 1.00 92.69 284 SER A C 1
ATOM 2073 O O . SER A 1 284 ? 13.995 13.474 -7.598 1.00 92.69 284 SER A O 1
ATOM 2075 N N . ASP A 1 285 ? 14.554 15.052 -9.083 1.00 93.88 285 ASP A N 1
ATOM 2076 C CA . ASP A 1 285 ? 13.385 14.913 -9.943 1.00 93.88 285 ASP A CA 1
ATOM 2077 C C . ASP A 1 285 ? 13.850 15.200 -11.374 1.00 93.88 285 ASP A C 1
ATOM 2079 O O . ASP A 1 285 ? 14.336 16.292 -11.687 1.00 93.88 285 ASP A O 1
ATOM 2083 N N . THR A 1 286 ? 13.800 14.187 -12.233 1.00 93.12 286 THR A N 1
ATOM 2084 C CA . THR A 1 286 ? 14.322 14.255 -13.596 1.00 93.12 286 THR A CA 1
ATOM 2085 C C . THR A 1 286 ? 13.287 13.754 -14.585 1.00 93.12 286 THR A C 1
ATOM 2087 O O . THR A 1 286 ? 12.884 12.598 -14.566 1.00 93.12 286 THR A O 1
ATOM 2090 N N . LEU A 1 287 ? 12.890 14.610 -15.524 1.00 93.38 287 LEU A N 1
ATOM 2091 C CA . LEU A 1 287 ? 12.167 14.182 -16.715 1.00 93.38 287 LEU A CA 1
ATOM 2092 C C . LEU A 1 287 ? 13.171 13.647 -17.741 1.00 93.38 287 LEU A C 1
ATOM 2094 O O . LEU A 1 287 ? 13.928 14.419 -18.339 1.00 93.38 287 LEU A O 1
ATOM 2098 N N . VAL A 1 288 ? 13.151 12.338 -17.955 1.00 90.88 288 VAL A N 1
ATOM 2099 C CA . VAL A 1 288 ? 13.952 11.638 -18.957 1.00 90.88 288 VAL A CA 1
ATOM 2100 C C . VAL A 1 288 ? 13.216 11.665 -20.290 1.00 90.88 288 VAL A C 1
ATOM 2102 O O . VAL A 1 288 ? 12.018 11.388 -20.371 1.00 90.88 288 VAL A O 1
ATOM 2105 N N . THR A 1 289 ? 13.924 12.038 -21.358 1.00 90.44 289 THR A N 1
ATOM 2106 C CA . THR A 1 289 ? 13.351 12.083 -22.709 1.00 90.44 289 THR A CA 1
ATOM 2107 C C . THR A 1 289 ? 14.357 11.608 -23.758 1.00 90.44 289 THR A C 1
ATOM 2109 O O . THR A 1 289 ? 15.566 11.770 -23.572 1.00 90.44 289 THR A O 1
ATOM 2112 N N . PRO A 1 290 ? 13.907 11.173 -24.952 1.00 88.12 290 PRO A N 1
ATOM 2113 C CA . PRO A 1 290 ? 14.808 10.849 -26.065 1.00 88.12 290 PRO A CA 1
ATOM 2114 C C . PRO A 1 290 ? 15.668 12.027 -26.555 1.00 88.12 290 PRO A C 1
ATOM 2116 O O . PRO A 1 290 ? 16.577 11.846 -27.367 1.00 88.12 290 PRO A O 1
ATOM 2119 N N . TYR A 1 291 ? 15.360 13.250 -26.115 1.00 88.69 291 TYR A N 1
ATOM 2120 C CA . TYR A 1 291 ? 16.048 14.480 -26.502 1.00 88.69 291 TYR A CA 1
ATOM 2121 C C . TYR A 1 291 ? 17.017 14.991 -25.425 1.00 88.69 291 TYR A C 1
ATOM 2123 O O . TYR A 1 291 ? 17.675 16.012 -25.646 1.00 88.69 291 TYR A O 1
ATOM 2131 N N . GLY A 1 292 ? 17.126 14.274 -24.304 1.00 88.25 292 GLY A N 1
ATOM 2132 C CA . GLY A 1 292 ? 17.935 14.617 -23.141 1.00 88.25 292 GLY A CA 1
ATOM 2133 C C . GLY A 1 292 ? 17.098 14.806 -21.878 1.00 88.25 292 GLY A C 1
ATOM 2134 O O . GLY A 1 292 ? 15.873 14.940 -21.939 1.00 88.25 292 GLY A O 1
ATOM 2135 N N . ASP A 1 293 ? 17.796 14.847 -20.749 1.00 92.31 293 ASP A N 1
ATOM 2136 C CA . ASP A 1 293 ? 17.182 14.846 -19.424 1.00 92.31 293 ASP A CA 1
ATOM 2137 C C . ASP A 1 293 ? 17.019 16.268 -18.887 1.00 92.31 293 ASP A C 1
ATOM 2139 O O . ASP A 1 293 ? 17.885 17.136 -19.065 1.00 92.31 293 ASP A O 1
ATOM 2143 N N . PHE A 1 294 ? 15.903 16.508 -18.203 1.00 92.38 294 PHE A N 1
ATOM 2144 C CA . PHE A 1 294 ? 15.565 17.797 -17.615 1.00 92.38 294 PHE A CA 1
ATOM 2145 C C . PHE A 1 294 ? 15.353 17.645 -16.112 1.00 92.38 294 PHE A C 1
ATOM 2147 O O . PHE A 1 294 ? 14.381 17.039 -15.679 1.00 92.38 294 PHE A O 1
ATOM 2154 N N . ASN A 1 295 ? 16.237 18.247 -15.318 1.00 92.62 295 ASN A N 1
ATOM 2155 C CA . ASN A 1 295 ? 16.065 18.319 -13.869 1.00 92.62 295 ASN A CA 1
ATOM 2156 C C . ASN A 1 295 ? 14.959 19.331 -13.514 1.00 92.62 295 ASN A C 1
ATOM 2158 O O . ASN A 1 295 ? 15.000 20.485 -13.963 1.00 92.62 295 ASN A O 1
ATOM 2162 N N . ILE A 1 296 ? 13.997 18.897 -12.706 1.00 91.06 296 ILE A N 1
ATOM 2163 C CA . ILE A 1 296 ? 12.884 19.683 -12.186 1.00 91.06 296 ILE A CA 1
ATOM 2164 C C . ILE A 1 296 ? 13.211 20.019 -10.722 1.00 91.06 296 ILE A C 1
ATOM 2166 O O . ILE A 1 296 ? 13.116 19.176 -9.842 1.00 91.06 296 ILE A O 1
ATOM 2170 N N . PRO A 1 297 ? 13.626 21.256 -10.402 1.00 85.00 297 PRO A N 1
ATOM 2171 C CA . PRO A 1 297 ? 13.999 21.590 -9.034 1.00 85.00 297 PRO A CA 1
ATOM 2172 C C . PRO A 1 297 ? 12.753 21.681 -8.143 1.00 85.00 297 PRO A C 1
ATOM 2174 O O . PRO A 1 297 ? 12.064 22.706 -8.136 1.00 85.00 297 PRO A O 1
ATOM 2177 N N . LEU A 1 298 ? 12.504 20.633 -7.359 1.00 83.94 298 LEU A N 1
ATOM 2178 C CA . LEU A 1 298 ? 11.406 20.541 -6.404 1.00 83.94 298 LEU A CA 1
ATOM 2179 C C . LEU A 1 298 ? 11.934 20.037 -5.044 1.00 83.94 298 LEU A C 1
ATOM 2181 O O . LEU A 1 298 ? 12.595 19.007 -4.997 1.00 83.94 298 LEU A O 1
ATOM 2185 N N . PRO A 1 299 ? 11.680 20.744 -3.926 1.00 82.50 299 PRO A N 1
ATOM 2186 C CA . PRO A 1 299 ? 12.172 20.351 -2.603 1.00 82.50 299 PRO A CA 1
ATOM 2187 C C . PRO A 1 299 ? 11.199 19.430 -1.845 1.00 82.50 299 PRO A C 1
ATOM 2189 O O . PRO A 1 299 ? 11.244 19.397 -0.619 1.00 82.50 299 PRO A O 1
ATOM 2192 N N . TYR A 1 300 ? 10.265 18.779 -2.540 1.00 87.38 300 TYR A N 1
ATOM 2193 C CA . TYR A 1 300 ? 9.295 17.889 -1.906 1.00 87.38 300 TYR A CA 1
ATOM 2194 C C . TYR A 1 300 ? 10.000 16.625 -1.425 1.00 87.38 300 TYR A C 1
ATOM 2196 O O . TYR A 1 300 ? 10.755 16.027 -2.189 1.00 87.38 300 TYR A O 1
ATOM 2204 N N . ASP A 1 301 ? 9.749 16.249 -0.177 1.00 90.06 301 ASP A N 1
ATOM 2205 C CA . ASP A 1 301 ? 10.297 15.060 0.460 1.00 90.06 301 ASP A CA 1
ATOM 2206 C C . ASP A 1 301 ? 9.157 14.073 0.724 1.00 90.06 301 ASP A C 1
ATOM 2208 O O . ASP A 1 301 ? 8.464 14.174 1.731 1.00 90.06 301 ASP A O 1
ATOM 2212 N N . ALA A 1 302 ? 8.954 13.137 -0.198 1.00 90.31 302 ALA A N 1
ATOM 2213 C CA . ALA A 1 302 ? 7.961 12.070 -0.081 1.00 90.31 302 ALA A CA 1
ATOM 2214 C C . ALA A 1 302 ? 8.108 11.235 1.203 1.00 90.31 302 ALA A C 1
ATOM 2216 O O . ALA A 1 302 ? 7.120 10.766 1.767 1.00 90.31 302 ALA A O 1
ATOM 2217 N N . THR A 1 303 ? 9.337 11.083 1.713 1.00 90.94 303 THR A N 1
ATOM 2218 C CA . THR A 1 303 ? 9.591 10.277 2.916 1.00 90.94 303 THR A CA 1
ATOM 2219 C C . THR A 1 303 ? 9.068 10.936 4.189 1.00 90.94 303 THR A C 1
ATOM 2221 O O . THR A 1 303 ? 8.963 10.260 5.207 1.00 90.94 303 THR A O 1
ATOM 2224 N N . SER A 1 304 ? 8.650 12.209 4.140 1.00 88.38 304 SER A N 1
ATOM 2225 C CA . SER A 1 304 ? 7.986 12.853 5.277 1.00 88.38 304 SER A CA 1
ATOM 2226 C C . SER A 1 304 ? 6.625 12.237 5.609 1.00 88.38 304 SER A C 1
ATOM 2228 O O . SER A 1 304 ? 6.095 12.514 6.677 1.00 88.38 304 SER A O 1
ATOM 2230 N N . ALA A 1 305 ? 6.020 11.436 4.719 1.00 85.56 305 ALA A N 1
ATOM 2231 C CA . ALA A 1 305 ? 4.837 10.656 5.095 1.00 85.56 305 ALA A CA 1
ATOM 2232 C C . ALA A 1 305 ? 5.155 9.658 6.220 1.00 85.56 305 ALA A C 1
ATOM 2234 O O . ALA A 1 305 ? 4.305 9.434 7.063 1.00 85.56 305 ALA A O 1
ATOM 2235 N N . MET A 1 306 ? 6.389 9.154 6.312 1.00 86.38 306 MET A N 1
ATOM 2236 C CA . MET A 1 306 ? 6.809 8.248 7.387 1.00 86.38 306 MET A CA 1
ATOM 2237 C C . MET A 1 306 ? 7.014 8.938 8.746 1.00 86.38 306 MET A C 1
ATOM 2239 O O . MET A 1 306 ? 7.437 8.291 9.709 1.00 86.38 306 MET A O 1
ATOM 2243 N N . ASP A 1 307 ? 6.804 10.254 8.840 1.00 83.19 307 ASP A N 1
ATOM 2244 C CA . ASP A 1 307 ? 6.874 10.945 10.121 1.00 83.19 307 ASP A CA 1
ATOM 2245 C C . ASP A 1 307 ? 5.713 10.463 11.004 1.00 83.19 307 ASP A C 1
ATOM 2247 O O . ASP A 1 307 ? 4.547 10.758 10.747 1.00 83.19 307 ASP A O 1
ATOM 2251 N N . VAL A 1 308 ? 6.040 9.721 12.062 1.00 72.62 308 VAL A N 1
ATOM 2252 C CA . VAL A 1 308 ? 5.055 9.205 13.021 1.00 72.62 308 VAL A CA 1
ATOM 2253 C C . VAL A 1 308 ? 4.770 10.260 14.084 1.00 72.62 308 VAL A C 1
ATOM 2255 O O . VAL A 1 308 ? 5.699 10.829 14.675 1.00 72.62 308 VAL A O 1
ATOM 2258 N N . HIS A 1 309 ? 3.493 10.513 14.363 1.00 83.62 309 HIS A N 1
ATOM 2259 C CA . HIS A 1 309 ? 3.078 11.589 15.248 1.00 83.62 309 HIS A CA 1
ATOM 2260 C C . HIS A 1 309 ? 2.393 11.049 16.506 1.00 83.62 309 HIS A C 1
ATOM 2262 O O . HIS A 1 309 ? 1.606 10.112 16.493 1.00 83.62 309 HIS A O 1
ATOM 2268 N N . SER A 1 310 ? 2.669 11.682 17.646 1.00 91.94 310 SER A N 1
ATOM 2269 C CA . SER A 1 310 ? 1.792 11.552 18.810 1.00 91.94 310 SER A CA 1
ATOM 2270 C C . SER A 1 310 ? 0.666 12.571 18.701 1.00 91.94 310 SER A C 1
ATOM 2272 O O . SER A 1 310 ? 0.949 13.744 18.441 1.00 91.94 310 SER A O 1
ATOM 2274 N N . PHE A 1 311 ? -0.566 12.188 19.014 1.00 93.06 311 PHE A N 1
ATOM 2275 C CA . PHE A 1 311 ? -1.687 13.126 19.093 1.00 93.06 311 PHE A CA 1
ATOM 2276 C C . PHE A 1 311 ? -2.459 12.963 20.398 1.00 93.06 311 PHE A C 1
ATOM 2278 O O . PHE A 1 311 ? -2.374 11.943 21.078 1.00 93.06 311 PHE A O 1
ATOM 2285 N N . THR A 1 312 ? -3.184 14.012 20.786 1.00 94.06 312 THR A N 1
ATOM 2286 C CA . THR A 1 312 ? -3.982 14.026 22.018 1.00 94.06 312 THR A CA 1
ATOM 2287 C C . THR A 1 312 ? -5.458 14.031 21.674 1.00 94.06 312 THR A C 1
ATOM 2289 O O . THR A 1 312 ? -5.924 14.918 20.965 1.00 94.06 312 THR A O 1
ATOM 2292 N N . LEU A 1 313 ? -6.198 13.070 22.217 1.00 92.75 313 LEU A N 1
ATOM 2293 C CA . LEU A 1 313 ? -7.641 12.964 22.087 1.00 92.75 313 LEU A CA 1
ATOM 2294 C C . LEU A 1 313 ? -8.315 14.170 22.762 1.00 92.75 313 LEU A C 1
ATOM 2296 O O . LEU A 1 313 ? -8.241 14.321 23.989 1.00 92.75 313 LEU A O 1
ATOM 2300 N N . PRO A 1 314 ? -9.034 15.024 22.010 1.00 89.75 314 PRO A N 1
ATOM 2301 C CA . PRO A 1 314 ? -9.651 16.228 22.576 1.00 89.75 314 PRO A CA 1
ATOM 2302 C C . PRO A 1 314 ? -10.773 15.933 23.582 1.00 89.75 314 PRO A C 1
ATOM 2304 O O . PRO A 1 314 ? -11.177 16.798 24.360 1.00 89.75 314 PRO A O 1
ATOM 2307 N N . THR A 1 315 ? -11.300 14.708 23.573 1.00 85.94 315 THR A N 1
ATOM 2308 C CA . THR A 1 315 ? -12.423 14.272 24.410 1.00 85.94 315 THR A CA 1
ATOM 2309 C C . THR A 1 315 ? -12.041 14.093 25.880 1.00 85.94 315 THR A C 1
ATOM 2311 O O . THR A 1 315 ? -12.864 14.366 26.759 1.00 85.94 315 THR A O 1
ATOM 2314 N N . ASN A 1 316 ? -10.816 13.648 26.164 1.00 88.69 316 ASN A N 1
ATOM 2315 C CA . ASN A 1 316 ? -10.372 13.279 27.511 1.00 88.69 316 ASN A CA 1
ATOM 2316 C C . ASN A 1 316 ? -8.939 13.734 27.857 1.00 88.69 316 ASN A C 1
ATOM 2318 O O . ASN A 1 316 ? -8.568 13.681 29.032 1.00 88.69 316 ASN A O 1
ATOM 2322 N N . GLY A 1 317 ? -8.174 14.250 26.890 1.00 91.19 317 GLY A N 1
ATOM 2323 C CA . GLY A 1 317 ? -6.800 14.710 27.086 1.00 91.19 317 GLY A CA 1
ATOM 2324 C C . GLY A 1 317 ? -5.768 13.585 27.184 1.00 91.19 317 GLY A C 1
ATOM 2325 O O . GLY A 1 317 ? -4.664 13.839 27.660 1.00 91.19 317 GLY A O 1
ATOM 2326 N N . GLU A 1 318 ? -6.125 12.365 26.787 1.00 95.38 318 GLU A N 1
ATOM 2327 C CA . GLU A 1 318 ? -5.194 11.243 26.658 1.00 95.38 318 GLU A CA 1
ATOM 2328 C C . GLU A 1 318 ? -4.428 11.337 25.343 1.00 95.38 318 GLU A C 1
ATOM 2330 O O . GLU A 1 318 ? -4.952 11.844 24.351 1.00 95.38 318 GLU A O 1
ATOM 2335 N N . SER A 1 319 ? -3.191 10.853 25.325 1.00 96.56 319 SER A N 1
ATOM 2336 C CA . SER A 1 319 ? -2.333 10.898 24.143 1.00 96.56 319 SER A CA 1
ATOM 2337 C C . SER A 1 319 ? -2.081 9.498 23.602 1.00 96.56 319 SER A C 1
ATOM 2339 O O . SER A 1 319 ? -1.755 8.589 24.363 1.00 96.56 319 SER A O 1
ATOM 2341 N N . ILE A 1 320 ? -2.206 9.342 22.286 1.00 96.25 320 ILE A N 1
ATOM 2342 C CA . ILE A 1 320 ? -1.775 8.154 21.551 1.00 96.25 320 ILE A CA 1
ATOM 2343 C C . ILE A 1 320 ? -0.348 8.427 21.082 1.00 96.25 320 ILE A C 1
ATOM 2345 O O . ILE A 1 320 ? -0.083 9.435 20.424 1.00 96.25 320 ILE A O 1
ATOM 2349 N N . VAL A 1 321 ? 0.587 7.575 21.503 1.00 96.06 321 VAL A N 1
ATOM 2350 C CA . VAL A 1 321 ? 2.027 7.776 21.311 1.00 96.06 321 VAL A CA 1
ATOM 2351 C C . VAL A 1 321 ? 2.633 6.528 20.668 1.00 96.06 321 VAL A C 1
ATOM 2353 O O . VAL A 1 321 ? 2.521 5.452 21.254 1.00 96.06 321 VAL A O 1
ATOM 2356 N N . PRO A 1 322 ? 3.304 6.630 19.511 1.00 95.38 322 PRO A N 1
ATOM 2357 C CA . PRO A 1 322 ? 3.930 5.475 18.871 1.00 95.38 322 PRO A CA 1
ATOM 2358 C C . PRO A 1 322 ? 5.078 4.904 19.718 1.00 95.38 322 PRO A C 1
ATOM 2360 O O . PRO A 1 322 ? 5.859 5.637 20.335 1.00 95.38 322 PRO A O 1
ATOM 2363 N N . VAL A 1 323 ? 5.203 3.578 19.731 1.00 94.00 323 VAL A N 1
ATOM 2364 C CA . VAL A 1 323 ? 6.221 2.829 20.477 1.00 94.00 323 VAL A CA 1
ATOM 2365 C C . VAL A 1 323 ? 7.178 2.129 19.514 1.00 94.00 323 VAL A C 1
ATOM 2367 O O . VAL A 1 323 ? 6.871 1.104 18.916 1.00 94.00 323 VAL A O 1
ATOM 2370 N N . GLY A 1 324 ? 8.403 2.638 19.405 1.00 89.75 324 GLY A N 1
ATOM 2371 C CA . GLY A 1 324 ? 9.421 2.040 18.537 1.00 89.75 324 GLY A CA 1
ATOM 2372 C C . GLY A 1 324 ? 9.362 2.580 17.109 1.00 89.75 324 GLY A C 1
ATOM 2373 O O . GLY A 1 324 ? 9.212 3.782 16.921 1.00 89.75 324 GLY A O 1
ATOM 2374 N N . THR A 1 325 ? 9.589 1.710 16.128 1.00 87.50 325 THR A N 1
ATOM 2375 C CA . THR A 1 325 ? 9.604 2.060 14.702 1.00 87.50 325 THR A CA 1
ATOM 2376 C C . THR A 1 325 ? 8.553 1.233 13.991 1.00 87.50 325 THR A C 1
ATOM 2378 O O . THR A 1 325 ? 8.471 0.029 14.245 1.00 87.50 325 THR A O 1
ATOM 2381 N N . GLU A 1 326 ? 7.812 1.878 13.097 1.00 90.44 326 GLU A N 1
ATOM 2382 C CA . GLU A 1 326 ? 6.782 1.240 12.291 1.00 90.44 326 GLU A CA 1
ATOM 2383 C C . GLU A 1 326 ? 7.387 0.114 11.451 1.00 90.44 326 GLU A C 1
ATOM 2385 O O . GLU A 1 326 ? 8.485 0.233 10.890 1.00 90.44 326 GLU A O 1
ATOM 2390 N N . VAL A 1 327 ? 6.671 -1.002 11.381 1.00 91.88 327 VAL A N 1
ATOM 2391 C CA . VAL A 1 327 ? 6.993 -2.098 10.476 1.00 91.88 327 VAL A CA 1
ATOM 2392 C C . VAL A 1 327 ? 6.181 -1.890 9.207 1.00 91.88 327 VAL A C 1
ATOM 2394 O O . VAL A 1 327 ? 5.006 -2.241 9.162 1.00 91.88 327 VAL A O 1
ATOM 2397 N N . LEU A 1 328 ? 6.819 -1.317 8.189 1.00 92.56 328 LEU A N 1
ATOM 2398 C CA . LEU A 1 328 ? 6.176 -1.067 6.901 1.00 92.56 328 LEU A CA 1
ATOM 2399 C C . LEU A 1 328 ? 5.768 -2.370 6.209 1.00 92.56 328 LEU A C 1
ATOM 2401 O O . LEU A 1 328 ? 6.566 -3.310 6.119 1.00 92.56 328 LEU A O 1
ATOM 2405 N N . ALA A 1 329 ? 4.548 -2.378 5.683 1.00 90.94 329 ALA A N 1
ATOM 2406 C CA . ALA A 1 329 ? 3.993 -3.443 4.856 1.00 90.94 329 ALA A CA 1
ATOM 2407 C C . ALA A 1 329 ? 3.859 -3.016 3.385 1.00 90.94 329 ALA A C 1
ATOM 2409 O O . ALA A 1 329 ? 4.039 -3.860 2.509 1.00 90.94 329 ALA A O 1
ATOM 2410 N N . GLY A 1 330 ? 3.662 -1.721 3.113 1.00 91.50 330 GLY A N 1
ATOM 2411 C CA . GLY A 1 330 ? 3.562 -1.195 1.754 1.00 91.50 330 GLY A CA 1
ATOM 2412 C C . GLY A 1 330 ? 3.808 0.310 1.644 1.00 91.50 330 GLY A C 1
ATOM 2413 O O . GLY A 1 330 ? 3.958 1.033 2.633 1.00 91.50 330 GLY A O 1
ATOM 2414 N N . VAL A 1 331 ? 3.900 0.759 0.395 1.00 92.38 331 VAL A N 1
ATOM 2415 C CA . VAL A 1 331 ? 4.092 2.152 -0.040 1.00 92.38 331 VAL A CA 1
ATOM 2416 C C . VAL A 1 331 ? 3.099 2.420 -1.170 1.00 92.38 331 VAL A C 1
ATOM 2418 O O . VAL A 1 331 ? 2.775 1.484 -1.884 1.00 92.38 331 VAL A O 1
ATOM 2421 N N . ASN A 1 332 ? 2.559 3.622 -1.341 1.00 88.31 332 ASN A N 1
ATOM 2422 C CA . ASN A 1 332 ? 1.634 3.926 -2.442 1.00 88.31 332 ASN A CA 1
ATOM 2423 C C . ASN A 1 332 ? 1.588 5.438 -2.723 1.00 88.31 332 ASN A C 1
ATOM 2425 O O . ASN A 1 332 ? 1.835 6.236 -1.822 1.00 88.31 332 ASN A O 1
ATOM 2429 N N . GLY A 1 333 ? 1.197 5.855 -3.924 1.00 85.94 333 GLY A N 1
ATOM 2430 C CA . GLY A 1 333 ? 1.101 7.258 -4.323 1.00 85.94 333 GLY A CA 1
ATOM 2431 C C . GLY A 1 333 ? 1.788 7.545 -5.653 1.00 85.94 333 GLY A C 1
ATOM 2432 O O . GLY A 1 333 ? 2.179 6.645 -6.399 1.00 85.94 333 GLY A O 1
ATOM 2433 N N . VAL A 1 334 ? 1.898 8.834 -5.983 1.00 85.69 334 VAL A N 1
ATOM 2434 C CA . VAL A 1 334 ? 2.545 9.297 -7.218 1.00 85.69 334 VAL A CA 1
ATOM 2435 C C . VAL A 1 334 ? 3.534 10.436 -6.929 1.00 85.69 334 VAL A C 1
ATOM 2437 O O . VAL A 1 334 ? 3.296 11.594 -7.303 1.00 85.69 334 VAL A O 1
ATOM 2440 N N . PRO A 1 335 ? 4.682 10.164 -6.281 1.00 87.12 335 PRO A N 1
ATOM 2441 C CA . PRO A 1 335 ? 5.688 11.190 -6.033 1.00 87.12 335 PRO A CA 1
ATOM 2442 C C . PRO A 1 335 ? 6.176 11.842 -7.344 1.00 87.12 335 PRO A C 1
ATOM 2444 O O . PRO A 1 335 ? 6.334 11.151 -8.352 1.00 87.12 335 PRO A O 1
ATOM 2447 N N . PRO A 1 336 ? 6.445 13.159 -7.375 1.00 84.81 336 PRO A N 1
ATOM 2448 C CA . PRO A 1 336 ? 6.481 14.076 -6.241 1.00 84.81 336 PRO A CA 1
ATOM 2449 C C . PRO A 1 336 ? 5.149 14.802 -5.955 1.00 84.81 336 PRO A C 1
ATOM 2451 O O . PRO A 1 336 ? 5.143 15.932 -5.456 1.00 84.81 336 PRO A O 1
ATOM 2454 N N . VAL A 1 337 ? 4.012 14.222 -6.345 1.00 83.31 337 VAL A N 1
ATOM 2455 C CA . VAL A 1 337 ? 2.690 14.803 -6.073 1.00 83.31 337 VAL A CA 1
ATOM 2456 C C . VAL A 1 337 ? 2.238 14.458 -4.661 1.00 83.31 337 VAL A C 1
ATOM 2458 O O . VAL A 1 337 ? 1.793 15.349 -3.929 1.00 83.31 337 VAL A O 1
ATOM 2461 N N . ASP A 1 338 ? 2.355 13.184 -4.312 1.00 85.62 338 ASP A N 1
ATOM 2462 C CA . ASP A 1 338 ? 1.973 12.614 -3.033 1.00 85.62 338 ASP A CA 1
ATOM 2463 C C . ASP A 1 338 ? 2.651 11.254 -2.803 1.00 85.62 338 ASP A C 1
ATOM 2465 O O . ASP A 1 338 ? 3.272 10.693 -3.705 1.00 85.62 338 ASP A O 1
ATOM 2469 N N . SER A 1 339 ? 2.578 10.769 -1.567 1.00 89.12 339 SER A N 1
ATOM 2470 C CA . SER A 1 339 ? 3.089 9.473 -1.123 1.00 89.12 339 SER A CA 1
ATOM 2471 C C . SER A 1 339 ? 2.322 9.035 0.111 1.00 89.12 339 SER A C 1
ATOM 2473 O O . SER A 1 339 ? 1.835 9.866 0.887 1.00 89.12 339 SER A O 1
ATOM 2475 N N . SER A 1 340 ? 2.272 7.735 0.320 1.00 89.88 340 SER A N 1
ATOM 2476 C CA . SER A 1 340 ? 1.686 7.090 1.475 1.00 89.88 340 SER A CA 1
ATOM 2477 C C . SER A 1 340 ? 2.454 5.837 1.836 1.00 89.88 340 SER A C 1
ATOM 2479 O O . SER A 1 340 ? 3.077 5.194 0.993 1.00 89.88 340 SER A O 1
ATOM 2481 N N . PHE A 1 341 ? 2.400 5.509 3.112 1.00 92.06 341 PHE A N 1
ATOM 2482 C CA . PHE A 1 341 ? 2.972 4.305 3.676 1.00 92.06 341 PHE A CA 1
ATOM 2483 C C . PHE A 1 341 ? 1.913 3.654 4.540 1.00 92.06 341 PHE A C 1
ATOM 2485 O O . PHE A 1 341 ? 1.086 4.346 5.133 1.00 92.06 341 PHE A O 1
ATOM 2492 N N . HIS A 1 342 ? 1.943 2.334 4.616 1.00 91.38 342 HIS A N 1
ATOM 2493 C CA . HIS A 1 342 ? 1.145 1.622 5.593 1.00 91.38 342 HIS A CA 1
ATOM 2494 C C . HIS A 1 342 ? 1.921 0.450 6.171 1.00 91.38 342 HIS A C 1
ATOM 2496 O O . HIS A 1 342 ? 2.858 -0.091 5.566 1.00 91.38 342 HIS A O 1
ATOM 2502 N N . GLY A 1 343 ? 1.519 0.050 7.364 1.00 91.69 343 GLY A N 1
ATOM 2503 C CA . GLY A 1 343 ? 2.232 -0.941 8.135 1.00 91.69 343 GLY A CA 1
ATOM 2504 C C . GLY A 1 343 ? 1.615 -1.148 9.500 1.00 91.69 343 GLY A C 1
ATOM 2505 O O . GLY A 1 343 ? 0.432 -0.907 9.721 1.00 91.69 343 GLY A O 1
ATOM 2506 N N . TYR A 1 344 ? 2.448 -1.621 10.416 1.00 92.62 344 TYR A N 1
ATOM 2507 C CA . TYR A 1 344 ? 2.054 -1.994 11.764 1.00 92.62 344 TYR A CA 1
ATOM 2508 C C . TYR A 1 344 ? 2.869 -1.231 12.807 1.00 92.62 344 TYR A C 1
ATOM 2510 O O . TYR A 1 344 ? 4.099 -1.128 12.704 1.00 92.62 344 TYR A O 1
ATOM 2518 N N . GLN A 1 345 ? 2.199 -0.767 13.862 1.00 93.62 345 GLN A N 1
ATOM 2519 C CA . GLN A 1 345 ? 2.809 0.007 14.941 1.00 93.62 345 GLN A CA 1
ATOM 2520 C C . GLN A 1 345 ? 2.140 -0.304 16.293 1.00 93.62 345 GLN A C 1
ATOM 2522 O O . GLN A 1 345 ? 0.918 -0.326 16.418 1.00 93.62 345 GLN A O 1
ATOM 2527 N N . GLU A 1 346 ? 2.949 -0.508 17.340 1.00 94.94 346 GLU A N 1
ATOM 2528 C CA . GLU A 1 346 ? 2.457 -0.505 18.727 1.00 94.94 346 GLU A CA 1
ATOM 2529 C C . GLU A 1 346 ? 2.306 0.948 19.201 1.00 94.94 346 GLU A C 1
ATOM 2531 O O . GLU A 1 346 ? 3.192 1.777 18.973 1.00 94.94 346 GLU A O 1
ATOM 2536 N N . PHE A 1 347 ? 1.225 1.256 19.910 1.00 96.12 347 PHE A N 1
ATOM 2537 C CA . PHE A 1 347 ? 0.968 2.560 20.509 1.00 96.12 347 PHE A CA 1
ATOM 2538 C C . PHE A 1 347 ? 0.795 2.452 22.021 1.00 96.12 347 PHE A C 1
ATOM 2540 O O . PHE A 1 347 ? 0.169 1.531 22.544 1.00 96.12 347 PHE A O 1
ATOM 2547 N N . ALA A 1 348 ? 1.314 3.441 22.740 1.00 95.88 348 ALA A N 1
ATOM 2548 C CA . ALA A 1 348 ? 1.029 3.683 24.140 1.00 95.88 348 ALA A CA 1
ATOM 2549 C C . ALA A 1 348 ? -0.119 4.687 24.264 1.00 95.88 348 ALA A C 1
ATOM 2551 O O . ALA A 1 348 ? -0.094 5.749 23.642 1.00 95.88 348 ALA A O 1
ATOM 2552 N N . LEU A 1 349 ? -1.093 4.371 25.118 1.00 96.31 349 LEU A N 1
ATOM 2553 C CA . LEU A 1 349 ? -2.078 5.342 25.579 1.00 96.31 349 LEU A CA 1
ATOM 2554 C C . LEU A 1 349 ? -1.556 5.978 26.866 1.00 96.31 349 LEU A C 1
ATOM 2556 O O . LEU A 1 349 ? -1.342 5.282 27.861 1.00 96.31 349 LEU A O 1
ATOM 2560 N N . GLU A 1 350 ? -1.349 7.288 26.864 1.00 96.44 350 GLU A N 1
ATOM 2561 C CA . GLU A 1 350 ? -0.899 8.045 28.030 1.00 96.44 350 GLU A CA 1
ATOM 2562 C C . GLU A 1 350 ? -2.011 8.937 28.577 1.00 96.44 350 GLU A C 1
ATOM 2564 O O . GLU A 1 350 ? -2.789 9.524 27.829 1.00 96.44 350 GLU A O 1
ATOM 2569 N N . ASP A 1 351 ? -2.084 9.065 29.901 1.00 94.31 351 ASP A N 1
ATOM 2570 C CA . ASP A 1 351 ? -2.962 10.049 30.525 1.00 94.31 351 ASP A CA 1
ATOM 2571 C C . ASP A 1 351 ? -2.454 11.487 30.308 1.00 94.31 351 ASP A C 1
ATOM 2573 O O . ASP A 1 351 ? -1.314 11.724 29.908 1.00 94.31 351 ASP A O 1
ATOM 2577 N N . ALA A 1 352 ? -3.274 12.480 30.661 1.00 91.69 352 ALA A N 1
ATOM 2578 C CA . ALA A 1 352 ? -2.926 13.900 30.525 1.00 91.69 352 ALA A CA 1
ATOM 2579 C C . ALA A 1 352 ? -1.674 14.346 31.323 1.00 91.69 352 ALA A C 1
ATOM 2581 O O . ALA A 1 352 ? -1.248 15.499 31.222 1.00 91.69 352 ALA A O 1
ATOM 2582 N N . SER A 1 353 ? -1.109 13.482 32.175 1.00 92.56 353 SER A N 1
ATOM 2583 C CA . SER A 1 353 ? 0.140 13.722 32.905 1.00 92.56 353 SER A CA 1
ATOM 2584 C C . SER A 1 353 ? 1.367 13.049 32.275 1.00 92.56 353 SER A C 1
ATOM 2586 O O . SER A 1 353 ? 2.471 13.217 32.802 1.00 92.56 353 SER A O 1
ATOM 2588 N N . GLY A 1 354 ? 1.189 12.341 31.153 1.00 93.25 354 GLY A N 1
ATOM 2589 C CA . GLY A 1 354 ? 2.220 11.560 30.467 1.00 93.25 354 GLY A CA 1
ATOM 2590 C C . GLY A 1 354 ? 2.496 10.213 31.136 1.00 93.25 354 GLY A C 1
ATOM 2591 O O . GLY A 1 354 ? 3.618 9.710 31.079 1.00 93.25 354 GLY A O 1
ATOM 2592 N N . HIS A 1 355 ? 1.531 9.656 31.877 1.00 94.62 355 HIS A N 1
ATOM 2593 C CA . HIS A 1 355 ? 1.654 8.312 32.433 1.00 94.62 355 HIS A CA 1
ATOM 2594 C C . HIS A 1 355 ? 0.986 7.291 31.514 1.00 94.62 355 HIS A C 1
ATOM 2596 O O . HIS A 1 355 ? -0.213 7.378 31.261 1.00 94.62 355 HIS A O 1
ATOM 2602 N N . THR A 1 356 ? 1.745 6.289 31.070 1.00 95.62 356 THR A N 1
ATOM 2603 C CA . THR A 1 356 ? 1.227 5.189 30.251 1.00 95.62 356 THR A CA 1
ATOM 2604 C C . THR A 1 356 ? 0.164 4.379 30.997 1.00 95.62 356 THR A C 1
ATOM 2606 O O . THR A 1 356 ? 0.445 3.762 32.027 1.00 95.62 356 THR A O 1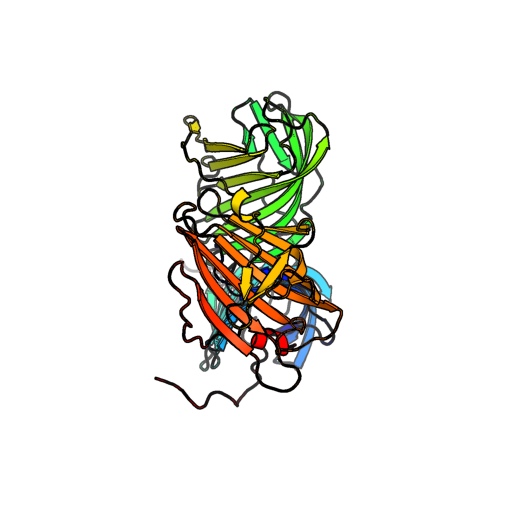
ATOM 2609 N N . ILE A 1 357 ? -1.045 4.357 30.441 1.00 94.31 357 ILE A N 1
ATOM 2610 C CA . ILE A 1 357 ? -2.191 3.548 30.869 1.00 94.31 357 ILE A CA 1
ATOM 2611 C C . ILE A 1 357 ? -2.007 2.095 30.403 1.00 94.31 357 ILE A C 1
ATOM 2613 O O . ILE A 1 357 ? -2.213 1.162 31.181 1.00 94.31 357 ILE A O 1
ATOM 2617 N N . GLY A 1 358 ? -1.579 1.907 29.152 1.00 94.88 358 GLY A N 1
ATOM 2618 C CA . GLY A 1 358 ? -1.327 0.608 28.527 1.00 94.88 358 GLY A CA 1
ATOM 2619 C C . GLY A 1 358 ? -0.864 0.759 27.077 1.00 94.88 358 GLY A C 1
ATOM 2620 O O . GLY A 1 358 ? -0.625 1.883 26.632 1.00 94.88 358 GLY A O 1
ATOM 2621 N N . THR A 1 359 ? -0.748 -0.361 26.360 1.00 95.56 359 THR A N 1
ATOM 2622 C CA . THR A 1 359 ? -0.435 -0.381 24.924 1.00 95.56 359 THR A CA 1
ATOM 2623 C C . THR A 1 359 ? -1.478 -1.161 24.128 1.00 95.56 359 THR A C 1
ATOM 2625 O O . THR A 1 359 ? -2.131 -2.073 24.652 1.00 95.56 359 THR A O 1
ATOM 2628 N N . PHE A 1 360 ? -1.641 -0.768 22.870 1.00 95.56 360 PHE A N 1
ATOM 2629 C CA . PHE A 1 360 ? -2.441 -1.453 21.862 1.00 95.56 360 PHE A CA 1
ATOM 2630 C C . PHE A 1 360 ? -1.659 -1.481 20.547 1.00 95.56 360 PHE A C 1
ATOM 2632 O O . PHE A 1 360 ? -0.788 -0.644 20.317 1.00 95.56 360 PHE A O 1
ATOM 2639 N N . ASP A 1 361 ? -1.971 -2.448 19.703 1.00 93.44 361 ASP A N 1
ATOM 2640 C CA . ASP A 1 361 ? -1.392 -2.591 18.378 1.00 93.44 361 ASP A CA 1
ATOM 2641 C C . ASP A 1 361 ? -2.364 -2.048 17.335 1.00 93.44 361 ASP A C 1
ATOM 2643 O O . ASP A 1 361 ? -3.585 -2.198 17.484 1.00 93.44 361 ASP A O 1
ATOM 2647 N N . GLY A 1 362 ? -1.831 -1.428 16.287 1.00 91.50 362 GLY A N 1
ATOM 2648 C CA . GLY A 1 362 ? -2.645 -0.958 15.181 1.00 91.50 362 GLY A CA 1
ATOM 2649 C C . GLY A 1 362 ? -1.976 -1.093 13.826 1.00 91.50 362 GLY A C 1
ATOM 2650 O O . GLY A 1 362 ? -0.749 -1.021 13.708 1.00 91.50 362 GLY A O 1
ATOM 2651 N N . ASP A 1 363 ? -2.824 -1.265 12.818 1.00 91.56 363 ASP A N 1
ATOM 2652 C CA . ASP A 1 363 ? -2.447 -1.025 11.432 1.00 91.56 363 ASP A CA 1
ATOM 2653 C C . ASP A 1 363 ? -2.521 0.481 11.188 1.00 91.56 363 ASP A C 1
ATOM 2655 O O . ASP A 1 363 ? -3.465 1.150 11.621 1.00 91.56 363 ASP A O 1
ATOM 2659 N N . VAL A 1 364 ? -1.497 1.018 10.537 1.00 92.19 364 VAL A N 1
ATOM 2660 C CA . VAL A 1 364 ? -1.310 2.453 10.341 1.00 92.19 364 VAL A CA 1
ATOM 2661 C C . VAL A 1 364 ? -1.207 2.741 8.861 1.00 92.19 364 VAL A C 1
ATOM 2663 O O . VAL A 1 364 ? -0.560 1.993 8.134 1.00 92.19 364 VAL A O 1
ATOM 2666 N N . ALA A 1 365 ? -1.808 3.845 8.433 1.00 91.44 365 ALA A N 1
ATOM 2667 C CA . ALA A 1 365 ? -1.536 4.437 7.137 1.00 91.44 365 ALA A CA 1
ATOM 2668 C C . ALA A 1 365 ? -1.239 5.918 7.280 1.00 91.44 365 ALA A C 1
ATOM 2670 O O . ALA A 1 365 ? -2.017 6.674 7.860 1.00 91.44 365 ALA A O 1
ATOM 2671 N N . THR A 1 366 ? -0.123 6.343 6.712 1.00 91.19 366 THR A N 1
ATOM 2672 C CA . THR A 1 366 ? 0.295 7.736 6.688 1.00 91.19 366 THR A CA 1
ATOM 2673 C C . THR A 1 366 ? 0.332 8.240 5.262 1.00 91.19 366 THR A C 1
ATOM 2675 O O . THR A 1 366 ? 0.717 7.519 4.346 1.00 91.19 366 THR A O 1
ATOM 2678 N N . THR A 1 367 ? -0.075 9.488 5.041 1.00 88.44 367 THR A N 1
ATOM 2679 C CA . THR A 1 367 ? -0.022 10.090 3.706 1.00 88.44 367 THR A CA 1
ATOM 2680 C C . THR A 1 367 ? 0.499 11.516 3.749 1.00 88.44 367 THR A C 1
ATOM 2682 O O . THR A 1 367 ? 0.245 12.269 4.693 1.00 88.44 367 THR A O 1
ATOM 2685 N N . THR A 1 368 ? 1.195 11.936 2.697 1.00 85.25 368 THR A N 1
ATOM 2686 C CA . THR A 1 368 ? 1.356 13.361 2.407 1.00 85.25 368 THR A CA 1
ATOM 2687 C C . THR A 1 368 ? 0.128 13.857 1.647 1.00 85.25 368 THR A C 1
ATOM 2689 O O . THR A 1 368 ? -0.323 13.208 0.707 1.00 85.25 368 THR A O 1
ATOM 2692 N N . GLY A 1 369 ? -0.383 15.042 1.973 1.00 67.31 369 GLY A N 1
ATOM 2693 C CA . GLY A 1 369 ? -1.515 15.608 1.243 1.00 67.31 369 GLY A CA 1
ATOM 2694 C C . GLY A 1 369 ? -1.218 15.850 -0.245 1.00 67.31 369 GLY A C 1
ATOM 2695 O O . GLY A 1 369 ? -0.104 16.218 -0.616 1.00 67.31 369 GLY A O 1
ATOM 2696 N N . LEU A 1 370 ? -2.257 15.730 -1.081 1.00 59.94 370 LEU A N 1
ATOM 2697 C CA . LEU A 1 370 ? -2.216 15.990 -2.526 1.00 59.94 370 LEU A CA 1
ATOM 2698 C C . LEU A 1 370 ? -1.531 17.337 -2.844 1.00 59.94 370 LEU A C 1
ATOM 2700 O O . LEU A 1 370 ? -1.937 18.388 -2.333 1.00 59.94 370 LEU A O 1
ATOM 2704 N N . PHE A 1 371 ? -0.525 17.303 -3.724 1.00 55.50 371 PHE A N 1
ATOM 2705 C CA . PHE A 1 371 ? 0.389 18.402 -4.084 1.00 55.50 371 PHE A CA 1
ATOM 2706 C C . PHE A 1 371 ? 1.478 18.743 -3.061 1.00 55.50 371 PHE A C 1
ATOM 2708 O O . PHE A 1 371 ? 2.048 19.835 -3.154 1.00 55.50 371 PHE A O 1
ATOM 2715 N N . GLY A 1 372 ? 1.760 17.865 -2.096 1.00 52.12 372 GLY A N 1
ATOM 2716 C CA . GLY A 1 372 ? 3.002 17.802 -1.316 1.00 52.12 372 GLY A CA 1
ATOM 2717 C C . GLY A 1 372 ? 3.447 19.059 -0.550 1.00 52.12 372 GLY A C 1
ATOM 2718 O O . GLY A 1 372 ? 4.528 19.079 0.026 1.00 52.12 372 GLY A O 1
ATOM 2719 N N . ASN A 1 373 ? 2.680 20.157 -0.567 1.00 44.19 373 ASN A N 1
ATOM 2720 C CA . ASN A 1 373 ? 3.249 21.479 -0.273 1.00 44.19 373 ASN A CA 1
ATOM 2721 C C . ASN A 1 373 ? 2.276 22.485 0.356 1.00 44.19 373 ASN A C 1
ATOM 2723 O O . ASN A 1 373 ? 2.617 23.653 0.545 1.00 44.19 373 ASN A O 1
ATOM 2727 N N . PHE A 1 374 ? 1.076 22.045 0.739 1.00 53.78 374 PHE A N 1
ATOM 2728 C CA . PHE A 1 374 ? 0.263 22.793 1.704 1.00 53.78 374 PHE A CA 1
ATOM 2729 C C . PHE A 1 374 ? 0.463 22.291 3.136 1.00 53.78 374 PHE A C 1
ATOM 2731 O O . PHE A 1 374 ? -0.341 22.637 3.988 1.00 53.78 374 PHE A O 1
ATOM 2738 N N . GLY A 1 375 ? 1.531 21.520 3.394 1.00 59.31 375 GLY A N 1
ATOM 2739 C CA . GLY A 1 375 ? 1.953 21.081 4.729 1.00 59.31 375 GLY A CA 1
ATOM 2740 C C . GLY A 1 375 ? 0.917 20.240 5.468 1.00 59.31 375 GLY A C 1
ATOM 2741 O O . GLY A 1 375 ? 0.879 20.299 6.693 1.00 59.31 375 GLY A O 1
ATOM 2742 N N . ASN A 1 376 ? 0.067 19.531 4.720 1.00 74.75 376 ASN A N 1
ATOM 2743 C CA . ASN A 1 376 ? -0.854 18.572 5.300 1.00 74.75 376 ASN A CA 1
ATOM 2744 C C . ASN A 1 376 ? -0.259 17.169 5.195 1.00 74.75 376 ASN A C 1
ATOM 2746 O O . ASN A 1 376 ? 0.235 16.800 4.128 1.00 74.75 376 ASN A O 1
ATOM 2750 N N . SER A 1 377 ? -0.374 16.400 6.263 1.00 85.56 377 SER A N 1
ATOM 2751 C CA . SER A 1 377 ? -0.206 14.948 6.272 1.00 85.56 377 SER A CA 1
ATOM 2752 C C . SER A 1 377 ? -1.399 14.335 6.992 1.00 85.56 377 SER A C 1
ATOM 2754 O O . SER A 1 377 ? -2.120 15.039 7.707 1.00 85.56 377 SER A O 1
ATOM 2756 N N . SER A 1 378 ? -1.639 13.051 6.780 1.00 88.38 378 SER A N 1
ATOM 2757 C CA . SER A 1 378 ? -2.603 12.299 7.574 1.00 88.38 378 SER A CA 1
ATOM 2758 C C . SER A 1 378 ? -1.980 11.051 8.163 1.00 88.38 378 SER A C 1
ATOM 2760 O O . SER A 1 378 ? -1.027 10.518 7.604 1.00 88.38 378 SER A O 1
ATOM 2762 N N . GLU A 1 379 ? -2.529 10.621 9.290 1.00 91.50 379 GLU A N 1
ATOM 2763 C CA . GLU A 1 379 ? -2.244 9.351 9.944 1.00 91.50 379 GLU A CA 1
ATOM 2764 C C . GLU A 1 379 ? -3.581 8.717 10.325 1.00 91.50 379 GLU A C 1
ATOM 2766 O O . GLU A 1 379 ? -4.394 9.331 11.015 1.00 91.50 379 GLU A O 1
ATOM 2771 N N . ALA A 1 380 ? -3.805 7.509 9.831 1.00 91.00 380 ALA A N 1
ATOM 2772 C CA . ALA A 1 380 ? -4.961 6.682 10.108 1.00 91.00 380 ALA A CA 1
ATOM 2773 C C . ALA A 1 380 ? -4.505 5.472 10.922 1.00 91.00 380 ALA A C 1
ATOM 2775 O O . ALA A 1 380 ? -3.497 4.858 10.577 1.00 91.00 380 ALA A O 1
ATOM 2776 N N . ILE A 1 381 ? -5.229 5.125 11.983 1.00 92.75 381 ILE A N 1
ATOM 2777 C CA . ILE A 1 381 ? -4.910 4.004 12.870 1.00 92.75 381 ILE A CA 1
ATOM 2778 C C . ILE A 1 381 ? -6.152 3.142 13.048 1.00 92.75 381 ILE A C 1
ATOM 2780 O O . ILE A 1 381 ? -7.166 3.611 13.567 1.00 92.75 381 ILE A O 1
ATOM 2784 N N . LEU A 1 382 ? -6.027 1.864 12.708 1.00 91.19 382 LEU A N 1
ATOM 2785 C CA . LEU A 1 382 ? -6.987 0.815 13.016 1.00 91.19 382 LEU A CA 1
ATOM 2786 C C . LEU A 1 382 ? -6.464 -0.030 14.179 1.00 91.19 382 LEU A C 1
ATOM 2788 O O . LEU A 1 382 ? -5.406 -0.640 14.070 1.00 91.19 382 LEU A O 1
ATOM 2792 N N . VAL A 1 383 ? -7.207 -0.127 15.283 1.00 91.56 383 VAL A N 1
ATOM 2793 C CA . VAL A 1 383 ? -6.802 -0.955 16.432 1.00 91.56 383 VAL A CA 1
ATOM 2794 C C . VAL A 1 383 ? -7.002 -2.439 16.121 1.00 91.56 383 VAL A C 1
ATOM 2796 O O . VAL A 1 383 ? -8.136 -2.895 15.957 1.00 91.56 383 VAL A O 1
ATOM 2799 N N . THR A 1 384 ? -5.916 -3.213 16.117 1.00 90.00 384 THR A N 1
ATOM 2800 C CA . THR A 1 384 ? -5.910 -4.641 15.747 1.00 90.00 384 THR A CA 1
ATOM 2801 C C . THR A 1 384 ? -5.668 -5.577 16.926 1.00 90.00 384 THR A C 1
ATOM 2803 O O . THR A 1 384 ? -6.130 -6.722 16.912 1.00 90.00 384 THR A O 1
ATOM 2806 N N . ALA A 1 385 ? -5.021 -5.100 17.990 1.00 88.88 385 ALA A N 1
ATOM 2807 C CA . ALA A 1 385 ? -4.949 -5.817 19.256 1.00 88.88 385 ALA A CA 1
ATOM 2808 C C . ALA A 1 385 ? -4.910 -4.857 20.444 1.00 88.88 385 ALA A C 1
ATOM 2810 O O . ALA A 1 385 ? -4.381 -3.756 20.366 1.00 88.88 385 ALA A O 1
ATOM 2811 N N . ASP A 1 386 ? -5.440 -5.300 21.579 1.00 85.69 386 ASP A N 1
ATOM 2812 C CA . ASP A 1 386 ? -5.417 -4.549 22.826 1.00 85.69 386 ASP A CA 1
ATOM 2813 C C . ASP A 1 386 ? -4.934 -5.433 23.986 1.00 85.69 386 ASP A C 1
ATOM 2815 O O . ASP A 1 386 ? -5.049 -6.665 23.974 1.00 85.69 386 ASP A O 1
ATOM 2819 N N . SER A 1 387 ? -4.329 -4.811 25.002 1.00 78.56 387 SER A N 1
ATOM 2820 C CA . SER A 1 387 ? -3.897 -5.530 26.199 1.00 78.56 387 SER A CA 1
ATOM 2821 C C . SER A 1 387 ? -4.198 -4.742 27.475 1.00 78.56 387 SER A C 1
ATOM 2823 O O . SER A 1 387 ? -3.445 -3.880 27.918 1.00 78.56 387 SER A O 1
ATOM 2825 N N . GLY A 1 388 ? -5.324 -5.044 28.129 1.00 80.19 388 GLY A N 1
ATOM 2826 C CA . GLY A 1 388 ? -5.639 -4.434 29.423 1.00 80.19 388 GLY A CA 1
ATOM 2827 C C . GLY A 1 388 ? -7.122 -4.236 29.698 1.00 80.19 388 GLY A C 1
ATOM 2828 O O . GLY A 1 388 ? -7.945 -5.099 29.403 1.00 80.19 388 GLY A O 1
ATOM 2829 N N . ASN A 1 389 ? -7.442 -3.118 30.354 1.00 90.69 389 ASN A N 1
ATOM 2830 C CA . ASN A 1 389 ? -8.819 -2.684 30.555 1.00 90.69 389 ASN A CA 1
ATOM 2831 C C . ASN A 1 389 ? -9.261 -1.896 29.322 1.00 90.69 389 ASN A C 1
ATOM 2833 O O . ASN A 1 389 ? -8.737 -0.809 29.091 1.00 90.69 389 ASN A O 1
ATOM 2837 N N . VAL A 1 390 ? -10.190 -2.458 28.553 1.00 92.31 390 VAL A N 1
ATOM 2838 C CA . VAL A 1 390 ? -10.636 -1.913 27.267 1.00 92.31 390 VAL A CA 1
ATOM 2839 C C . VAL A 1 390 ? -12.043 -1.357 27.369 1.00 92.31 390 VAL A C 1
ATOM 2841 O O . VAL A 1 390 ? -12.888 -1.913 28.078 1.00 92.31 390 VAL A O 1
ATOM 2844 N N . GLY A 1 391 ? -12.306 -0.285 26.636 1.00 91.56 391 GLY A N 1
ATOM 2845 C CA . GLY A 1 391 ? -13.616 0.336 26.600 1.00 91.56 391 GLY A CA 1
ATOM 2846 C C . GLY A 1 391 ? -13.573 1.751 26.053 1.00 91.56 391 GLY A C 1
ATOM 2847 O O . GLY A 1 391 ? -12.583 2.199 25.489 1.00 91.56 391 GLY A O 1
ATOM 2848 N N . THR A 1 392 ? -14.689 2.453 26.200 1.00 91.38 392 THR A N 1
ATOM 2849 C CA . THR A 1 392 ? -14.867 3.799 25.646 1.00 91.38 392 THR A CA 1
ATOM 2850 C C . THR A 1 392 ? -14.689 4.898 26.696 1.00 91.38 392 THR A C 1
ATOM 2852 O O . THR A 1 392 ? -14.954 6.067 26.409 1.00 91.38 392 THR A O 1
ATOM 2855 N N . ALA A 1 393 ? -14.374 4.553 27.950 1.00 91.25 393 ALA A N 1
ATOM 2856 C CA . ALA A 1 393 ? -14.177 5.538 29.008 1.00 91.25 393 ALA A CA 1
ATOM 2857 C C . ALA A 1 393 ? -12.711 5.986 29.092 1.00 91.25 393 ALA A C 1
ATOM 2859 O O . ALA A 1 393 ? -11.798 5.267 28.706 1.00 91.25 393 ALA A O 1
ATOM 2860 N N . ALA A 1 394 ? -12.482 7.175 29.656 1.00 91.06 394 ALA A N 1
ATOM 2861 C CA . ALA A 1 394 ? -11.130 7.632 29.967 1.00 91.06 394 ALA A CA 1
ATOM 2862 C C . ALA A 1 394 ? -10.429 6.656 30.933 1.00 91.06 394 ALA A C 1
ATOM 2864 O O . ALA A 1 394 ? -11.019 6.221 31.929 1.00 91.06 394 ALA A O 1
ATOM 2865 N N . GLY A 1 395 ? -9.166 6.357 30.655 1.00 91.62 395 GLY A N 1
ATOM 2866 C CA . GLY A 1 395 ? -8.335 5.382 31.347 1.00 91.62 395 GLY A CA 1
ATOM 2867 C C . GLY A 1 395 ? -8.496 3.954 30.827 1.00 91.62 395 GLY A C 1
ATOM 2868 O O . GLY A 1 395 ? -7.962 3.032 31.446 1.00 91.62 395 GLY A O 1
ATOM 2869 N N . GLU A 1 396 ? -9.245 3.755 29.744 1.00 93.69 396 GLU A N 1
ATOM 2870 C CA . GLU A 1 396 ? -9.434 2.463 29.088 1.00 93.69 396 GLU A CA 1
ATOM 2871 C C . GLU A 1 396 ? -8.777 2.484 27.708 1.00 93.69 396 GLU A C 1
ATOM 2873 O O . GLU A 1 396 ? -8.791 3.500 27.020 1.00 93.69 396 GLU A O 1
ATOM 2878 N N . LEU A 1 397 ? -8.183 1.360 27.313 1.00 94.25 397 LEU A N 1
ATOM 2879 C CA . LEU A 1 397 ? -7.631 1.205 25.973 1.00 94.25 397 LEU A CA 1
ATOM 2880 C C . LEU A 1 397 ? -8.765 1.117 24.940 1.00 94.25 397 LEU A C 1
ATOM 2882 O O . LEU A 1 397 ? -9.804 0.512 25.243 1.00 94.25 397 LEU A O 1
ATOM 2886 N N . PRO A 1 398 ? -8.569 1.670 23.730 1.00 93.94 398 PRO A N 1
ATOM 2887 C CA . PRO A 1 398 ? -9.542 1.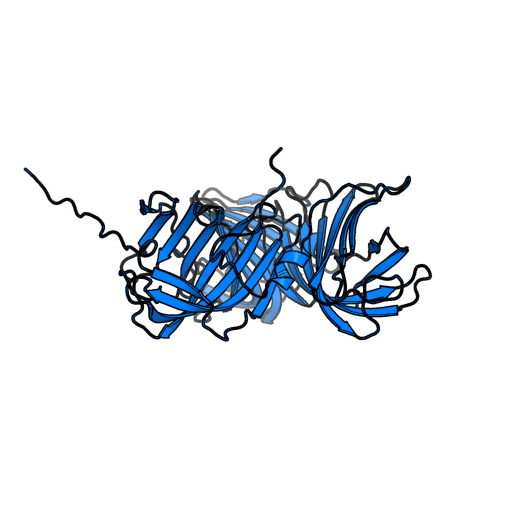518 22.660 1.00 93.94 398 PRO A CA 1
ATOM 2888 C C . PRO A 1 398 ? -9.691 0.026 22.311 1.00 93.94 398 PRO A C 1
ATOM 2890 O O . PRO A 1 398 ? -8.677 -0.654 22.151 1.00 93.94 398 PRO A O 1
ATOM 2893 N N . PRO A 1 399 ? -10.919 -0.515 22.230 1.00 91.75 399 PRO A N 1
ATOM 2894 C CA . PRO A 1 399 ? -11.124 -1.903 21.820 1.00 91.75 399 PRO A CA 1
ATOM 2895 C C . PRO A 1 399 ? -10.722 -2.146 20.359 1.00 91.75 399 PRO A C 1
ATOM 2897 O O . PRO A 1 399 ? -10.821 -1.228 19.540 1.00 91.75 399 PRO A O 1
ATOM 2900 N N . VAL A 1 400 ? -10.365 -3.391 20.019 1.00 89.50 400 VAL A N 1
ATOM 2901 C CA . VAL A 1 400 ? -10.171 -3.833 18.620 1.00 89.50 400 VAL A CA 1
ATOM 2902 C C . VAL A 1 400 ? -11.318 -3.377 17.709 1.00 89.50 400 VAL A C 1
ATOM 2904 O O . VAL A 1 400 ? -12.494 -3.517 18.055 1.00 89.50 400 VAL A O 1
ATOM 2907 N N . GLY A 1 401 ? -10.948 -2.851 16.540 1.00 85.44 401 GLY A N 1
ATOM 2908 C CA . GLY A 1 401 ? -11.844 -2.260 15.547 1.00 85.44 401 GLY A CA 1
ATOM 2909 C C . GLY A 1 401 ? -12.134 -0.774 15.760 1.00 85.44 401 GLY A C 1
ATOM 2910 O O . GLY A 1 401 ? -12.881 -0.200 14.980 1.00 85.44 401 GLY A O 1
ATOM 2911 N N . SER A 1 402 ? -11.581 -0.148 16.805 1.00 90.44 402 SER A N 1
ATOM 2912 C CA . SER A 1 402 ? -11.615 1.314 16.928 1.00 90.44 402 SER A CA 1
ATOM 2913 C C . SER A 1 402 ? -10.711 1.956 15.881 1.00 90.44 402 SER A C 1
ATOM 2915 O O . SER A 1 402 ? -9.642 1.422 15.582 1.00 90.44 402 SER A O 1
ATOM 2917 N N . GLU A 1 403 ? -11.113 3.121 15.388 1.00 90.50 403 GLU A N 1
ATOM 2918 C CA . GLU A 1 403 ? -10.400 3.842 14.336 1.00 90.50 403 GLU A CA 1
ATOM 2919 C C . GLU A 1 403 ? -10.104 5.287 14.744 1.00 90.50 403 GLU A C 1
ATOM 2921 O O . GLU A 1 403 ? -10.898 5.951 15.423 1.00 90.50 403 GLU A O 1
ATOM 2926 N N . PHE A 1 404 ? -8.946 5.782 14.318 1.00 92.31 404 PHE A N 1
ATOM 2927 C CA . PHE A 1 404 ? -8.519 7.163 14.498 1.00 92.31 404 PHE A CA 1
ATOM 2928 C C . PHE A 1 404 ? -7.993 7.701 13.176 1.00 92.31 404 PHE A C 1
ATOM 2930 O O . PHE A 1 404 ? -7.142 7.068 12.570 1.00 92.31 404 PHE A O 1
ATOM 2937 N N . ASP A 1 405 ? -8.443 8.889 12.787 1.00 90.38 405 ASP A N 1
ATOM 2938 C CA . ASP A 1 405 ? -7.921 9.604 11.623 1.00 90.38 405 ASP A CA 1
ATOM 2939 C C . ASP A 1 405 ? -7.464 10.988 12.073 1.00 90.38 405 ASP A C 1
ATOM 2941 O O . ASP A 1 405 ? -8.244 11.779 12.616 1.00 90.38 405 ASP A O 1
ATOM 2945 N N . VAL A 1 406 ? -6.194 11.300 11.843 1.00 91.12 406 VAL A N 1
ATOM 2946 C CA . VAL A 1 406 ? -5.608 12.596 12.162 1.00 91.12 406 VAL A CA 1
ATOM 2947 C C . VAL A 1 406 ? -5.123 13.250 10.889 1.00 91.12 406 VAL A C 1
ATOM 2949 O O . VAL A 1 406 ? -4.319 12.691 10.154 1.00 91.12 406 VAL A O 1
ATOM 2952 N N . VAL A 1 407 ? -5.584 14.471 10.637 1.00 88.75 407 VAL A N 1
ATOM 2953 C CA . VAL A 1 407 ? -5.069 15.325 9.569 1.00 88.75 407 VAL A CA 1
ATOM 2954 C C . VAL A 1 407 ? -4.274 16.450 10.198 1.00 88.75 407 VAL A C 1
ATOM 2956 O O . VAL A 1 407 ? -4.836 17.348 10.829 1.00 88.75 407 VAL A O 1
ATOM 2959 N N . TYR A 1 408 ? -2.965 16.426 9.998 1.00 87.56 408 TYR A N 1
ATOM 2960 C CA . TYR A 1 408 ? -2.071 17.499 10.394 1.00 87.56 408 TYR A CA 1
ATOM 2961 C C . TYR A 1 408 ? -2.163 18.621 9.372 1.00 87.56 408 TYR A C 1
ATOM 2963 O O . TYR A 1 408 ? -2.129 18.387 8.167 1.00 87.56 408 TYR A O 1
ATOM 2971 N N . HIS A 1 409 ? -2.280 19.856 9.847 1.00 86.06 409 HIS A N 1
ATOM 2972 C CA . HIS A 1 409 ? -2.326 21.049 9.016 1.00 86.06 409 HIS A CA 1
ATOM 2973 C C . HIS A 1 409 ? -1.224 22.038 9.426 1.00 86.06 409 HIS A C 1
ATOM 2975 O O . HIS A 1 409 ? -0.767 22.057 10.577 1.00 86.06 409 HIS A O 1
ATOM 2981 N N . PRO A 1 410 ? -0.822 22.961 8.533 1.00 82.31 410 PRO A N 1
ATOM 2982 C CA . PRO A 1 410 ? 0.121 24.008 8.886 1.00 82.31 410 PRO A CA 1
ATOM 2983 C C . PRO A 1 410 ? -0.338 24.852 10.073 1.00 82.31 410 PRO A C 1
ATOM 2985 O O . PRO A 1 410 ? -1.527 25.058 10.309 1.00 82.31 410 PRO A O 1
ATOM 2988 N N . PHE A 1 411 ? 0.635 25.469 10.742 1.00 83.81 411 PHE A N 1
ATOM 2989 C CA . PHE A 1 411 ? 0.415 26.431 11.829 1.00 83.81 411 PHE A CA 1
ATOM 2990 C C . PHE A 1 411 ? -0.189 25.835 13.114 1.00 83.81 411 PHE A C 1
ATOM 2992 O O . PHE A 1 411 ? -0.731 26.589 13.923 1.00 83.81 411 PHE A O 1
ATOM 2999 N N . GLY A 1 412 ? -0.035 24.523 13.329 1.00 83.31 412 GLY A N 1
ATOM 3000 C CA . GLY A 1 412 ? -0.472 23.838 14.552 1.00 83.31 412 GLY A CA 1
ATOM 3001 C C . GLY A 1 412 ? -1.980 23.609 14.602 1.00 83.31 412 GLY A C 1
ATOM 3002 O O . GLY A 1 412 ? -2.581 23.738 15.666 1.00 83.31 412 GLY A O 1
ATOM 3003 N N . PHE A 1 413 ? -2.584 23.374 13.439 1.00 89.31 413 PHE A N 1
ATOM 3004 C CA . PHE A 1 413 ? -3.967 22.937 13.313 1.00 89.31 413 PHE A CA 1
ATOM 3005 C C . PHE A 1 413 ? -3.979 21.433 13.066 1.00 89.31 413 PHE A C 1
ATOM 3007 O O . PHE A 1 413 ? -3.133 20.933 12.330 1.00 89.31 413 PHE A O 1
ATOM 3014 N N . GLU A 1 414 ? -4.954 20.737 13.631 1.00 91.56 414 GLU A N 1
ATOM 3015 C CA . GLU A 1 414 ? -5.156 19.305 13.404 1.00 91.56 414 GLU A CA 1
ATOM 3016 C C . GLU A 1 414 ? -6.656 19.038 13.311 1.00 91.56 414 GLU A C 1
ATOM 3018 O O . GLU A 1 414 ? -7.446 19.677 14.010 1.00 91.56 414 GLU A O 1
ATOM 3023 N N . THR A 1 415 ? -7.062 18.111 12.455 1.00 91.12 415 THR A N 1
ATOM 3024 C CA . THR A 1 415 ? -8.404 17.527 12.511 1.00 91.12 415 THR A CA 1
ATOM 3025 C C . THR A 1 415 ? -8.257 16.120 13.058 1.00 91.12 415 THR A C 1
ATOM 3027 O O . THR A 1 415 ? -7.560 15.321 12.451 1.00 91.12 415 THR A O 1
ATOM 3030 N N . ILE A 1 416 ? -8.875 15.833 14.202 1.00 92.94 416 ILE A N 1
ATOM 3031 C CA . ILE A 1 416 ? -8.828 14.517 14.848 1.00 92.94 416 ILE A CA 1
ATOM 3032 C C . ILE A 1 416 ? -10.230 13.923 14.810 1.00 92.94 416 ILE A C 1
ATOM 3034 O O . ILE A 1 416 ? -11.150 14.460 15.438 1.00 92.94 416 ILE A O 1
ATOM 3038 N N . TYR A 1 417 ? -10.374 12.824 14.086 1.00 92.31 417 TYR A N 1
ATOM 3039 C CA . TYR A 1 417 ? -11.522 11.937 14.124 1.00 92.31 417 TYR A CA 1
ATOM 3040 C C . TYR A 1 417 ? -11.198 10.718 14.992 1.00 92.31 417 TYR A C 1
ATOM 3042 O O . TYR A 1 417 ? -10.087 10.190 14.962 1.00 92.31 417 TYR A O 1
ATOM 3050 N N . SER A 1 418 ? -12.173 10.281 15.782 1.00 92.69 418 SER A N 1
ATOM 3051 C CA . SER A 1 418 ? -12.098 9.029 16.524 1.00 92.69 418 SER A CA 1
ATOM 3052 C C . SER A 1 418 ? -13.436 8.310 16.514 1.00 92.69 418 SER A C 1
ATOM 3054 O O . SER A 1 418 ? -14.484 8.926 16.724 1.00 92.69 418 SER A O 1
ATOM 3056 N N . ASP A 1 419 ? -13.377 6.999 16.336 1.00 90.44 419 ASP A N 1
ATOM 3057 C CA . ASP A 1 419 ? -14.499 6.080 16.430 1.00 90.44 419 ASP A CA 1
ATOM 3058 C C . ASP A 1 419 ? -14.117 4.926 17.353 1.00 90.44 419 ASP A C 1
ATOM 3060 O O . ASP A 1 419 ? -13.440 3.976 16.964 1.00 90.44 419 ASP A O 1
ATOM 3064 N N . ILE A 1 420 ? -14.483 5.057 18.628 1.00 91.88 420 ILE A N 1
ATOM 3065 C CA . ILE A 1 420 ? -14.109 4.077 19.646 1.00 91.88 420 ILE A CA 1
ATOM 3066 C C . ILE A 1 420 ? -15.240 3.065 19.796 1.00 91.88 420 ILE A C 1
ATOM 3068 O O . ILE A 1 420 ? -16.341 3.406 20.257 1.00 91.88 420 ILE A O 1
ATOM 3072 N N . VAL A 1 421 ? -14.941 1.810 19.457 1.00 90.38 421 VAL A N 1
ATOM 3073 C CA . VAL A 1 421 ? -15.903 0.706 19.467 1.00 90.38 421 VAL A CA 1
ATOM 3074 C C . VAL A 1 421 ? -16.468 0.479 20.865 1.00 90.38 421 VAL A C 1
ATOM 3076 O O . VAL A 1 421 ? -15.745 0.426 21.861 1.00 90.38 421 VAL A O 1
ATOM 3079 N N . SER A 1 422 ? -17.785 0.279 20.949 1.00 86.06 422 SER A N 1
ATOM 3080 C CA . SER A 1 422 ? -18.447 -0.137 22.187 1.00 86.06 422 SER A CA 1
ATOM 3081 C C . SER A 1 422 ? -18.902 -1.592 22.130 1.00 86.06 422 SER A C 1
ATOM 3083 O O . SER A 1 422 ? -19.673 -1.993 21.267 1.00 86.06 422 SER A O 1
ATOM 3085 N N . THR A 1 423 ? -18.529 -2.389 23.133 1.00 74.19 423 THR A N 1
ATOM 3086 C CA . THR A 1 423 ? -18.970 -3.795 23.246 1.00 74.19 423 THR A CA 1
ATOM 3087 C C . THR A 1 423 ? -20.362 -3.962 23.870 1.00 74.19 423 THR A C 1
ATOM 3089 O O . THR A 1 423 ? -20.877 -5.078 23.968 1.00 74.19 423 THR A O 1
ATOM 3092 N N . THR A 1 424 ? -20.986 -2.876 24.344 1.00 78.75 424 THR A N 1
ATOM 3093 C CA . THR A 1 424 ? -22.268 -2.924 25.081 1.00 78.75 424 THR A CA 1
ATOM 3094 C C . THR A 1 424 ? -23.284 -1.859 24.660 1.00 78.75 424 THR A C 1
ATOM 3096 O O . THR A 1 424 ? -24.391 -1.823 25.207 1.00 78.75 424 THR A O 1
ATOM 3099 N N . GLY A 1 425 ? -22.939 -0.999 23.700 1.00 79.75 425 GLY A N 1
ATOM 3100 C CA . GLY A 1 425 ? -23.748 0.142 23.279 1.00 79.75 425 GLY A CA 1
ATOM 3101 C C . GLY A 1 425 ? -23.326 0.677 21.913 1.00 79.75 425 GLY A C 1
ATOM 3102 O O . GLY A 1 425 ? -22.738 -0.047 21.124 1.00 79.75 425 GLY A O 1
ATOM 3103 N N . ALA A 1 426 ? -23.666 1.936 21.634 1.00 84.44 426 ALA A N 1
ATOM 3104 C CA . ALA A 1 426 ? -23.191 2.627 20.437 1.00 84.44 426 ALA A CA 1
ATOM 3105 C C . ALA A 1 426 ? -21.727 3.056 20.604 1.00 84.44 426 ALA A C 1
ATOM 3107 O O . ALA A 1 426 ? -21.304 3.341 21.731 1.00 84.44 426 ALA A O 1
ATOM 3108 N N . ASN A 1 427 ? -21.001 3.139 19.491 1.00 88.44 427 ASN A N 1
ATOM 3109 C CA . ASN A 1 427 ? -19.636 3.651 19.452 1.00 88.44 427 ASN A CA 1
ATOM 3110 C C . ASN A 1 427 ? -19.562 5.097 19.966 1.00 88.44 427 ASN A C 1
ATOM 3112 O O . ASN A 1 427 ? -20.545 5.852 19.939 1.00 88.44 427 ASN A O 1
ATOM 3116 N N . VAL A 1 428 ? -18.386 5.484 20.461 1.00 90.50 428 VAL A N 1
ATOM 3117 C CA . VAL A 1 428 ? -18.093 6.869 20.838 1.00 90.50 428 VAL A CA 1
ATOM 3118 C C . VAL A 1 428 ? -17.352 7.527 19.688 1.00 90.50 428 VAL A C 1
ATOM 3120 O O . VAL A 1 428 ? -16.140 7.391 19.558 1.00 90.50 428 VAL A O 1
ATOM 3123 N N . ILE A 1 429 ? -18.119 8.259 18.885 1.00 89.94 429 ILE A N 1
ATOM 3124 C CA . ILE A 1 429 ? -17.639 8.936 17.685 1.00 89.94 429 ILE A CA 1
ATOM 3125 C C . ILE A 1 429 ? -17.423 10.418 17.984 1.00 89.94 429 ILE A C 1
ATOM 3127 O O . ILE A 1 429 ? -18.296 11.086 18.557 1.00 89.94 429 ILE A O 1
ATOM 3131 N N . SER A 1 430 ? -16.281 10.957 17.568 1.00 91.81 430 SER A N 1
ATOM 3132 C CA . SER A 1 430 ? -16.003 12.385 17.644 1.00 91.81 430 SER A CA 1
ATOM 3133 C C . SER A 1 430 ? -15.168 12.874 16.469 1.00 91.81 430 SER A C 1
ATOM 3135 O O . SER A 1 430 ? -14.348 12.148 15.928 1.00 91.81 430 SER A O 1
ATOM 3137 N N . GLU A 1 431 ? -15.363 14.136 16.097 1.00 92.81 431 GLU A N 1
ATOM 3138 C CA . GLU A 1 431 ? -14.486 14.845 15.173 1.00 92.81 431 GLU A CA 1
ATOM 3139 C C . GLU A 1 431 ? -14.217 16.235 15.746 1.00 92.81 431 GLU A C 1
ATOM 3141 O O . GLU A 1 431 ? -15.138 16.923 16.207 1.00 92.81 431 GLU A O 1
ATOM 3146 N N . THR A 1 432 ? -12.953 16.643 15.777 1.00 94.38 432 THR A N 1
ATOM 3147 C CA . THR A 1 432 ? -12.535 17.902 16.394 1.00 94.38 432 THR A CA 1
ATOM 3148 C C . THR A 1 432 ? -11.470 18.592 15.560 1.00 94.38 432 THR A C 1
ATOM 3150 O O . THR A 1 432 ? -10.435 18.011 15.258 1.00 94.38 432 THR A O 1
ATOM 3153 N N . LEU A 1 433 ? -11.698 19.871 15.261 1.00 93.56 433 LEU A N 1
ATOM 3154 C CA . LEU A 1 433 ? -10.670 20.771 14.756 1.00 93.56 433 LEU A CA 1
ATOM 3155 C C . LEU A 1 433 ? -9.906 21.368 15.945 1.00 93.56 433 LEU A C 1
ATOM 3157 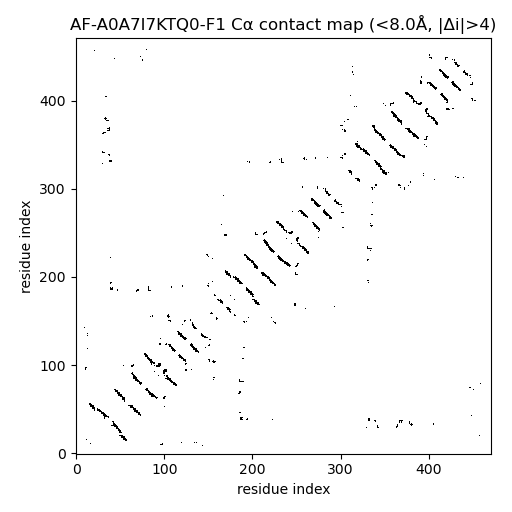O O . LEU A 1 433 ? -10.427 22.238 16.653 1.00 93.56 433 LEU A O 1
ATOM 3161 N N . VAL A 1 434 ? -8.679 20.907 16.150 1.00 93.50 434 VAL A N 1
ATOM 3162 C CA . VAL A 1 434 ? -7.724 21.425 17.134 1.00 93.50 434 VAL A CA 1
ATOM 3163 C C . VAL A 1 434 ? -7.062 22.675 16.568 1.00 93.50 434 VAL A C 1
ATOM 3165 O O . VAL A 1 434 ? -6.628 22.707 15.413 1.00 93.50 434 VAL A O 1
ATOM 3168 N N . THR A 1 435 ? -7.001 23.741 17.370 1.00 92.31 435 THR A N 1
ATOM 3169 C CA . THR A 1 435 ? -6.373 25.003 16.948 1.00 92.31 435 THR A CA 1
ATOM 3170 C C . THR A 1 435 ? -5.542 25.627 18.066 1.00 92.31 435 THR A C 1
ATOM 3172 O O . THR A 1 435 ? -5.856 25.446 19.246 1.00 92.31 435 THR A O 1
ATOM 3175 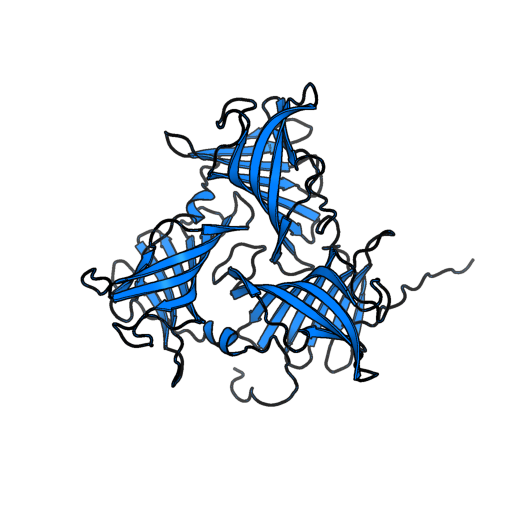N N . PRO A 1 436 ? -4.569 26.506 17.747 1.00 90.44 436 PRO A N 1
ATOM 3176 C CA . PRO A 1 436 ? -3.791 27.221 18.765 1.00 90.44 436 PRO A CA 1
ATOM 3177 C C . PRO A 1 436 ? -4.610 28.129 19.701 1.00 90.44 436 PRO A C 1
ATOM 3179 O O . PRO A 1 436 ? -4.065 28.685 20.657 1.00 90.44 436 PRO A O 1
ATOM 3182 N N . TRP A 1 437 ? -5.897 28.349 19.414 1.00 90.00 437 TRP A N 1
ATOM 3183 C CA . TRP A 1 437 ? -6.775 29.239 20.178 1.00 90.00 437 TRP A CA 1
ATOM 3184 C C . TRP A 1 437 ? -7.966 28.518 20.820 1.00 90.00 437 TRP A C 1
ATOM 3186 O O . TRP A 1 437 ? -8.819 29.184 21.412 1.00 90.00 437 TRP A O 1
ATOM 3196 N N . GLY A 1 438 ? -7.998 27.186 20.737 1.00 88.69 438 GLY A N 1
ATOM 3197 C CA . GLY A 1 438 ? -9.028 26.323 21.307 1.00 88.69 438 GLY A CA 1
ATOM 3198 C C . GLY A 1 438 ? -9.658 25.387 20.279 1.00 88.69 438 GLY A C 1
ATOM 3199 O O . GLY A 1 438 ? -9.623 25.653 19.077 1.00 88.69 438 GLY A O 1
ATOM 3200 N N . ASP A 1 439 ? -10.259 24.314 20.780 1.00 93.56 439 ASP A N 1
ATOM 3201 C CA . ASP A 1 439 ? -10.735 23.205 19.955 1.00 93.56 439 ASP A CA 1
ATOM 3202 C C . ASP A 1 439 ? -12.221 23.349 19.621 1.00 93.56 439 ASP A C 1
ATOM 3204 O O . ASP A 1 439 ? -13.026 23.831 20.430 1.00 93.56 439 ASP A O 1
ATOM 3208 N N . PHE A 1 440 ? -12.596 22.917 18.420 1.00 92.12 440 PHE A N 1
ATOM 3209 C CA . PHE A 1 440 ? -13.961 22.994 17.912 1.00 92.12 440 PHE A CA 1
ATOM 3210 C C . PHE A 1 440 ? -14.454 21.604 17.526 1.00 92.12 440 PHE A C 1
ATOM 3212 O O . PHE A 1 440 ? -13.981 21.024 16.554 1.00 92.12 440 PHE A O 1
ATOM 3219 N N . SER A 1 441 ? -15.450 21.093 18.250 1.00 92.06 441 SER A N 1
ATOM 3220 C CA . SER A 1 441 ? -16.139 19.867 17.841 1.00 92.06 441 SER A CA 1
ATOM 3221 C C . SER A 1 441 ? -16.884 20.102 16.528 1.00 92.06 441 SER A C 1
ATOM 3223 O O . SER A 1 441 ? -17.638 21.075 16.387 1.00 92.06 441 SER A O 1
ATOM 3225 N N . MET A 1 442 ? -16.664 19.203 15.577 1.00 87.25 442 MET A N 1
ATOM 3226 C CA . MET A 1 442 ? -17.339 19.180 14.294 1.00 87.25 442 MET A CA 1
ATOM 3227 C C . MET A 1 442 ? -18.461 18.135 14.333 1.00 87.25 442 MET A C 1
ATOM 3229 O O . MET A 1 442 ? -18.275 17.045 14.874 1.00 87.25 442 MET A O 1
ATOM 3233 N N . PRO A 1 443 ? -19.658 18.445 13.809 1.00 82.25 443 PRO A N 1
ATOM 3234 C CA . PRO A 1 443 ? -20.683 17.431 13.633 1.00 82.25 443 PRO A CA 1
ATOM 3235 C C . PRO A 1 443 ? -20.201 16.406 12.608 1.00 82.25 443 PRO A C 1
ATOM 3237 O O . PRO A 1 443 ? -19.997 16.766 11.450 1.00 82.25 443 PRO A O 1
ATOM 3240 N N . THR A 1 444 ? -20.099 15.148 13.019 1.00 76.94 444 THR A N 1
ATOM 3241 C CA . THR A 1 444 ? -19.827 14.029 12.119 1.00 76.94 444 THR A CA 1
ATOM 3242 C C . THR A 1 444 ? -20.978 13.032 12.154 1.00 76.94 444 THR A C 1
ATOM 3244 O O . THR A 1 444 ? -21.640 12.846 13.179 1.00 76.94 444 THR A O 1
ATOM 3247 N N . SER A 1 445 ? -21.256 12.436 11.001 1.00 70.94 445 SER A N 1
ATOM 3248 C CA . SER A 1 445 ? -22.124 11.264 10.869 1.00 70.94 445 SER A CA 1
ATOM 3249 C C . SER A 1 445 ? -21.341 10.049 10.377 1.00 70.94 445 SER A C 1
ATOM 3251 O O . SER A 1 445 ? -21.959 9.077 9.955 1.00 70.94 445 SER A O 1
ATOM 3253 N N . MET A 1 446 ? -20.010 10.147 10.339 1.00 72.62 446 MET A N 1
ATOM 3254 C CA . MET A 1 446 ? -19.135 9.047 9.956 1.00 72.62 446 MET A CA 1
ATOM 3255 C C . MET A 1 446 ? -19.028 8.073 11.126 1.00 72.62 446 MET A C 1
ATOM 3257 O O . MET A 1 446 ? -18.758 8.507 12.241 1.00 72.62 446 MET A O 1
ATOM 3261 N N . ASP A 1 447 ? -19.249 6.792 10.857 1.00 74.25 447 ASP A N 1
ATOM 3262 C CA . ASP A 1 447 ? -19.072 5.660 11.775 1.00 74.25 447 ASP A CA 1
ATOM 3263 C C . ASP A 1 447 ? -18.190 4.677 11.005 1.00 74.25 447 ASP A C 1
ATOM 3265 O O . ASP A 1 447 ? -18.682 3.915 10.168 1.00 74.25 447 ASP A O 1
ATOM 3269 N N . LEU A 1 448 ? -16.874 4.860 11.115 1.00 70.75 448 LEU A N 1
ATOM 3270 C CA . LEU A 1 448 ? -15.916 4.075 10.344 1.00 70.75 448 LEU A CA 1
ATOM 3271 C C . LEU A 1 448 ? -15.862 2.636 10.866 1.00 70.75 448 LEU A C 1
ATOM 3273 O O . LEU A 1 448 ? -15.938 1.697 10.071 1.00 70.75 448 LEU A O 1
ATOM 3277 N N . ALA A 1 449 ? -15.916 2.468 12.189 1.00 70.19 449 ALA A N 1
ATOM 3278 C CA . ALA A 1 449 ? -15.842 1.171 12.845 1.00 70.19 449 ALA A CA 1
ATOM 3279 C C . ALA A 1 449 ? -17.092 0.298 12.619 1.00 70.19 449 ALA A C 1
ATOM 3281 O O . ALA A 1 449 ? -17.035 -0.928 12.774 1.00 70.19 449 ALA A O 1
ATOM 3282 N N . ALA A 1 450 ? -18.233 0.880 12.223 1.00 66.06 450 ALA A N 1
ATOM 3283 C CA . ALA A 1 450 ? -19.429 0.117 11.852 1.00 66.06 450 ALA A CA 1
ATOM 3284 C C . ALA A 1 450 ? -19.168 -0.935 10.760 1.00 66.06 450 ALA A C 1
ATOM 3286 O O . ALA A 1 450 ? -19.836 -1.968 10.734 1.00 66.06 450 ALA A O 1
ATOM 3287 N N . HIS A 1 451 ? -18.192 -0.706 9.882 1.00 56.66 451 HIS A N 1
ATOM 3288 C CA . HIS A 1 451 ? -17.902 -1.599 8.762 1.00 56.66 451 HIS A CA 1
ATOM 3289 C C . HIS A 1 451 ? -17.198 -2.901 9.182 1.00 56.66 451 HIS A C 1
ATOM 3291 O O . HIS A 1 451 ? -17.363 -3.924 8.518 1.00 56.66 451 HIS A O 1
ATOM 3297 N N . LEU A 1 452 ? -16.498 -2.898 10.321 1.00 56.00 452 LEU A N 1
ATOM 3298 C CA . LEU A 1 452 ? -15.787 -4.062 10.870 1.00 56.00 452 LEU A CA 1
ATOM 3299 C C . LEU A 1 452 ? -16.697 -4.995 11.686 1.00 56.00 452 LEU A C 1
ATOM 3301 O O . LEU A 1 452 ? -16.459 -6.203 11.752 1.00 56.00 452 LEU A O 1
ATOM 3305 N N . ALA A 1 453 ? -17.768 -4.459 12.285 1.00 41.44 453 ALA A N 1
ATOM 3306 C CA . ALA A 1 453 ? -18.773 -5.249 13.008 1.00 41.44 453 ALA A CA 1
ATOM 3307 C C . ALA A 1 453 ? -19.560 -6.196 12.076 1.00 41.44 453 ALA A C 1
ATOM 3309 O O . ALA A 1 453 ? -19.978 -7.273 12.511 1.00 41.44 453 ALA A O 1
ATOM 3310 N N . ASP A 1 454 ? -19.624 -5.819 10.794 1.00 37.19 454 ASP A N 1
ATOM 3311 C CA . ASP A 1 454 ? -19.956 -6.618 9.619 1.00 37.19 454 ASP A CA 1
ATOM 3312 C C . ASP A 1 454 ? -19.739 -8.134 9.745 1.00 37.19 454 ASP A C 1
ATOM 3314 O O . ASP A 1 454 ? -20.663 -8.933 9.613 1.00 37.19 454 ASP A O 1
ATOM 3318 N N . SER A 1 455 ? -18.461 -8.551 9.847 1.00 32.44 455 SER A N 1
ATOM 3319 C CA . SER A 1 455 ? -17.944 -9.907 9.500 1.00 32.44 455 SER A CA 1
ATOM 3320 C C . SER A 1 455 ? -18.507 -10.518 8.195 1.00 32.44 455 SER A C 1
ATOM 3322 O O . SER A 1 455 ? -18.282 -11.686 7.878 1.00 32.44 455 SER A O 1
ATOM 3324 N N . VAL A 1 456 ? -19.295 -9.740 7.464 1.00 29.73 456 VAL A N 1
ATOM 3325 C CA . VAL A 1 456 ? -20.089 -10.052 6.296 1.00 29.73 456 VAL A CA 1
ATOM 3326 C C . VAL A 1 456 ? -19.715 -8.946 5.338 1.00 29.73 456 VAL A C 1
ATOM 3328 O O . VAL A 1 456 ? -20.341 -7.890 5.274 1.00 29.73 456 VAL A O 1
ATOM 3331 N N . LEU A 1 457 ? -18.660 -9.212 4.585 1.00 35.44 457 LEU A N 1
ATOM 3332 C CA . LEU A 1 457 ? -18.486 -8.614 3.279 1.00 35.44 457 LEU A CA 1
ATOM 3333 C C . LEU A 1 457 ? -19.831 -8.704 2.535 1.00 35.44 457 LEU A C 1
ATOM 3335 O O . LEU A 1 457 ? -20.434 -9.775 2.441 1.00 35.44 457 LEU A O 1
ATOM 3339 N N . LEU A 1 458 ? -20.326 -7.544 2.107 1.00 37.72 458 LEU A N 1
ATOM 3340 C CA . LEU A 1 458 ? -21.561 -7.275 1.363 1.00 37.72 458 LEU A CA 1
ATOM 3341 C C . LEU A 1 458 ? -22.323 -8.512 0.864 1.00 37.72 458 LEU A C 1
ATOM 3343 O O . LEU A 1 458 ? -22.180 -8.964 -0.272 1.00 37.72 458 LEU A O 1
ATOM 3347 N N . VAL A 1 459 ? -23.289 -8.954 1.660 1.00 30.06 459 VAL A N 1
ATOM 3348 C CA . VAL A 1 459 ? -24.481 -9.591 1.106 1.00 30.06 459 VAL A CA 1
ATOM 3349 C C . VAL A 1 459 ? -25.672 -8.718 1.477 1.00 30.06 459 VAL A C 1
ATOM 3351 O O . VAL A 1 459 ? -26.294 -8.962 2.512 1.00 30.06 459 VAL A O 1
ATOM 3354 N N . PRO A 1 460 ? -26.100 -7.745 0.643 1.00 29.73 460 PRO A N 1
ATOM 3355 C CA . PRO A 1 460 ? -27.441 -7.201 0.769 1.00 29.73 460 PRO A CA 1
ATOM 3356 C C . PRO A 1 460 ? -28.433 -8.238 0.232 1.00 29.73 460 PRO A C 1
ATOM 3358 O O . PRO A 1 460 ? -29.090 -8.080 -0.798 1.00 29.73 460 PRO A O 1
ATOM 3361 N N . GLY A 1 461 ? -28.571 -9.336 0.970 1.00 24.02 461 GLY A N 1
ATOM 3362 C CA . GLY A 1 461 ? -29.676 -10.266 0.862 1.00 24.02 461 GLY A CA 1
ATOM 3363 C C . GLY A 1 461 ? -30.935 -9.633 1.442 1.00 24.02 461 GLY A C 1
ATOM 3364 O O . GLY A 1 461 ? -31.421 -10.082 2.464 1.00 24.02 461 GLY A O 1
ATOM 3365 N N . GLY A 1 462 ? -31.471 -8.610 0.773 1.00 25.72 462 GLY A N 1
ATOM 3366 C CA . GLY A 1 462 ? -32.872 -8.203 0.862 1.00 25.72 462 GLY A CA 1
ATOM 3367 C C . GLY A 1 462 ? -33.406 -7.632 2.190 1.00 25.72 462 GLY A C 1
ATOM 3368 O O . GLY A 1 462 ? -33.608 -8.332 3.170 1.00 25.72 462 GLY A O 1
ATOM 3369 N N . LEU A 1 463 ? -33.899 -6.392 2.074 1.00 31.23 463 LEU A N 1
ATOM 3370 C CA . LEU A 1 463 ? -35.091 -5.828 2.735 1.00 31.23 463 LEU A CA 1
ATOM 3371 C C . LEU A 1 463 ? -35.072 -5.643 4.265 1.00 31.23 463 LEU A C 1
ATOM 3373 O O . LEU A 1 463 ? -35.674 -6.409 5.015 1.00 31.23 463 LEU A O 1
ATOM 3377 N N . GLY A 1 464 ? -34.593 -4.465 4.665 1.00 25.81 464 GLY A N 1
ATOM 3378 C CA . GLY A 1 464 ? -34.809 -3.849 5.975 1.00 25.81 464 GLY A CA 1
ATOM 3379 C C . GLY A 1 464 ? -33.453 -3.487 6.544 1.00 25.81 464 GLY A C 1
ATOM 3380 O O . GLY A 1 464 ? -32.817 -4.330 7.137 1.00 25.81 464 GLY A O 1
ATOM 3381 N N . GLU A 1 465 ? -32.896 -2.321 6.253 1.00 26.55 465 GLU A N 1
ATOM 3382 C CA . GLU A 1 465 ? -33.151 -1.137 7.067 1.00 26.55 465 GLU A CA 1
ATOM 3383 C C . GLU A 1 465 ? -32.651 0.106 6.315 1.00 26.55 465 GLU A C 1
ATOM 3385 O O . GLU A 1 465 ? -31.468 0.399 6.298 1.00 26.55 465 GLU A O 1
ATOM 3390 N N . LEU A 1 466 ? -33.543 0.852 5.660 1.00 25.56 466 LEU A N 1
ATOM 3391 C CA . LEU A 1 466 ? -33.263 2.248 5.295 1.00 25.56 466 LEU A CA 1
ATOM 3392 C C . LEU A 1 466 ? -34.589 2.995 5.111 1.00 25.56 466 LEU A C 1
ATOM 3394 O O . LEU A 1 466 ? -34.963 3.439 4.027 1.00 25.56 466 LEU A O 1
ATOM 3398 N N . ILE A 1 467 ? -35.380 3.062 6.183 1.00 27.11 467 ILE A N 1
ATOM 3399 C CA . ILE A 1 467 ? -36.458 4.048 6.278 1.00 27.11 467 ILE A CA 1
ATOM 3400 C C . ILE A 1 467 ? -35.971 5.128 7.237 1.00 27.11 467 ILE A C 1
ATOM 3402 O O . ILE A 1 467 ? -35.683 4.839 8.392 1.00 27.11 467 ILE A O 1
ATOM 3406 N N . SER A 1 468 ? -35.978 6.370 6.743 1.00 26.06 468 SER A N 1
ATOM 3407 C CA . SER A 1 468 ? -35.459 7.597 7.368 1.00 26.06 468 SER A CA 1
ATOM 3408 C C . SER A 1 468 ? -33.940 7.717 7.159 1.00 26.06 468 SER A C 1
ATOM 3410 O O . SER A 1 468 ? -33.188 6.952 7.730 1.00 26.06 468 SER A O 1
ATOM 3412 N N . ASN A 1 469 ? -33.396 8.600 6.324 1.00 22.89 469 ASN A N 1
ATOM 3413 C CA . ASN A 1 469 ? -33.814 9.965 6.044 1.00 22.89 469 ASN A CA 1
ATOM 3414 C C . ASN A 1 469 ? -33.301 10.402 4.662 1.00 22.89 469 ASN A C 1
ATOM 3416 O O . ASN A 1 469 ? -32.116 10.649 4.487 1.00 22.89 469 ASN A O 1
ATOM 3420 N N . LEU A 1 470 ? -34.212 10.534 3.695 1.00 21.23 470 LEU A N 1
ATOM 3421 C CA . LEU A 1 470 ? -33.996 11.372 2.517 1.00 21.23 470 LEU A CA 1
ATOM 3422 C C . LEU A 1 470 ? -34.404 12.802 2.881 1.00 21.23 470 LEU A C 1
ATOM 3424 O O . LEU A 1 470 ? -35.605 13.063 2.977 1.00 21.23 470 LEU A O 1
ATOM 3428 N N . PHE A 1 471 ? -33.419 13.685 3.059 1.00 27.70 471 PHE A N 1
ATOM 3429 C CA . PHE A 1 471 ? -33.441 15.087 2.623 1.00 27.70 471 PHE A CA 1
ATOM 3430 C C . PHE A 1 471 ? -32.025 15.601 2.411 1.00 27.70 471 PHE A C 1
ATOM 3432 O O . PHE A 1 471 ? -31.183 15.337 3.294 1.00 27.70 471 PHE A O 1
#